Protein AF-A0A2A2JNC8-F1 (afdb_monomer_lite)

Secondary structure (DSSP, 8-state):
---TT-PEEE--TTS---TTS--S--TT-BTTB-STTEEEHHHHIIIIIHHHIIIIIISSTTHHHHHHHS-----TT-PPPEEEEEETTTEEE-TTS-EEE----EEEEEEEE---SSS--EEEEEEEEEEE-TTS-GGGBTTTB-GGGSS-EEEEEEEEEEEEEETTSPPEEEEEPPGGG-SS-SEEEEETTEEE--SS-SEEEETTEEEEE---SSS---EEEEETTTTEEEEEEEGGG--TTT-TT-----S-EEEEEEE-GGGS--TT---TTHHHHHHHHT----BBTTBS-TTSPPPPTTPPP-GGGBS-HHHHHHHHHHHBPTT-SS---------TTTTTS----TTT---TTTGGGTTSHHHHHHHS-SS---GGGGSGGGS--PPPHHHHHHHHHHHHHHHH---TT--HHHHHHHHHHHHHH--S-HHHHHHHHTT-HHHHHHHHHH--HHHHHHHHHHHHHHHHHHHHHHHTT-----TT--------SB---------TTEEEESTT----BTT-EEEEEE-TTEEEES--EEEEEEEEETTEEEEEEEEEPP-PPPEEEEHHHHHHHHHHHHHHHHHHHHHHHHHHHHHHHHHHTTT-

Organism: NCBI:txid2018661

Foldseek 3Di:
DDDPDQDWDQCPPPNFPPLLFDQPQDCQADPPGRHGSTDRPVVRCPPPVVCCCVQCPPVPVRVVVVCVVGPGPQLQQPAFFQKWKADFLQWTQFSLRDTFRAFFAWKWFAKWWDDDPQAWTKTKIWGKDFQFAPVDDPVCDPPPDDPQRRRQGFLTIFTFKMWIDIVFFWIWIWGAAFQVPPPQHGIFIATLLHTDDPPPPQWDDGGQKIWGWDDDPARWTWIWIARNRQRKIKIKTQALSDHCVVPVPDHGRHRHMMIMITGHCQQVQHNQSFLVCSVVVCVVVVHIDMDISSHLCNPDGGDHLPDADALCSYNNVVSNLSRCLQIGQPPIGLDPDPRPVPDPNNPRDDNDDSLLDHDPSSVVSCVDVSNVSSNDDSSDHRPVLSDDPNNRDRAGSVNLVVQLVLLVCCVVCVPPDDDPVVNVVSVVCNVPQFQPCSPVLCVLCPRPPQLSVSCRGNSDNSSSVSSVVVVVVVSVVSVVSCVQQDDDPDPPDPDSRRQSQFQTRDPASDDPQKAWVVSPDSPRGAQDKIFIAGHPQWHKDKDGIWHWHWDADPVHNPDIHIHIDDIGHMDIGGPVVVVVVVVVCVVVVVVVVVVVVVVVVVVVVVVVVVVD

Radius of gyration: 32.67 Å; chains: 1; bounding box: 94×90×94 Å

InterPro domains:
  IPR005533 AMOP domain [PF03782] (12-66)
  IPR005533 AMOP domain [PS50856] (1-70)
  IPR005533 AMOP domain [SM00723] (1-70)
  IPR051495 Epithelial Barrier and Cell Signaling Protein [PTHR13802] (17-552)
  IPR056075 Domain of unknown function DUF7658 [PF24678] (194-478)
  IPR057017 F54D1.6-like, C-terminal Sushi-like domain [PF24469] (501-573)

Structure (mmCIF, N/CA/C/O backbone):
data_AF-A0A2A2JNC8-F1
#
_entry.id   AF-A0A2A2JNC8-F1
#
loop_
_atom_site.group_PDB
_atom_site.id
_atom_site.type_symbol
_atom_site.label_atom_id
_atom_site.label_alt_id
_atom_site.label_comp_id
_atom_site.label_asym_id
_atom_site.label_entity_id
_atom_site.label_seq_id
_atom_site.pdbx_PDB_ins_code
_atom_site.Cartn_x
_atom_site.Cartn_y
_atom_site.Cartn_z
_atom_site.occupancy
_atom_site.B_iso_or_equiv
_atom_site.auth_seq_id
_atom_site.auth_comp_id
_atom_site.auth_asym_id
_atom_site.auth_atom_id
_atom_site.pdbx_PDB_model_num
ATOM 1 N N . MET A 1 1 ? -14.202 -29.707 19.424 1.00 24.80 1 MET A N 1
ATOM 2 C CA . MET A 1 1 ? -15.485 -30.410 19.646 1.00 24.80 1 MET A CA 1
ATOM 3 C C . MET A 1 1 ? -16.569 -29.357 19.836 1.00 24.80 1 MET A C 1
ATOM 5 O O . MET A 1 1 ? -16.575 -28.700 20.866 1.00 24.80 1 MET A O 1
ATOM 9 N N . GLN A 1 2 ? -17.394 -29.108 18.816 1.00 31.59 2 GLN A N 1
ATOM 10 C CA . GLN A 1 2 ? -18.505 -28.149 18.875 1.00 31.59 2 GLN A CA 1
ATOM 11 C C . GLN A 1 2 ? -19.780 -28.901 19.265 1.00 31.59 2 GLN A C 1
ATOM 13 O O . GLN A 1 2 ? -20.121 -29.904 18.640 1.00 31.59 2 GLN A O 1
ATOM 18 N N . THR A 1 3 ? -20.464 -28.450 20.314 1.00 31.02 3 THR A N 1
ATOM 19 C CA . THR A 1 3 ? -21.792 -28.955 20.665 1.00 31.02 3 THR A CA 1
ATOM 20 C C . THR A 1 3 ? -22.837 -28.282 19.761 1.00 31.02 3 THR A C 1
ATOM 22 O O . THR A 1 3 ? -22.814 -27.061 19.611 1.00 31.02 3 THR A O 1
ATOM 25 N N . PRO A 1 4 ? -23.778 -29.030 19.160 1.00 37.41 4 PRO A N 1
ATOM 26 C CA . PRO A 1 4 ? -24.730 -28.501 18.174 1.00 37.41 4 PRO A CA 1
ATOM 27 C C . PRO A 1 4 ? -25.870 -27.634 18.757 1.00 37.41 4 PRO A C 1
ATOM 29 O O . PRO A 1 4 ? -26.847 -27.372 18.066 1.00 37.41 4 PRO A O 1
ATOM 32 N N . TYR A 1 5 ? -25.777 -27.183 20.015 1.00 42.50 5 TYR A N 1
ATOM 33 C CA . TYR A 1 5 ? -26.914 -26.607 20.752 1.00 42.50 5 TYR A CA 1
ATOM 34 C C . TYR A 1 5 ? -26.642 -25.285 21.475 1.00 42.50 5 TYR A C 1
ATOM 36 O O . TYR A 1 5 ? -27.442 -24.891 22.323 1.00 42.50 5 TYR A O 1
ATOM 44 N N . GLN A 1 6 ? -25.557 -24.566 21.181 1.00 48.53 6 GLN A N 1
ATOM 45 C CA . GLN A 1 6 ? -25.406 -23.241 21.783 1.00 48.53 6 GLN A CA 1
ATOM 46 C C . GLN A 1 6 ? -26.270 -22.223 21.017 1.00 48.53 6 GLN A C 1
ATOM 48 O O . GLN A 1 6 ? -26.007 -21.994 19.836 1.00 48.53 6 GLN A O 1
ATOM 53 N N . PRO A 1 7 ? -27.298 -21.608 21.639 1.00 54.47 7 PRO A N 1
ATOM 54 C CA . PRO A 1 7 ? -28.116 -20.613 20.962 1.00 54.47 7 PRO A CA 1
ATOM 55 C C . PRO A 1 7 ? -27.243 -19.404 20.626 1.00 54.47 7 PRO A C 1
ATOM 57 O O . PRO A 1 7 ? -26.694 -18.736 21.509 1.00 54.47 7 PRO A O 1
ATOM 60 N N . VAL A 1 8 ? -27.089 -19.151 19.332 1.00 53.28 8 VAL A N 1
ATOM 61 C CA . VAL A 1 8 ? -26.454 -17.946 18.807 1.00 53.28 8 VAL A CA 1
ATOM 62 C C . VAL A 1 8 ? -27.516 -16.854 18.799 1.00 53.28 8 VAL A C 1
ATOM 64 O O . VAL A 1 8 ? -28.600 -17.042 18.247 1.00 53.28 8 VAL A O 1
ATOM 67 N N . ILE A 1 9 ? -27.235 -15.728 19.451 1.00 54.34 9 ILE A N 1
ATOM 68 C CA . ILE A 1 9 ? -28.135 -14.574 19.432 1.00 54.34 9 ILE A CA 1
ATOM 69 C C . ILE A 1 9 ? -27.625 -13.648 18.335 1.00 54.34 9 ILE A C 1
ATOM 71 O O . ILE A 1 9 ? -26.486 -13.191 18.401 1.00 54.34 9 ILE A O 1
ATOM 75 N N . LYS A 1 10 ? -28.467 -13.353 17.341 1.00 49.94 10 LYS A N 1
ATOM 76 C CA . LYS A 1 10 ? -28.265 -12.168 16.505 1.00 49.94 10 LYS A CA 1
ATOM 77 C C . LYS A 1 10 ? -28.652 -10.971 17.349 1.00 49.94 10 LYS A C 1
ATOM 79 O O . LYS A 1 10 ? -29.822 -10.845 17.716 1.00 49.94 10 LYS A O 1
ATOM 84 N N . THR A 1 11 ? -27.705 -10.095 17.664 1.00 50.78 11 THR A N 1
ATOM 85 C CA . THR A 1 11 ? -28.088 -8.780 18.181 1.00 50.78 11 THR A CA 1
ATOM 86 C C . THR A 1 11 ? -28.843 -8.091 17.045 1.00 50.78 11 THR A C 1
ATOM 88 O O . THR A 1 11 ? -28.247 -7.737 16.030 1.00 50.78 11 THR A O 1
ATOM 91 N N . GLN A 1 12 ? -30.176 -8.033 17.130 1.00 46.62 12 GLN A N 1
ATOM 92 C CA . GLN A 1 12 ? -30.993 -7.403 16.090 1.00 46.62 12 GLN A CA 1
ATOM 93 C C . GLN A 1 12 ? -30.499 -5.971 15.860 1.00 46.62 12 GLN A C 1
ATOM 95 O O . GLN A 1 12 ? -30.016 -5.329 16.788 1.00 46.62 12 GLN A O 1
ATOM 100 N N . LYS A 1 13 ? -30.696 -5.442 14.649 1.00 42.62 13 LYS A N 1
ATOM 101 C CA . LYS A 1 13 ? -30.378 -4.047 14.286 1.00 42.62 13 LYS A CA 1
ATOM 102 C C . LYS A 1 13 ? -31.024 -3.012 15.231 1.00 42.62 13 LYS A C 1
ATOM 104 O O . LYS A 1 13 ? -30.580 -1.874 15.307 1.00 42.62 13 LYS A O 1
ATOM 109 N N . GLU A 1 14 ? -32.076 -3.432 15.933 1.00 40.38 14 GLU A N 1
ATOM 110 C CA . GLU A 1 14 ? -32.873 -2.665 16.894 1.00 40.38 14 GLU A CA 1
ATOM 111 C C . GLU A 1 14 ? -32.398 -2.828 18.348 1.00 40.38 14 GLU A C 1
ATOM 113 O O . GLU A 1 14 ? -32.706 -1.984 19.190 1.00 40.38 14 GLU A O 1
ATOM 118 N N . TYR A 1 15 ? -31.618 -3.872 18.662 1.00 42.69 15 TYR A N 1
ATOM 119 C CA . TYR A 1 15 ? -30.962 -3.986 19.960 1.00 42.69 15 TYR A CA 1
ATOM 120 C C . TYR A 1 15 ? -29.754 -3.066 19.968 1.00 42.69 15 TYR A C 1
ATOM 122 O O . TYR A 1 15 ? -28.706 -3.377 19.413 1.00 42.69 15 TYR A O 1
ATOM 130 N N . PHE A 1 16 ? -29.974 -1.922 20.610 1.00 43.69 16 PHE A N 1
ATOM 131 C CA . PHE A 1 16 ? -29.035 -0.869 20.956 1.00 43.69 16 PHE A CA 1
ATOM 132 C C . PHE A 1 16 ? -27.583 -1.355 20.970 1.00 43.69 16 PHE A C 1
ATOM 134 O O . PHE A 1 16 ? -27.074 -1.834 21.987 1.00 43.69 16 PHE A O 1
ATOM 141 N N . TYR A 1 17 ? -26.888 -1.153 19.850 1.00 41.62 17 TYR A N 1
ATOM 142 C CA . TYR A 1 17 ? -25.496 -0.757 19.936 1.00 41.62 17 TYR A CA 1
ATOM 143 C C . TYR A 1 17 ? -25.509 0.504 20.798 1.00 41.62 17 TYR A C 1
ATOM 145 O O . TYR A 1 17 ? -25.906 1.575 20.340 1.00 41.62 17 TYR A O 1
ATOM 153 N N . ASN A 1 18 ? -25.268 0.332 22.096 1.00 47.31 18 ASN A N 1
ATOM 154 C CA . ASN A 1 18 ? -25.275 1.431 23.034 1.00 47.31 18 ASN A CA 1
ATOM 155 C C . ASN A 1 18 ? -23.884 2.072 22.932 1.00 47.31 18 ASN A C 1
ATOM 157 O O . ASN A 1 18 ? -22.906 1.424 23.308 1.00 47.31 18 ASN A O 1
ATOM 161 N N . PRO A 1 19 ? -23.754 3.298 22.405 1.00 44.75 19 PRO A N 1
ATOM 162 C CA . PRO A 1 19 ? -22.465 3.883 22.034 1.00 44.75 19 PRO A CA 1
ATOM 163 C C . PRO A 1 19 ? -21.585 4.317 23.221 1.00 44.75 19 PRO A C 1
ATOM 165 O O . PRO A 1 19 ? -20.707 5.167 23.074 1.00 44.75 19 PRO A O 1
ATOM 168 N N . GLY A 1 20 ? -21.802 3.727 24.396 1.00 52.69 20 GLY A N 1
ATOM 169 C CA . GLY A 1 20 ? -20.994 3.917 25.595 1.00 52.69 20 GLY A CA 1
ATOM 170 C C . GLY A 1 20 ? -20.070 2.746 25.938 1.00 52.69 20 GLY A C 1
ATOM 171 O O . GLY A 1 20 ? -19.201 2.922 26.781 1.00 52.69 20 GLY A O 1
ATOM 172 N N . TYR A 1 21 ? -20.222 1.556 25.340 1.00 58.28 21 TYR A N 1
ATOM 173 C CA . TYR A 1 21 ? -19.365 0.408 25.670 1.00 58.28 21 TYR A CA 1
ATOM 174 C C . TYR A 1 21 ? -19.242 -0.603 24.517 1.00 58.28 21 TYR A C 1
ATOM 176 O O . TYR A 1 21 ? -20.167 -0.743 23.717 1.00 58.28 21 TYR A O 1
ATOM 184 N N . PRO A 1 22 ? -18.116 -1.334 24.413 1.00 60.03 22 PRO A N 1
ATOM 185 C CA . PRO A 1 22 ? -17.902 -2.281 23.328 1.00 60.03 22 PRO A CA 1
ATOM 186 C C . PRO A 1 22 ? -18.722 -3.559 23.553 1.00 60.03 22 PRO A C 1
ATOM 188 O O . PRO A 1 22 ? -18.608 -4.214 24.595 1.00 60.03 22 PRO A O 1
ATOM 191 N N . LEU A 1 23 ? -19.518 -3.942 22.553 1.00 63.84 23 LEU A N 1
ATOM 192 C CA . LEU A 1 23 ? -20.141 -5.265 22.473 1.00 63.84 23 LEU A CA 1
ATOM 193 C C . LEU A 1 23 ? -19.163 -6.256 21.833 1.00 63.84 23 LEU A C 1
ATOM 195 O O . LEU A 1 23 ? -18.385 -5.897 20.956 1.00 63.84 23 LEU A O 1
ATOM 199 N N . ARG A 1 24 ? -19.223 -7.528 22.238 1.00 67.00 24 ARG A N 1
ATOM 200 C CA . ARG A 1 24 ? -18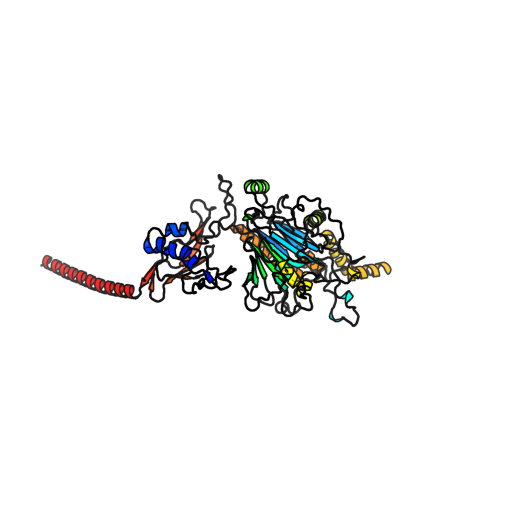.376 -8.592 21.658 1.00 67.00 24 ARG A CA 1
ATOM 201 C C . ARG A 1 24 ? -18.891 -9.146 20.329 1.00 67.00 24 ARG A C 1
ATOM 203 O O . ARG A 1 24 ? -18.263 -10.029 19.754 1.00 67.00 24 ARG A O 1
ATOM 210 N N . ALA A 1 25 ? -20.035 -8.657 19.857 1.00 64.38 25 ALA A N 1
ATOM 211 C CA . ALA A 1 25 ? -20.574 -9.005 18.553 1.00 64.38 25 ALA A CA 1
ATOM 212 C C . ALA A 1 25 ? -19.809 -8.246 17.465 1.00 64.38 25 ALA A C 1
ATOM 214 O O . ALA A 1 25 ? -19.862 -7.019 17.405 1.00 64.38 25 ALA A O 1
ATOM 215 N N . TYR A 1 26 ? -19.107 -8.979 16.604 1.00 61.72 26 TYR A N 1
ATOM 216 C CA . TYR A 1 26 ? -18.451 -8.384 15.447 1.00 61.72 26 TYR A CA 1
ATOM 217 C C . TYR A 1 26 ? -19.478 -8.076 14.360 1.00 61.72 26 TYR A C 1
ATOM 219 O O . TYR A 1 26 ? -20.298 -8.930 14.011 1.00 61.72 26 TYR A O 1
ATOM 227 N N . GLU A 1 27 ? -19.383 -6.880 13.778 1.00 59.88 27 GLU A N 1
ATOM 228 C CA . GLU A 1 27 ? -20.291 -6.418 12.724 1.00 59.88 27 GLU A CA 1
ATOM 229 C C . GLU A 1 27 ? -20.320 -7.342 11.511 1.00 59.88 27 GLU A C 1
ATOM 231 O O . GLU A 1 27 ? -21.347 -7.418 10.861 1.00 59.88 27 GLU A O 1
ATOM 236 N N . PHE A 1 28 ? -19.250 -8.085 11.230 1.00 58.62 28 PHE A N 1
ATOM 237 C CA . PHE A 1 28 ? -19.162 -8.981 10.071 1.00 58.62 28 PHE A CA 1
ATOM 238 C C . PHE A 1 28 ? -19.055 -10.463 10.452 1.00 58.62 28 PHE A C 1
ATOM 240 O O . PHE A 1 28 ? -18.751 -11.294 9.602 1.00 58.62 28 PHE A O 1
ATOM 247 N N . GLY A 1 29 ? -19.289 -10.797 11.725 1.00 62.72 29 GLY A N 1
ATOM 248 C CA . GLY A 1 29 ? -18.996 -12.126 12.261 1.00 62.72 29 GLY A CA 1
ATOM 249 C C . GLY A 1 29 ? -17.495 -12.352 12.452 1.00 62.72 29 GLY A C 1
ATOM 250 O O . GLY A 1 29 ? -16.654 -11.582 11.989 1.00 62.72 29 GLY A O 1
ATOM 251 N N . THR A 1 30 ? -17.126 -13.384 13.197 1.00 64.31 30 THR A N 1
ATOM 252 C CA . THR A 1 30 ? -15.725 -13.801 13.348 1.00 64.31 30 THR A CA 1
ATOM 253 C C . THR A 1 30 ? -15.672 -15.308 13.481 1.00 64.31 30 THR A C 1
ATOM 255 O O . THR A 1 30 ? -16.583 -15.900 14.057 1.00 64.31 30 THR A O 1
ATOM 258 N N . ALA A 1 31 ? -14.625 -15.950 12.970 1.00 61.56 31 ALA A N 1
ATOM 259 C CA . ALA A 1 31 ? -14.478 -17.390 13.134 1.00 61.56 31 ALA A CA 1
ATOM 260 C C . ALA A 1 31 ? -14.537 -17.756 14.637 1.00 61.56 31 ALA A C 1
ATOM 262 O O . ALA A 1 31 ? -13.865 -17.115 15.447 1.00 61.56 31 ALA A O 1
ATOM 263 N N . PRO A 1 32 ? -15.344 -18.754 15.052 1.00 62.78 32 PRO A N 1
ATOM 264 C CA . PRO A 1 32 ? -16.094 -19.728 14.244 1.00 62.78 32 PRO A CA 1
ATOM 265 C C . PRO A 1 32 ? -17.544 -19.329 13.884 1.00 62.78 32 PRO A C 1
ATOM 267 O O . PRO A 1 32 ? -18.218 -20.069 13.170 1.00 62.78 32 PRO A O 1
ATOM 270 N N . TYR A 1 33 ? -18.045 -18.196 14.373 1.00 66.31 33 TYR A N 1
ATOM 271 C CA . TYR A 1 33 ? -19.410 -17.704 14.164 1.00 66.31 33 TYR A CA 1
ATOM 272 C C . TYR A 1 33 ? -19.426 -16.705 12.995 1.00 66.31 33 TYR A C 1
ATOM 274 O O . TYR A 1 33 ? -19.230 -15.501 13.155 1.00 66.31 33 TYR A O 1
ATOM 282 N N . MET A 1 34 ? -19.603 -17.237 11.785 1.00 60.91 34 MET A N 1
ATOM 283 C CA . MET A 1 34 ? -19.464 -16.494 10.523 1.00 60.91 34 MET A CA 1
ATOM 284 C C . MET A 1 34 ? -20.630 -15.542 10.206 1.00 60.91 34 MET A C 1
ATOM 286 O O . MET A 1 34 ? -20.563 -14.814 9.218 1.00 60.91 34 MET A O 1
ATOM 290 N N . GLY A 1 35 ? -21.713 -15.544 10.990 1.00 62.72 35 GLY A N 1
ATOM 291 C CA . GLY A 1 35 ? -22.849 -14.668 10.734 1.00 62.72 35 GLY A CA 1
ATOM 292 C C . GLY A 1 35 ? -22.676 -13.253 11.283 1.00 62.72 35 GLY A C 1
ATOM 293 O O . GLY A 1 35 ? -21.998 -12.999 12.280 1.00 62.72 35 GLY A O 1
ATOM 294 N N . GLN A 1 36 ? -23.337 -12.308 10.617 1.00 62.69 36 GLN A N 1
ATOM 295 C CA . GLN A 1 36 ? -23.337 -10.903 11.000 1.00 62.69 36 GLN A CA 1
ATOM 296 C C . GLN A 1 36 ? -23.881 -10.724 12.425 1.00 62.69 36 GLN A C 1
ATOM 298 O O . GLN A 1 36 ? -25.015 -11.128 12.697 1.00 62.69 36 GLN A O 1
ATOM 303 N N . PHE A 1 37 ? -23.095 -10.108 13.316 1.00 63.81 37 PHE A N 1
ATOM 304 C CA . PHE A 1 37 ? -23.446 -9.913 14.726 1.00 63.81 37 PHE A CA 1
ATOM 305 C C . PHE A 1 37 ? -23.812 -11.203 15.484 1.00 63.81 37 PHE A C 1
ATOM 307 O O . PHE A 1 37 ? -24.577 -11.176 16.453 1.00 63.81 37 PHE A O 1
ATOM 314 N N . GLU A 1 38 ? -23.284 -12.345 15.044 1.00 69.06 38 GLU A N 1
ATOM 315 C CA . GLU A 1 38 ? -23.532 -13.630 15.685 1.00 69.06 38 GLU A CA 1
ATOM 316 C C . GLU A 1 38 ? -22.494 -13.917 16.765 1.00 69.06 38 GLU A C 1
ATOM 318 O O . GLU A 1 38 ? -21.290 -13.975 16.520 1.00 69.06 38 GLU A O 1
ATOM 323 N N . VAL A 1 39 ? -22.985 -14.120 17.985 1.00 69.19 39 VAL A N 1
ATOM 324 C CA . VAL A 1 39 ? -22.171 -14.454 19.153 1.00 69.19 39 VAL A CA 1
ATOM 325 C C . VAL A 1 39 ? -22.920 -15.424 20.070 1.00 69.19 39 VAL A C 1
ATOM 327 O O . VAL A 1 39 ? -24.157 -15.407 20.120 1.00 69.19 39 VAL A O 1
ATOM 330 N N . PRO A 1 40 ? -22.207 -16.279 20.828 1.00 78.12 40 PRO A N 1
ATOM 331 C CA . PRO A 1 40 ? -22.848 -17.224 21.738 1.00 78.12 40 PRO A CA 1
ATOM 332 C C . PRO A 1 40 ? -23.688 -16.515 22.805 1.00 78.12 40 PRO A C 1
ATOM 334 O O . PRO A 1 40 ? -23.155 -15.741 23.603 1.00 78.12 40 PRO A O 1
ATOM 337 N N . GLY A 1 41 ? -24.985 -16.825 22.880 1.00 74.94 41 GLY A N 1
ATOM 338 C CA . GLY A 1 41 ? -25.933 -16.077 23.710 1.00 74.94 41 GLY A CA 1
ATOM 339 C C . GLY A 1 41 ? -25.586 -16.047 25.199 1.00 74.94 41 GLY A C 1
ATOM 340 O O . GLY A 1 41 ? -25.625 -14.989 25.823 1.00 74.94 41 GLY A O 1
ATOM 341 N N . LEU A 1 42 ? -25.163 -17.185 25.764 1.00 79.62 42 LEU A N 1
ATOM 342 C CA . LEU A 1 42 ? -24.747 -17.269 27.171 1.00 79.62 42 LEU A CA 1
ATOM 343 C C . LEU A 1 42 ? -23.513 -16.407 27.458 1.00 79.62 42 LEU A C 1
ATOM 345 O O . LEU A 1 42 ? -23.437 -15.759 28.500 1.00 79.62 42 LEU A O 1
ATOM 349 N N . SER A 1 43 ? -22.562 -16.384 26.520 1.00 79.12 43 SER A N 1
ATOM 350 C CA . SER A 1 43 ? -21.374 -15.549 26.646 1.00 79.12 43 SER A CA 1
ATOM 351 C C . SER A 1 43 ? -21.803 -14.091 26.709 1.00 79.12 43 SER A C 1
ATOM 353 O O . SER A 1 43 ? -21.477 -13.413 27.683 1.00 79.12 43 SER A O 1
ATOM 355 N N . VAL A 1 44 ? -22.577 -13.623 25.722 1.00 76.69 44 VAL A N 1
ATOM 356 C CA . VAL A 1 44 ? -23.075 -12.236 25.624 1.00 76.69 44 VAL A CA 1
ATOM 357 C C . VAL A 1 44 ? -23.833 -11.827 26.880 1.00 76.69 44 VAL A C 1
ATOM 359 O O . VAL A 1 44 ? -23.546 -10.783 27.463 1.00 76.69 44 VAL A O 1
ATOM 362 N N . PHE A 1 45 ? -24.734 -12.683 27.358 1.00 78.06 45 PHE A N 1
ATOM 363 C CA . PHE A 1 45 ? -25.453 -12.452 28.604 1.00 78.06 45 PHE A CA 1
ATOM 364 C C . PHE A 1 45 ? -24.512 -12.259 29.795 1.00 78.06 45 PHE A C 1
ATOM 366 O O . PHE A 1 45 ? -24.642 -11.271 30.512 1.00 78.06 45 PHE A O 1
ATOM 373 N N . HIS A 1 46 ? -23.542 -13.156 29.976 1.00 82.50 46 HIS A N 1
ATOM 374 C CA . HIS A 1 46 ? -22.661 -13.146 31.139 1.00 82.50 46 HIS A CA 1
ATOM 375 C C . HIS A 1 46 ? -21.722 -11.933 31.184 1.00 82.50 46 HIS A C 1
ATOM 377 O O . HIS A 1 46 ? -21.576 -11.327 32.243 1.00 82.50 46 HIS A O 1
ATOM 383 N N . HIS A 1 47 ? -21.083 -11.557 30.069 1.00 78.44 47 HIS A N 1
ATOM 384 C CA . HIS A 1 47 ? -20.131 -10.440 30.118 1.00 78.44 47 HIS A CA 1
ATOM 385 C C . HIS A 1 47 ? -20.729 -9.096 29.702 1.00 78.44 47 HIS A C 1
ATOM 387 O O . HIS A 1 47 ? -20.277 -8.084 30.231 1.00 78.44 47 HIS A O 1
ATOM 393 N N . ASP A 1 48 ? -21.681 -9.032 28.767 1.00 74.75 48 ASP A N 1
ATOM 394 C CA . ASP A 1 48 ? -22.179 -7.753 28.236 1.00 74.75 48 ASP A CA 1
ATOM 395 C C . ASP A 1 48 ? -23.454 -7.309 28.968 1.00 74.75 48 ASP A C 1
ATOM 397 O O . ASP A 1 48 ? -23.452 -6.275 29.635 1.00 74.75 48 ASP A O 1
ATOM 401 N N . TYR A 1 49 ? -24.520 -8.115 28.921 1.00 76.94 49 TYR A N 1
ATOM 402 C CA . TYR A 1 49 ? -25.813 -7.712 29.485 1.00 76.94 49 TYR A CA 1
ATOM 403 C C . TYR A 1 49 ? -25.818 -7.698 31.014 1.00 76.94 49 TYR A C 1
ATOM 405 O O . TYR A 1 49 ? -26.195 -6.694 31.616 1.00 76.94 49 TYR A O 1
ATOM 413 N N . MET A 1 50 ? -25.398 -8.788 31.659 1.00 82.06 50 MET A N 1
ATOM 414 C CA . MET A 1 50 ? -25.473 -8.936 33.112 1.00 82.06 50 MET A CA 1
ATOM 415 C C . MET A 1 50 ? -24.765 -7.779 33.846 1.00 82.06 50 MET A C 1
ATOM 417 O O . MET A 1 50 ? -25.416 -7.143 34.679 1.00 82.06 50 MET A O 1
ATOM 421 N N . PRO A 1 51 ? -23.506 -7.407 33.534 1.00 81.94 51 PRO A N 1
ATOM 422 C CA . PRO A 1 51 ? -22.838 -6.319 34.245 1.00 81.94 51 PRO A CA 1
ATOM 423 C C . PRO A 1 51 ? -23.465 -4.950 33.971 1.00 81.94 51 PRO A C 1
ATOM 425 O O . PRO A 1 51 ? -23.502 -4.125 34.880 1.00 81.94 51 PRO A O 1
ATOM 428 N N . TYR A 1 52 ? -24.008 -4.711 32.772 1.00 77.31 52 TYR A N 1
ATOM 429 C CA . TYR A 1 52 ? -24.748 -3.482 32.479 1.00 77.31 52 TYR A CA 1
ATOM 430 C C . TYR A 1 52 ? -26.016 -3.382 33.339 1.00 77.31 52 TYR A C 1
ATOM 432 O O . TYR A 1 52 ? -26.242 -2.367 33.996 1.00 77.31 52 TYR A O 1
ATOM 440 N N . PHE A 1 53 ? -26.814 -4.451 33.421 1.00 78.00 53 PHE A N 1
ATOM 441 C CA . PHE A 1 53 ? -28.021 -4.462 34.251 1.00 78.00 53 PHE A CA 1
ATOM 442 C C . PHE A 1 53 ? -27.701 -4.283 35.740 1.00 78.00 53 PHE A C 1
ATOM 444 O O . PHE A 1 53 ? -28.316 -3.447 36.397 1.00 78.00 53 PHE A O 1
ATOM 451 N N . TYR A 1 54 ? -26.705 -4.996 36.272 1.00 82.00 54 TYR A N 1
ATOM 452 C CA . TYR A 1 54 ? -26.329 -4.868 37.683 1.00 82.00 54 TYR A CA 1
ATOM 453 C C . TYR A 1 54 ? -25.723 -3.502 38.029 1.00 82.00 54 TYR A C 1
ATOM 455 O O . TYR A 1 54 ? -26.080 -2.931 39.058 1.00 82.00 54 TYR A O 1
ATOM 463 N N . CYS A 1 55 ? -24.823 -2.966 37.198 1.00 79.06 55 CYS A N 1
ATOM 464 C CA . CYS A 1 55 ? -24.093 -1.736 37.517 1.00 79.06 55 CYS A CA 1
ATOM 465 C C . CYS A 1 55 ? -24.820 -0.455 37.092 1.00 79.06 55 CYS A C 1
ATOM 467 O O . CYS A 1 55 ? -24.711 0.544 37.800 1.00 79.06 55 CYS A O 1
ATOM 469 N N . CYS A 1 56 ? -25.527 -0.466 35.958 1.00 74.31 56 CYS A N 1
ATOM 470 C CA . CYS A 1 56 ? -26.183 0.721 35.402 1.00 74.31 56 CYS A CA 1
ATOM 471 C C . CYS A 1 56 ? -27.700 0.741 35.614 1.00 74.31 56 CYS A C 1
ATOM 473 O O . CYS A 1 56 ? -28.232 1.828 35.769 1.00 74.31 56 CYS A O 1
ATOM 475 N N . LYS A 1 57 ? -28.399 -0.410 35.624 1.00 73.69 57 LYS A N 1
ATOM 476 C CA . LYS A 1 57 ? -29.876 -0.432 35.728 1.00 73.69 57 LYS A CA 1
ATOM 477 C C . LYS A 1 57 ? -30.412 -0.654 37.142 1.00 73.69 57 LYS A C 1
ATOM 479 O O . LYS A 1 57 ? -31.439 -0.099 37.498 1.00 73.69 57 LYS A O 1
ATOM 484 N N . PHE A 1 58 ? -29.786 -1.533 37.923 1.00 80.50 58 PHE A N 1
ATOM 485 C CA . PHE A 1 58 ? -30.278 -1.869 39.265 1.00 80.50 58 PHE A CA 1
ATOM 486 C C . PHE A 1 58 ? -29.635 -1.031 40.364 1.00 80.50 58 PHE A C 1
ATOM 488 O O . PHE A 1 58 ? -30.248 -0.820 41.406 1.00 80.50 58 PHE A O 1
ATOM 495 N N . ALA A 1 59 ? -28.396 -0.586 40.153 1.00 78.25 59 ALA A N 1
ATOM 496 C CA . ALA A 1 59 ? -27.665 0.201 41.133 1.00 78.25 59 ALA A CA 1
ATOM 497 C C . ALA A 1 59 ? -27.718 1.714 40.873 1.00 78.25 59 ALA A C 1
ATOM 499 O O . ALA A 1 59 ? -27.406 2.433 41.806 1.00 78.25 59 ALA A O 1
ATOM 500 N N . ASP A 1 60 ? -28.079 2.188 39.670 1.00 65.38 60 ASP A N 1
ATOM 501 C CA . ASP A 1 60 ? -28.103 3.588 39.175 1.00 65.38 60 ASP A CA 1
ATOM 502 C C . ASP A 1 60 ? -26.799 4.411 39.352 1.00 65.38 60 ASP A C 1
ATOM 504 O O . ASP A 1 60 ? -26.272 4.959 38.391 1.00 65.38 60 ASP A O 1
ATOM 508 N N . PHE A 1 61 ? -26.181 4.445 40.535 1.00 69.25 61 PHE A N 1
ATOM 509 C CA . PHE A 1 61 ? -24.993 5.249 40.858 1.00 69.25 61 PHE A CA 1
ATOM 510 C C . PHE A 1 61 ? -23.642 4.593 40.506 1.00 69.25 61 PHE A C 1
ATOM 512 O O . PHE A 1 61 ? -22.589 5.187 40.737 1.00 69.25 61 PHE A O 1
ATOM 519 N N . ARG A 1 62 ? -23.622 3.357 39.982 1.00 74.31 62 ARG A N 1
ATOM 520 C CA . ARG A 1 62 ? -22.375 2.624 39.653 1.00 74.31 62 ARG A CA 1
ATOM 521 C C . ARG A 1 62 ? -22.086 2.525 38.159 1.00 74.31 62 ARG A C 1
ATOM 523 O O . ARG A 1 62 ? -21.140 1.834 37.775 1.00 74.31 62 ARG A O 1
ATOM 530 N N . CYS A 1 63 ? -22.840 3.223 37.314 1.00 72.56 63 CYS A N 1
ATOM 531 C CA . CYS A 1 63 ? -22.667 3.103 35.869 1.00 72.56 63 CYS A CA 1
ATOM 532 C C . CYS A 1 63 ? -21.280 3.581 35.395 1.00 72.56 63 CYS A C 1
ATOM 534 O O . CYS A 1 63 ? -20.679 2.979 34.507 1.00 72.56 63 CYS A O 1
ATOM 536 N N . GLN A 1 64 ? -20.686 4.560 36.084 1.00 73.31 64 GLN A N 1
ATOM 537 C CA . GLN A 1 64 ? -19.303 4.989 35.841 1.00 73.31 64 GLN A CA 1
ATOM 538 C C . GLN A 1 64 ? -18.281 3.854 36.030 1.00 73.31 64 GLN A C 1
ATOM 540 O O . GLN A 1 64 ? -17.329 3.751 35.263 1.00 73.31 64 GLN A O 1
ATOM 545 N N . LEU A 1 65 ? -18.490 2.955 37.000 1.00 76.19 65 LEU A N 1
ATOM 546 C CA . LEU A 1 65 ? -17.608 1.803 37.220 1.00 76.19 65 LEU A CA 1
ATOM 547 C C . LEU A 1 65 ? -17.703 0.793 36.069 1.00 76.19 65 LEU A C 1
ATOM 549 O O . LEU A 1 65 ? -16.704 0.165 35.716 1.00 76.19 65 LEU A O 1
ATOM 553 N N . PHE A 1 66 ? -18.897 0.633 35.492 1.00 77.44 66 PHE A N 1
ATOM 554 C CA . PHE A 1 66 ? -19.097 -0.200 34.311 1.00 77.44 66 PHE A CA 1
ATOM 555 C C . PHE A 1 66 ? -18.329 0.371 33.117 1.00 77.44 66 PHE A C 1
ATOM 557 O O . PHE A 1 66 ? -17.516 -0.351 32.546 1.00 77.44 66 PHE A O 1
ATOM 564 N N . TYR A 1 67 ? -18.490 1.662 32.812 1.00 72.69 67 TYR A N 1
ATOM 565 C CA . TYR A 1 67 ? -17.752 2.316 31.725 1.00 72.69 67 TYR A CA 1
ATOM 566 C C . TYR A 1 67 ? -16.240 2.342 31.957 1.00 72.69 67 TYR A C 1
ATOM 568 O O . TYR A 1 67 ? -15.478 2.157 31.017 1.00 72.69 67 TYR A O 1
ATOM 576 N N . TRP A 1 68 ? -15.784 2.467 33.204 1.00 73.38 68 TRP A N 1
ATOM 577 C CA . TRP A 1 68 ? -14.358 2.391 33.524 1.00 73.38 68 TRP A CA 1
ATOM 578 C C . TRP A 1 68 ? -13.765 0.993 33.290 1.00 73.38 68 TRP A C 1
ATOM 580 O O . TRP A 1 68 ? -12.649 0.868 32.795 1.00 73.38 68 TRP A O 1
ATOM 590 N N . ARG A 1 69 ? -14.507 -0.080 33.606 1.00 78.62 69 ARG A N 1
ATOM 591 C CA . ARG A 1 69 ? -14.070 -1.464 33.331 1.00 78.62 69 ARG A CA 1
ATOM 592 C C . ARG A 1 69 ? -14.321 -1.916 31.890 1.00 78.62 69 ARG A C 1
ATOM 594 O O . ARG A 1 69 ? -13.763 -2.927 31.468 1.00 78.62 69 ARG A O 1
ATOM 601 N N . ARG A 1 70 ? -15.190 -1.219 31.161 1.00 73.06 70 ARG A N 1
ATOM 602 C CA . ARG A 1 70 ? -15.584 -1.496 29.774 1.00 73.06 70 ARG A CA 1
ATOM 603 C C . ARG A 1 70 ? -15.515 -0.204 28.953 1.00 73.06 70 ARG A C 1
ATOM 605 O O . ARG A 1 70 ? -16.550 0.234 28.447 1.00 73.06 70 ARG A O 1
ATOM 612 N N . PRO A 1 71 ? -14.327 0.413 28.834 1.00 67.81 71 PRO A N 1
ATOM 613 C CA . PRO A 1 71 ? -14.195 1.653 28.087 1.00 67.81 71 PRO A CA 1
ATOM 614 C C . PRO A 1 71 ? -14.596 1.413 26.631 1.00 67.81 71 PRO A C 1
ATOM 616 O O . PRO A 1 71 ? -14.208 0.407 26.028 1.00 67.81 71 PRO A O 1
ATOM 619 N N . SER A 1 72 ? -15.393 2.318 26.062 1.00 66.31 72 SER A N 1
ATOM 620 C CA . SER A 1 72 ? -15.599 2.360 24.613 1.00 66.31 72 SER A CA 1
ATOM 621 C C . SER A 1 72 ? -14.274 2.644 23.909 1.00 66.31 72 SER A C 1
ATOM 623 O O . SER A 1 72 ? -13.350 3.196 24.507 1.00 66.31 72 SER A O 1
ATOM 625 N N . SER A 1 73 ? -14.182 2.302 22.625 1.00 65.25 73 SER A N 1
ATOM 626 C CA . SER A 1 73 ? -13.045 2.637 21.764 1.00 65.25 73 SER A CA 1
ATOM 627 C C . SER A 1 73 ? -12.976 4.153 21.546 1.00 65.25 73 SER A C 1
ATOM 629 O O . SER A 1 73 ? -13.399 4.663 20.518 1.00 65.25 73 SER A O 1
ATOM 631 N N . ALA A 1 74 ? -12.509 4.871 22.564 1.00 64.44 74 ALA A N 1
ATOM 632 C CA . ALA A 1 74 ? -12.522 6.321 22.666 1.00 64.44 74 ALA A CA 1
ATOM 633 C C . ALA A 1 74 ? -11.392 6.988 21.874 1.00 64.44 74 ALA A C 1
ATOM 635 O O . ALA A 1 74 ? -11.344 8.206 21.836 1.00 64.44 74 ALA A O 1
ATOM 636 N N . CYS A 1 75 ? -10.450 6.231 21.305 1.00 67.06 75 CYS A N 1
ATOM 637 C CA . CYS A 1 75 ? -9.285 6.739 20.566 1.00 67.06 75 CYS A CA 1
ATOM 638 C C . CYS A 1 75 ? -8.452 7.815 21.308 1.00 67.06 75 CYS A C 1
ATOM 640 O O . CYS A 1 75 ? -7.707 8.538 20.663 1.00 67.06 75 CYS A O 1
ATOM 642 N N . GLN A 1 76 ? -8.559 7.924 22.642 1.00 62.78 76 GLN A N 1
ATOM 643 C CA . GLN A 1 76 ? -7.873 8.934 23.476 1.00 62.78 76 GLN A CA 1
ATOM 644 C C . GLN A 1 76 ? -6.368 8.687 23.658 1.00 62.78 76 GLN A C 1
ATOM 646 O O . GLN A 1 76 ? -5.738 9.437 24.382 1.00 62.78 76 GLN A O 1
ATOM 651 N N . GLU A 1 77 ? -5.831 7.628 23.053 1.00 65.56 77 GLU A N 1
ATOM 652 C CA . GLU A 1 77 ? -4.395 7.307 22.974 1.00 65.56 77 GLU A CA 1
ATOM 653 C C . GLU A 1 77 ? -4.078 6.696 21.591 1.00 65.56 77 GLU A C 1
ATOM 655 O O . GLU A 1 77 ? -3.180 5.862 21.436 1.00 65.56 77 GLU A O 1
ATOM 660 N N . TYR A 1 78 ? -4.907 7.006 20.586 1.00 71.06 78 TYR A N 1
ATOM 661 C CA . TYR A 1 78 ? -4.733 6.447 19.256 1.00 71.06 78 TYR A CA 1
ATOM 662 C C . TYR A 1 78 ? -3.494 7.053 18.606 1.00 71.06 78 TYR A C 1
ATOM 664 O O . TYR A 1 78 ? -3.485 8.192 18.143 1.00 71.06 78 TYR A O 1
ATOM 672 N N . GLN A 1 79 ? -2.453 6.236 18.509 1.00 72.50 79 GLN A N 1
ATOM 673 C CA . GLN A 1 79 ? -1.300 6.551 17.689 1.00 72.50 79 GLN A CA 1
ATOM 674 C C . GLN A 1 79 ? -1.538 6.011 16.275 1.00 72.50 79 GLN A C 1
ATOM 676 O O . GLN A 1 79 ? -1.757 4.803 16.121 1.00 72.50 79 GLN A O 1
ATOM 681 N N . PRO A 1 80 ? -1.493 6.866 15.237 1.00 77.94 80 PRO A N 1
ATOM 682 C CA . PRO A 1 80 ? -1.641 6.407 13.868 1.00 77.94 80 PRO A CA 1
ATOM 683 C C . PRO A 1 80 ? -0.505 5.441 13.510 1.00 77.94 80 PRO A C 1
ATOM 685 O O . PRO A 1 80 ? 0.601 5.569 14.033 1.00 77.94 80 PRO A O 1
ATOM 688 N N . PRO A 1 81 ? -0.741 4.464 12.627 1.00 86.62 81 PRO A N 1
ATOM 689 C CA . PRO A 1 81 ? 0.317 3.587 12.151 1.00 86.62 81 PRO A CA 1
ATOM 690 C C . PRO A 1 81 ? 1.324 4.354 11.287 1.00 86.62 81 PRO A C 1
ATOM 692 O O . PRO A 1 81 ? 0.977 5.315 10.599 1.00 86.62 81 PRO A O 1
ATOM 695 N N . ALA A 1 82 ? 2.570 3.887 11.272 1.00 89.62 82 ALA A N 1
ATOM 696 C CA . ALA A 1 82 ? 3.552 4.319 10.290 1.00 89.62 82 ALA A CA 1
ATOM 697 C C . ALA A 1 82 ? 3.187 3.715 8.930 1.00 89.62 82 ALA A C 1
ATOM 699 O O . ALA A 1 82 ? 3.049 2.497 8.802 1.00 89.62 82 ALA A O 1
ATOM 700 N N . THR A 1 83 ? 3.005 4.555 7.917 1.00 92.31 83 THR A N 1
ATOM 701 C CA . THR A 1 83 ? 2.645 4.108 6.568 1.00 92.31 83 THR A CA 1
ATOM 702 C C . THR A 1 83 ? 3.866 4.066 5.658 1.00 92.31 83 THR A C 1
ATOM 704 O O . THR A 1 83 ? 4.888 4.656 5.971 1.00 92.31 83 THR A O 1
ATOM 707 N N . GLY A 1 84 ? 3.808 3.355 4.543 1.00 93.38 84 GLY A N 1
ATOM 708 C CA . GLY A 1 84 ? 4.835 3.335 3.498 1.00 93.38 84 GLY A CA 1
ATOM 709 C C . GLY A 1 84 ? 4.185 2.956 2.174 1.00 93.38 84 GLY A C 1
ATOM 710 O O . GLY A 1 84 ? 3.123 2.335 2.188 1.00 93.38 84 GLY A O 1
ATOM 711 N N . GLN A 1 85 ? 4.776 3.342 1.049 1.00 94.00 85 GLN A N 1
ATOM 712 C CA . GLN A 1 85 ? 4.219 3.104 -0.283 1.00 94.00 85 GLN A CA 1
ATOM 713 C C . GLN A 1 85 ? 5.298 2.629 -1.252 1.00 94.00 85 GLN A C 1
ATOM 715 O O . GLN A 1 85 ? 6.430 3.101 -1.213 1.00 94.00 85 GLN A O 1
ATOM 720 N N . ALA A 1 86 ? 4.937 1.680 -2.107 1.00 94.81 86 ALA A N 1
ATOM 721 C CA . ALA A 1 86 ? 5.683 1.305 -3.294 1.00 94.81 86 ALA A CA 1
ATOM 722 C C . ALA A 1 86 ? 4.772 1.446 -4.517 1.00 94.81 86 ALA A C 1
ATOM 724 O O . ALA A 1 86 ? 3.639 0.957 -4.481 1.00 94.81 86 ALA A O 1
ATOM 725 N N . SER A 1 87 ? 5.258 2.101 -5.564 1.00 91.88 87 SER A N 1
ATOM 726 C CA . SER A 1 87 ? 4.509 2.396 -6.791 1.00 91.88 87 SER A CA 1
ATOM 727 C C . SER A 1 87 ? 5.425 2.413 -8.016 1.00 91.88 87 SER A C 1
ATOM 729 O O . SER A 1 87 ? 6.655 2.362 -7.891 1.00 91.88 87 SER A O 1
ATOM 731 N N . GLY A 1 88 ? 4.818 2.427 -9.203 1.00 88.88 88 GLY A N 1
ATOM 732 C CA . GLY A 1 88 ? 5.534 2.631 -10.464 1.00 88.88 88 GLY A CA 1
ATOM 733 C C . GLY A 1 88 ? 6.610 1.589 -10.766 1.00 88.88 88 GLY A C 1
ATOM 734 O O . GLY A 1 88 ? 6.514 0.416 -10.378 1.00 88.88 88 GLY A O 1
ATOM 735 N N . ALA A 1 89 ? 7.678 2.014 -11.446 1.00 90.25 89 ALA A N 1
ATOM 736 C CA . ALA A 1 89 ? 8.837 1.170 -11.744 1.00 90.25 89 ALA A CA 1
ATOM 737 C C . ALA A 1 89 ? 9.750 0.937 -10.524 1.00 90.25 89 ALA A C 1
ATOM 739 O O . ALA A 1 89 ? 10.969 1.012 -10.650 1.00 90.25 89 ALA A O 1
ATOM 740 N N . GLY A 1 90 ? 9.190 0.639 -9.348 1.00 90.12 90 GLY A N 1
ATOM 741 C CA . GLY A 1 90 ? 9.969 0.351 -8.141 1.00 90.12 90 GLY A CA 1
ATOM 742 C C . GLY A 1 90 ? 10.366 1.598 -7.352 1.00 90.12 90 GLY A C 1
ATOM 743 O O . GLY A 1 90 ? 11.439 1.625 -6.746 1.00 90.12 90 GLY A O 1
ATOM 744 N N . THR A 1 91 ? 9.512 2.621 -7.341 1.00 93.75 91 THR A N 1
ATOM 745 C CA . THR A 1 91 ? 9.632 3.773 -6.444 1.00 93.75 91 THR A CA 1
ATOM 746 C C . THR A 1 91 ? 9.194 3.361 -5.040 1.00 93.75 91 THR A C 1
ATOM 748 O O . THR A 1 91 ? 8.085 2.863 -4.853 1.00 93.75 91 THR A O 1
ATOM 751 N N . PHE A 1 92 ? 10.050 3.563 -4.036 1.00 94.38 92 PHE A N 1
ATOM 752 C CA . PHE A 1 92 ? 9.760 3.231 -2.641 1.00 94.38 92 PHE A CA 1
ATOM 753 C C . PHE A 1 92 ? 9.801 4.465 -1.743 1.00 94.38 92 PHE A C 1
ATOM 755 O O . PHE A 1 92 ? 10.783 5.210 -1.698 1.00 94.38 92 PHE A O 1
ATOM 762 N N . TYR A 1 93 ? 8.752 4.599 -0.940 1.00 93.75 93 TYR A N 1
ATOM 763 C CA . TYR A 1 93 ? 8.677 5.454 0.230 1.00 93.75 93 TYR A CA 1
ATOM 764 C C . TYR A 1 93 ? 8.503 4.576 1.469 1.00 93.75 93 TYR A C 1
ATOM 766 O O . TYR A 1 93 ? 7.421 4.066 1.762 1.00 93.75 93 TYR A O 1
ATOM 774 N N . THR A 1 94 ? 9.578 4.403 2.226 1.00 93.19 94 THR A N 1
ATOM 775 C CA . THR A 1 94 ? 9.601 3.505 3.389 1.00 93.19 94 THR A CA 1
ATOM 776 C C . THR A 1 94 ? 8.857 4.061 4.603 1.00 93.19 94 THR A C 1
ATOM 778 O O . THR A 1 94 ? 8.561 5.255 4.704 1.00 93.19 94 THR A O 1
ATOM 781 N N . ILE A 1 95 ? 8.608 3.201 5.593 1.00 91.88 95 ILE A N 1
ATOM 782 C CA . ILE A 1 95 ? 7.958 3.618 6.843 1.00 91.88 95 ILE A CA 1
ATOM 783 C C . ILE A 1 95 ? 8.827 4.569 7.683 1.00 91.88 95 ILE A C 1
ATOM 785 O O . ILE A 1 95 ? 8.283 5.352 8.457 1.00 91.88 95 ILE A O 1
ATOM 789 N N . ASP A 1 96 ? 10.142 4.587 7.448 1.00 88.12 96 ASP A N 1
ATOM 790 C CA . ASP A 1 96 ? 11.124 5.436 8.135 1.00 88.12 96 ASP A CA 1
ATOM 791 C C . ASP A 1 96 ? 11.555 6.683 7.335 1.00 88.12 96 ASP A C 1
ATOM 793 O O . ASP A 1 96 ? 12.592 7.277 7.620 1.00 88.12 96 ASP A O 1
ATOM 797 N N . ASN A 1 97 ? 10.785 7.089 6.323 1.00 89.00 97 ASN A N 1
ATOM 798 C CA . ASN A 1 97 ? 11.071 8.235 5.443 1.00 89.00 97 ASN A CA 1
ATOM 799 C C . ASN A 1 97 ? 12.292 8.101 4.514 1.00 89.00 97 ASN A C 1
ATOM 801 O O . ASN A 1 97 ? 12.638 9.079 3.850 1.00 89.00 97 ASN A O 1
ATOM 805 N N . ASP A 1 98 ? 12.926 6.933 4.425 1.00 90.25 98 ASP A N 1
ATOM 806 C CA . ASP A 1 98 ? 13.916 6.659 3.381 1.00 90.25 98 ASP A CA 1
ATOM 807 C C . ASP A 1 98 ? 13.188 6.525 2.031 1.00 90.25 98 ASP A C 1
ATOM 809 O O . ASP A 1 98 ? 12.142 5.866 1.949 1.00 90.25 98 ASP A O 1
ATOM 813 N N . LYS A 1 99 ? 13.727 7.166 0.988 1.00 91.75 99 LYS A N 1
ATOM 814 C CA . LYS A 1 99 ? 13.130 7.264 -0.353 1.00 91.75 99 LYS A CA 1
ATOM 815 C C . LYS A 1 99 ? 14.164 6.814 -1.371 1.00 91.75 99 LYS A C 1
ATOM 817 O O . LYS A 1 99 ? 15.285 7.314 -1.347 1.00 91.75 99 LYS A O 1
ATOM 822 N N . PHE A 1 100 ? 13.815 5.871 -2.233 1.00 93.50 100 PHE A N 1
ATOM 823 C CA . PHE A 1 100 ? 14.729 5.362 -3.255 1.00 93.50 100 PHE A CA 1
ATOM 824 C C . PHE A 1 100 ? 13.956 4.698 -4.390 1.00 93.50 100 PHE A C 1
ATOM 826 O O . PHE A 1 100 ? 12.813 4.281 -4.212 1.00 93.50 100 PHE A O 1
ATOM 833 N N . ILE A 1 101 ? 14.603 4.574 -5.547 1.00 94.50 101 ILE A N 1
ATOM 834 C CA . ILE A 1 101 ? 14.103 3.750 -6.651 1.00 94.50 101 ILE A CA 1
ATOM 835 C C . ILE A 1 101 ? 14.970 2.497 -6.728 1.00 94.50 101 ILE A C 1
ATOM 837 O O . ILE A 1 101 ? 16.202 2.588 -6.775 1.00 94.50 101 ILE A O 1
ATOM 841 N N . PHE A 1 102 ? 14.334 1.329 -6.711 1.00 93.75 102 PHE A N 1
ATOM 842 C CA . PHE A 1 102 ? 15.005 0.034 -6.719 1.00 93.75 102 PHE A CA 1
ATOM 843 C C . PHE A 1 102 ? 14.428 -0.879 -7.798 1.00 93.75 102 PHE A C 1
ATOM 845 O O . PHE A 1 102 ? 13.277 -1.306 -7.715 1.00 93.75 102 PHE A O 1
ATOM 852 N N . ASN A 1 103 ? 15.285 -1.250 -8.752 1.00 89.44 103 ASN A N 1
ATOM 853 C CA . ASN A 1 103 ? 14.946 -2.158 -9.833 1.00 89.44 103 ASN A CA 1
ATOM 854 C C . ASN A 1 103 ? 15.810 -3.409 -9.765 1.00 89.44 103 ASN A C 1
ATOM 856 O O . ASN A 1 103 ? 16.985 -3.394 -10.143 1.00 89.44 103 ASN A O 1
ATOM 860 N N . GLU A 1 104 ? 15.220 -4.511 -9.328 1.00 91.00 104 GLU A N 1
ATOM 861 C CA . GLU A 1 104 ? 15.815 -5.834 -9.455 1.00 91.00 104 GLU A CA 1
ATOM 862 C C . GLU A 1 104 ? 14.699 -6.866 -9.632 1.00 91.00 104 GLU A C 1
ATOM 864 O O . GLU A 1 104 ? 13.732 -6.855 -8.866 1.00 91.00 104 GLU A O 1
ATOM 869 N N . PRO A 1 105 ? 14.781 -7.755 -10.635 1.00 91.19 105 PRO A N 1
ATOM 870 C CA . PRO A 1 105 ? 13.807 -8.821 -10.778 1.00 91.19 105 PRO A CA 1
ATOM 871 C C . PRO A 1 105 ? 14.062 -9.886 -9.712 1.00 91.19 105 PRO A C 1
ATOM 873 O O . PRO A 1 105 ? 15.192 -10.340 -9.529 1.00 91.19 105 PRO A O 1
ATOM 876 N N . GLY A 1 106 ? 13.012 -10.325 -9.027 1.00 91.06 106 GLY A N 1
ATOM 877 C CA . GLY A 1 106 ? 13.127 -11.306 -7.953 1.00 91.06 106 GLY A CA 1
ATOM 878 C C . GLY A 1 106 ? 11.971 -11.250 -6.965 1.00 91.06 106 GLY A C 1
ATOM 879 O O . GLY A 1 106 ? 11.015 -10.490 -7.124 1.00 91.06 106 GLY A O 1
ATOM 880 N N . VAL A 1 107 ? 12.059 -12.084 -5.933 1.00 92.75 107 VAL A N 1
ATOM 881 C CA . VAL A 1 107 ? 11.157 -12.036 -4.784 1.00 92.75 107 VAL A CA 1
ATOM 882 C C . VAL A 1 107 ? 11.924 -11.428 -3.623 1.00 92.75 107 VAL A C 1
ATOM 884 O O . VAL A 1 107 ? 13.019 -11.876 -3.288 1.00 92.75 107 VAL A O 1
ATOM 887 N N . PHE A 1 108 ? 11.343 -10.408 -3.008 1.00 92.69 108 PHE A N 1
ATOM 888 C CA . PHE A 1 108 ? 11.968 -9.670 -1.922 1.00 92.69 108 PHE A CA 1
ATOM 889 C C . PHE A 1 108 ? 11.084 -9.685 -0.685 1.00 92.69 108 PHE A C 1
ATOM 891 O O . PHE A 1 108 ? 9.859 -9.563 -0.769 1.00 92.69 108 PHE A O 1
ATOM 898 N N . ASN A 1 109 ? 11.721 -9.786 0.477 1.00 93.19 109 ASN A N 1
ATOM 899 C CA . ASN A 1 109 ? 11.073 -9.592 1.762 1.00 93.19 109 ASN A CA 1
ATOM 900 C C . ASN A 1 109 ? 10.726 -8.106 1.920 1.00 93.19 109 ASN A C 1
ATOM 902 O O . ASN A 1 109 ? 11.585 -7.241 2.102 1.00 93.19 109 ASN A O 1
ATOM 906 N N . PHE A 1 110 ? 9.438 -7.806 1.809 1.00 94.81 110 PHE A N 1
ATOM 907 C CA . PHE A 1 110 ? 8.897 -6.456 1.859 1.00 94.81 110 PHE A CA 1
ATOM 908 C C . PHE A 1 110 ? 8.843 -5.927 3.290 1.00 94.81 110 PHE A C 1
ATOM 910 O O . PHE A 1 110 ? 9.281 -4.810 3.564 1.00 94.81 110 PHE A O 1
ATOM 917 N N . LEU A 1 111 ? 8.356 -6.770 4.201 1.00 94.44 111 LEU A N 1
ATOM 918 C CA . LEU A 1 111 ? 8.345 -6.542 5.638 1.00 94.44 111 LEU A CA 1
ATOM 919 C C . LEU A 1 111 ? 8.475 -7.890 6.348 1.00 94.44 111 LEU A C 1
ATOM 921 O O . LEU A 1 111 ? 7.731 -8.828 6.061 1.00 94.44 111 LEU A O 1
ATOM 925 N N . TYR A 1 112 ? 9.391 -7.958 7.300 1.00 93.81 112 TYR A N 1
ATOM 926 C CA . TYR A 1 112 ? 9.574 -9.076 8.202 1.00 93.81 112 TYR A CA 1
ATOM 927 C C . TYR A 1 112 ? 9.639 -8.579 9.645 1.00 93.81 112 TYR A C 1
ATOM 929 O O . TYR A 1 112 ? 10.363 -7.625 9.962 1.00 93.81 112 TYR A O 1
ATOM 937 N N . ILE A 1 113 ? 8.870 -9.235 10.510 1.00 92.81 113 ILE A N 1
ATOM 938 C CA . ILE A 1 113 ? 8.837 -8.988 11.948 1.00 92.81 113 ILE A CA 1
ATOM 939 C C . ILE A 1 113 ? 8.904 -10.347 12.653 1.00 92.81 113 ILE A C 1
ATOM 941 O O . ILE A 1 113 ? 8.009 -11.166 12.438 1.00 92.81 113 ILE A O 1
ATOM 945 N N . PRO A 1 114 ? 9.919 -10.600 13.497 1.00 91.19 114 PRO A N 1
ATOM 946 C CA . PRO A 1 114 ? 10.034 -11.858 14.221 1.00 91.19 114 PRO A CA 1
ATOM 947 C C . PRO A 1 114 ? 8.969 -11.976 15.318 1.00 91.19 114 PRO A C 1
ATOM 949 O O . PRO A 1 114 ? 8.511 -10.976 15.885 1.00 91.19 114 PRO A O 1
ATOM 952 N N . GLN A 1 115 ? 8.613 -13.216 15.656 1.00 89.81 115 GLN A N 1
ATOM 953 C CA . GLN A 1 115 ? 7.693 -13.499 16.753 1.00 89.81 115 GLN A CA 1
ATOM 954 C C . GLN A 1 115 ? 8.285 -13.064 18.099 1.00 89.81 115 GLN A C 1
ATOM 956 O O . GLN A 1 115 ? 9.444 -13.336 18.410 1.00 89.81 115 GLN A O 1
ATOM 961 N N . THR A 1 116 ? 7.463 -12.447 18.945 1.00 87.25 116 THR A N 1
ATOM 962 C CA . THR A 1 116 ? 7.794 -12.198 20.353 1.00 87.25 116 THR A CA 1
ATOM 963 C C . THR A 1 116 ? 6.704 -12.767 21.256 1.00 87.25 116 THR A C 1
ATOM 965 O O . THR A 1 116 ? 5.701 -13.303 20.795 1.00 87.25 116 THR A O 1
ATOM 968 N N . ILE A 1 117 ? 6.863 -12.620 22.573 1.00 85.25 117 ILE A N 1
ATOM 969 C CA . ILE A 1 117 ? 5.835 -13.021 23.548 1.00 85.25 117 ILE A CA 1
ATOM 970 C C . ILE A 1 117 ? 4.526 -12.234 23.341 1.00 85.25 117 ILE A C 1
ATOM 972 O O . ILE A 1 117 ? 3.456 -12.722 23.692 1.00 85.25 117 ILE A O 1
ATOM 976 N N . ARG A 1 118 ? 4.605 -11.003 22.814 1.00 84.38 118 ARG A N 1
ATOM 977 C CA . ARG A 1 118 ? 3.457 -10.088 22.683 1.00 84.38 118 ARG A CA 1
ATOM 978 C C . ARG A 1 118 ? 3.006 -9.859 21.246 1.00 84.38 118 ARG A C 1
ATOM 980 O O . ARG A 1 118 ? 1.906 -9.358 21.055 1.00 84.38 118 ARG A O 1
ATOM 987 N N . THR A 1 119 ? 3.849 -10.163 20.264 1.00 88.81 119 THR A N 1
ATOM 988 C CA . THR A 1 119 ? 3.584 -9.866 18.855 1.00 88.81 119 THR A CA 1
ATOM 989 C C . THR A 1 119 ? 3.755 -11.113 17.993 1.00 88.81 119 THR A C 1
ATOM 991 O O . THR A 1 119 ? 4.738 -11.837 18.183 1.00 88.81 119 THR A O 1
ATOM 994 N N . PRO A 1 120 ? 2.858 -11.353 17.022 1.00 92.44 120 PRO A N 1
ATOM 995 C CA . PRO A 1 120 ? 3.009 -12.459 16.084 1.00 92.44 120 PRO A CA 1
ATOM 996 C C . PRO A 1 120 ? 4.186 -12.218 15.130 1.00 92.44 120 PRO A C 1
ATOM 998 O O . PRO A 1 120 ? 4.616 -11.077 14.931 1.00 92.44 120 PRO A O 1
ATOM 1001 N N . GLU A 1 121 ? 4.683 -13.297 14.526 1.00 92.88 121 GLU A N 1
ATOM 1002 C CA . GLU A 1 121 ? 5.559 -13.220 13.357 1.00 92.88 121 GLU A CA 1
ATOM 1003 C C . GLU A 1 121 ? 4.767 -12.669 12.173 1.00 92.88 121 GLU A C 1
ATOM 1005 O O . GLU A 1 121 ? 3.605 -13.039 11.984 1.00 92.88 121 GLU A O 1
ATOM 1010 N N . VAL A 1 122 ? 5.389 -11.811 11.369 1.00 94.62 122 VAL A N 1
ATOM 1011 C CA . VAL A 1 122 ? 4.785 -11.248 10.159 1.00 94.62 122 VAL A CA 1
ATOM 1012 C C . VAL A 1 122 ? 5.768 -11.379 9.010 1.00 94.62 122 VAL A C 1
ATOM 1014 O O . VAL A 1 122 ? 6.911 -10.933 9.102 1.00 94.62 122 VAL A O 1
ATOM 1017 N N . ARG A 1 123 ? 5.299 -11.972 7.914 1.00 93.94 123 ARG A N 1
ATOM 1018 C CA . ARG A 1 123 ? 6.051 -12.220 6.688 1.00 93.94 123 ARG A CA 1
ATOM 1019 C C . ARG A 1 123 ? 5.278 -11.646 5.510 1.00 93.94 123 ARG A C 1
ATOM 1021 O O . ARG A 1 123 ? 4.180 -12.096 5.188 1.00 93.94 123 ARG A O 1
ATOM 1028 N N . ILE A 1 124 ? 5.862 -10.648 4.860 1.00 95.88 124 ILE A N 1
ATOM 1029 C CA . ILE A 1 124 ? 5.313 -10.049 3.647 1.00 95.88 124 ILE A CA 1
ATOM 1030 C C . ILE A 1 124 ? 6.390 -10.082 2.572 1.00 95.88 124 ILE A C 1
ATOM 1032 O O . ILE A 1 124 ? 7.483 -9.550 2.766 1.00 95.88 124 ILE A O 1
ATOM 1036 N N . GLN A 1 125 ? 6.074 -10.689 1.433 1.00 95.31 125 GLN A N 1
ATOM 1037 C CA . GLN A 1 125 ? 6.960 -10.779 0.276 1.00 95.31 125 GLN A CA 1
ATOM 1038 C C . GLN A 1 125 ? 6.312 -10.134 -0.940 1.00 95.31 125 GLN A C 1
ATOM 1040 O O . GLN A 1 125 ? 5.115 -10.298 -1.172 1.00 95.31 125 GLN A O 1
ATOM 1045 N N . ILE A 1 126 ? 7.112 -9.436 -1.739 1.00 95.62 126 ILE A N 1
ATOM 1046 C CA . ILE A 1 126 ? 6.692 -8.916 -3.039 1.00 95.62 126 ILE A CA 1
ATOM 1047 C C . ILE A 1 126 ? 7.483 -9.585 -4.151 1.00 95.62 126 ILE A C 1
ATOM 1049 O O . ILE A 1 126 ? 8.651 -9.938 -3.982 1.00 95.62 126 ILE A O 1
ATOM 1053 N N . ARG A 1 127 ? 6.838 -9.751 -5.301 1.00 94.00 127 ARG A N 1
ATOM 1054 C CA . ARG A 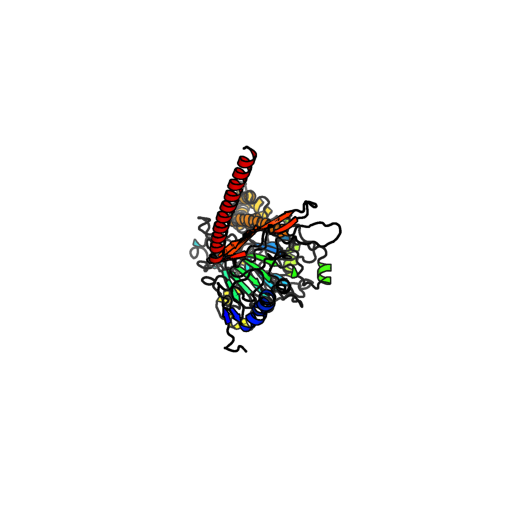1 127 ? 7.464 -10.233 -6.525 1.00 94.00 127 ARG A CA 1
ATOM 1055 C C . ARG A 1 127 ? 7.613 -9.076 -7.500 1.00 94.00 127 ARG A C 1
ATOM 1057 O O . ARG A 1 127 ? 6.616 -8.481 -7.910 1.00 94.00 127 ARG A O 1
ATOM 1064 N N . MET A 1 128 ? 8.855 -8.795 -7.870 1.00 93.44 128 MET A N 1
ATOM 1065 C CA . MET A 1 128 ? 9.223 -7.795 -8.863 1.00 93.44 128 MET A CA 1
ATOM 1066 C C . MET A 1 128 ? 9.639 -8.502 -10.152 1.00 93.44 128 MET A C 1
ATOM 1068 O O . MET A 1 128 ? 10.467 -9.414 -10.134 1.00 93.44 128 MET A O 1
ATOM 1072 N N . GLU A 1 129 ? 9.051 -8.102 -11.275 1.00 91.56 129 GLU A N 1
ATOM 1073 C CA . GLU A 1 129 ? 9.326 -8.683 -12.593 1.00 91.56 129 GLU A CA 1
ATOM 1074 C C . GLU A 1 129 ? 9.657 -7.591 -13.600 1.00 91.56 129 GLU A C 1
ATOM 1076 O O . GLU A 1 129 ? 9.241 -6.444 -13.441 1.00 91.56 129 GLU A O 1
ATOM 1081 N N . ARG A 1 130 ? 10.395 -7.950 -14.652 1.00 90.81 130 ARG A N 1
ATOM 1082 C CA . ARG A 1 130 ? 10.749 -7.017 -15.724 1.00 90.81 130 ARG A CA 1
ATOM 1083 C C . ARG A 1 130 ? 9.496 -6.617 -16.485 1.00 90.81 130 ARG A C 1
ATOM 1085 O O . ARG A 1 130 ? 8.755 -7.476 -16.965 1.00 90.81 130 ARG A O 1
ATOM 1092 N N . TYR A 1 131 ? 9.272 -5.316 -16.602 1.00 90.38 131 TYR A N 1
ATOM 1093 C CA . TYR A 1 131 ? 8.121 -4.804 -17.324 1.00 90.38 131 TYR A CA 1
ATOM 1094 C C . TYR A 1 131 ? 8.323 -5.012 -18.832 1.00 90.38 131 TYR A C 1
ATOM 1096 O O . TYR A 1 131 ? 9.413 -4.737 -19.342 1.00 90.38 131 TYR A O 1
ATOM 1104 N N . PRO A 1 132 ? 7.327 -5.516 -19.576 1.00 88.06 132 PRO A N 1
ATOM 1105 C CA . PRO A 1 132 ? 7.459 -5.675 -21.016 1.00 88.06 132 PRO A CA 1
ATOM 1106 C C . PRO A 1 132 ? 7.485 -4.317 -21.724 1.00 88.06 132 PRO A C 1
ATOM 1108 O O . PRO A 1 132 ? 6.798 -3.371 -21.340 1.00 88.06 132 PRO A O 1
ATOM 1111 N N . ASN A 1 133 ? 8.254 -4.235 -22.803 1.00 85.50 133 ASN A N 1
ATOM 1112 C CA . ASN A 1 133 ? 8.310 -3.089 -23.688 1.00 85.50 133 ASN A CA 1
ATOM 1113 C C . ASN A 1 133 ? 6.973 -2.956 -24.421 1.00 85.50 133 ASN A C 1
ATOM 1115 O O . ASN A 1 133 ? 6.655 -3.732 -25.323 1.00 85.50 133 ASN A O 1
ATOM 1119 N N . ARG A 1 134 ? 6.195 -1.944 -24.038 1.00 79.56 134 ARG A N 1
ATOM 1120 C CA . ARG A 1 134 ? 4.864 -1.690 -24.597 1.00 79.56 134 ARG A CA 1
ATOM 1121 C C . ARG A 1 134 ? 4.890 -0.996 -25.965 1.00 79.56 134 ARG A C 1
ATOM 1123 O O . ARG A 1 134 ? 3.827 -0.814 -26.544 1.00 79.56 134 ARG A O 1
ATOM 1130 N N . LYS A 1 135 ? 6.067 -0.670 -26.519 1.00 78.81 135 LYS A N 1
ATOM 1131 C CA . LYS A 1 135 ? 6.199 -0.198 -27.913 1.00 78.81 135 LYS A CA 1
ATOM 1132 C C . LYS A 1 135 ? 5.926 -1.295 -28.947 1.00 78.81 135 LYS A C 1
ATOM 1134 O O . LYS A 1 135 ? 5.717 -0.994 -30.119 1.00 78.81 135 LYS A O 1
ATOM 1139 N N . VAL A 1 136 ? 5.987 -2.566 -28.545 1.00 77.38 136 VAL A N 1
ATOM 1140 C CA . VAL A 1 136 ? 5.781 -3.696 -29.456 1.00 77.38 136 VAL A CA 1
ATOM 1141 C C . VAL A 1 136 ? 4.302 -3.783 -29.840 1.00 77.38 136 VAL A C 1
ATOM 1143 O O . VAL A 1 136 ? 3.439 -3.981 -28.988 1.00 77.38 136 VAL A O 1
ATOM 1146 N N . ASP A 1 137 ? 4.013 -3.656 -31.136 1.00 70.94 137 ASP A N 1
ATOM 1147 C CA . ASP A 1 137 ? 2.651 -3.741 -31.667 1.00 70.94 137 ASP A CA 1
ATOM 1148 C C . ASP A 1 137 ? 2.164 -5.201 -31.746 1.00 70.94 137 ASP A C 1
ATOM 1150 O O . ASP A 1 137 ? 2.603 -5.992 -32.588 1.00 70.94 137 ASP A O 1
ATOM 1154 N N . PHE A 1 138 ? 1.204 -5.549 -30.883 1.00 69.62 138 PHE A N 1
ATOM 1155 C CA . PHE A 1 138 ? 0.547 -6.860 -30.862 1.00 69.62 138 PHE A CA 1
ATOM 1156 C C . PHE A 1 138 ? -0.293 -7.142 -32.122 1.00 69.62 138 PHE A C 1
ATOM 1158 O O . PHE A 1 138 ? -0.569 -8.306 -32.418 1.00 69.62 138 PHE A O 1
ATOM 1165 N N . GLY A 1 139 ? -0.682 -6.119 -32.891 1.00 69.44 139 GLY A N 1
ATOM 1166 C CA . GLY A 1 139 ? -1.476 -6.251 -34.117 1.00 69.44 139 GLY A CA 1
ATOM 1167 C C . GLY A 1 139 ? -0.746 -6.945 -35.273 1.00 69.44 139 GLY A C 1
ATOM 1168 O O . GLY A 1 139 ? -1.384 -7.421 -36.213 1.00 69.44 139 GLY A O 1
ATOM 1169 N N . LEU A 1 140 ? 0.585 -7.058 -35.198 1.00 69.38 140 LEU A N 1
ATOM 1170 C CA . LEU A 1 140 ? 1.429 -7.721 -36.202 1.00 69.38 140 LEU A CA 1
ATOM 1171 C C . LEU A 1 140 ? 1.708 -9.206 -35.894 1.00 69.38 140 LEU A C 1
ATOM 1173 O O . LEU A 1 140 ? 2.455 -9.867 -36.634 1.00 69.38 140 LEU A O 1
ATOM 1177 N N . LEU A 1 141 ? 1.104 -9.740 -34.826 1.00 68.62 141 LEU A N 1
ATOM 1178 C CA . LEU A 1 141 ? 1.247 -11.129 -34.399 1.00 68.62 141 LEU A CA 1
ATOM 1179 C C . LEU A 1 141 ? 0.895 -12.111 -35.526 1.00 68.62 141 LEU A C 1
ATOM 1181 O O . LEU A 1 141 ? -0.172 -12.045 -36.132 1.00 68.62 141 LEU A O 1
ATOM 1185 N N . GLY A 1 142 ? 1.807 -13.048 -35.804 1.00 63.00 142 GLY A N 1
ATOM 1186 C CA . GLY A 1 142 ? 1.592 -14.130 -36.769 1.00 63.00 142 GLY A CA 1
ATOM 1187 C C . GLY A 1 142 ? 1.789 -13.738 -38.236 1.00 63.00 142 GLY A C 1
ATOM 1188 O O . GLY A 1 142 ? 1.788 -14.620 -39.092 1.00 63.00 142 GLY A O 1
ATOM 1189 N N . ARG A 1 143 ? 2.009 -12.448 -38.537 1.00 68.88 143 ARG A N 1
ATOM 1190 C CA . ARG A 1 143 ? 2.347 -11.977 -39.891 1.00 68.88 143 ARG A CA 1
ATOM 1191 C C . ARG A 1 143 ? 3.842 -11.705 -40.061 1.00 68.88 143 ARG A C 1
ATOM 1193 O O . ARG A 1 143 ? 4.417 -12.144 -41.052 1.00 68.88 143 ARG A O 1
ATOM 1200 N N . TYR A 1 144 ? 4.454 -11.007 -39.101 1.00 73.50 144 TYR A N 1
ATOM 1201 C CA . TYR A 1 144 ? 5.877 -10.630 -39.147 1.00 73.50 144 TYR A CA 1
ATOM 1202 C C . TYR A 1 144 ? 6.618 -10.776 -37.807 1.00 73.50 144 TYR A C 1
ATOM 1204 O O . TYR A 1 144 ? 7.837 -10.643 -37.791 1.00 73.50 144 TYR A O 1
ATOM 1212 N N . ILE A 1 145 ? 5.913 -11.064 -36.703 1.00 74.75 145 ILE A N 1
ATOM 1213 C CA . ILE A 1 145 ? 6.504 -11.199 -35.362 1.00 74.75 145 ILE A CA 1
ATOM 1214 C C . ILE A 1 145 ? 6.152 -12.580 -34.779 1.00 74.75 145 ILE A C 1
ATOM 1216 O O . ILE A 1 145 ? 4.963 -12.932 -34.740 1.00 74.75 145 ILE A O 1
ATOM 1220 N N . PRO A 1 146 ? 7.145 -13.383 -34.345 1.00 79.62 146 PRO A N 1
ATOM 1221 C CA . PRO A 1 146 ? 6.899 -14.643 -33.653 1.00 79.62 146 PRO A CA 1
ATOM 1222 C C . PRO A 1 146 ? 6.420 -14.401 -32.214 1.00 79.62 146 PRO A C 1
ATOM 1224 O O . PRO A 1 146 ? 6.731 -13.390 -31.592 1.00 79.62 146 PRO A O 1
ATOM 1227 N N . GLN A 1 147 ? 5.705 -15.374 -31.641 1.00 78.25 147 GLN A N 1
ATOM 1228 C CA . GLN A 1 147 ? 5.183 -15.295 -30.267 1.00 78.25 147 GLN A CA 1
ATOM 1229 C C . GLN A 1 147 ? 6.276 -15.016 -29.214 1.00 78.25 147 GLN A C 1
ATOM 1231 O O . GLN A 1 147 ? 5.985 -14.408 -28.186 1.00 78.25 147 GLN A O 1
ATOM 1236 N N . SER A 1 148 ? 7.518 -15.455 -29.458 1.00 79.75 148 SER A N 1
ATOM 1237 C CA . SER A 1 148 ? 8.668 -15.226 -28.572 1.00 79.75 148 SER A CA 1
ATOM 1238 C C . SER A 1 148 ? 9.015 -13.751 -28.396 1.00 79.75 148 SER A C 1
ATOM 1240 O O . SER A 1 148 ? 9.508 -13.378 -27.336 1.00 79.75 148 SER A O 1
ATOM 1242 N N . ASP A 1 149 ? 8.724 -12.928 -29.403 1.00 80.75 149 ASP A N 1
ATOM 1243 C CA . ASP A 1 149 ? 9.198 -11.546 -29.500 1.00 80.75 149 ASP A CA 1
ATOM 1244 C C . ASP A 1 149 ? 8.109 -10.543 -29.094 1.00 80.75 149 ASP A C 1
ATOM 1246 O O . ASP A 1 149 ? 8.308 -9.333 -29.190 1.00 80.75 149 ASP A O 1
ATOM 1250 N N . LEU A 1 150 ? 6.953 -11.037 -28.634 1.00 77.56 150 LEU A N 1
ATOM 1251 C CA . LEU A 1 150 ? 5.866 -10.208 -28.112 1.00 77.56 150 LEU A CA 1
ATOM 1252 C C . LEU A 1 150 ? 6.169 -9.653 -26.718 1.00 77.56 150 LEU A C 1
ATOM 1254 O O . LEU A 1 150 ? 5.771 -8.540 -26.396 1.00 77.56 150 LEU A O 1
ATOM 1258 N N . VAL A 1 151 ? 6.844 -10.440 -25.876 1.00 81.38 151 VAL A N 1
ATOM 1259 C CA . VAL A 1 151 ? 7.171 -10.066 -24.493 1.00 81.38 151 VAL A CA 1
ATOM 1260 C C . VAL A 1 151 ? 8.661 -9.755 -24.426 1.00 81.38 151 VAL A C 1
ATOM 1262 O O . VAL A 1 151 ? 9.463 -10.558 -23.952 1.00 81.38 151 VAL A O 1
ATOM 1265 N N . GLN A 1 152 ? 9.033 -8.590 -24.956 1.00 84.94 152 GLN A N 1
ATOM 1266 C CA . GLN A 1 152 ? 10.401 -8.080 -24.864 1.00 84.94 152 GLN A CA 1
ATOM 1267 C C . GLN A 1 152 ? 10.554 -7.354 -23.530 1.00 84.94 152 GLN A C 1
ATOM 1269 O O . GLN A 1 152 ? 9.801 -6.416 -23.289 1.00 84.94 152 GLN A O 1
ATOM 1274 N N . PRO A 1 153 ? 11.469 -7.747 -22.641 1.00 87.19 153 PRO A N 1
ATOM 1275 C CA . PRO A 1 153 ? 11.602 -7.086 -21.352 1.00 87.19 153 PRO A CA 1
ATOM 1276 C C . PRO A 1 153 ? 12.351 -5.754 -21.457 1.00 87.19 153 PRO A C 1
ATOM 1278 O O . PRO A 1 153 ? 13.287 -5.615 -22.244 1.00 87.19 153 PRO A O 1
ATOM 1281 N N . THR A 1 154 ? 11.996 -4.797 -20.604 1.00 88.00 154 THR A N 1
ATOM 1282 C CA . THR A 1 154 ? 12.774 -3.570 -20.390 1.00 88.00 154 THR A CA 1
ATOM 1283 C C . THR A 1 154 ? 13.770 -3.733 -19.231 1.00 88.00 154 THR A C 1
ATOM 1285 O O . THR A 1 154 ? 13.890 -4.799 -18.610 1.00 88.00 154 THR A O 1
ATOM 1288 N N . ASN A 1 155 ? 14.507 -2.653 -18.950 1.00 88.19 155 ASN A N 1
ATOM 1289 C CA . ASN A 1 155 ? 15.364 -2.497 -17.770 1.00 88.19 155 ASN A CA 1
ATOM 1290 C C . ASN A 1 155 ? 14.621 -1.872 -16.567 1.00 88.19 155 ASN A C 1
ATOM 1292 O O . ASN A 1 155 ? 15.249 -1.449 -15.594 1.00 88.19 155 ASN A O 1
ATOM 1296 N N . ALA A 1 156 ? 13.286 -1.837 -16.609 1.00 90.31 156 ALA A N 1
ATOM 1297 C CA . ALA A 1 156 ? 12.437 -1.506 -15.470 1.00 90.31 156 ALA A CA 1
ATOM 1298 C C . ALA A 1 156 ? 11.812 -2.763 -14.867 1.00 90.31 156 ALA A C 1
ATOM 1300 O O . ALA A 1 156 ? 11.477 -3.711 -15.580 1.00 90.31 156 ALA A O 1
ATOM 1301 N N . THR A 1 157 ? 11.622 -2.751 -13.550 1.00 92.38 157 THR A N 1
ATOM 1302 C CA . THR A 1 157 ? 10.894 -3.805 -12.842 1.00 92.38 157 THR A CA 1
ATOM 1303 C C . THR A 1 157 ? 9.698 -3.228 -12.125 1.00 92.38 157 THR A C 1
ATOM 1305 O O . THR A 1 157 ? 9.787 -2.150 -11.550 1.00 92.38 157 THR A O 1
ATOM 1308 N N . VAL A 1 158 ? 8.607 -3.980 -12.118 1.00 93.19 158 VAL A N 1
ATOM 1309 C CA . VAL A 1 158 ? 7.348 -3.587 -11.494 1.00 93.19 158 VAL A CA 1
ATOM 1310 C C . VAL A 1 158 ? 6.886 -4.659 -10.525 1.00 93.19 158 VAL A C 1
ATOM 1312 O O . VAL A 1 158 ? 7.230 -5.838 -10.671 1.00 93.19 158 VAL A O 1
ATOM 1315 N N . ILE A 1 159 ? 6.086 -4.267 -9.539 1.00 94.75 159 ILE A N 1
ATOM 1316 C CA . ILE A 1 159 ? 5.505 -5.220 -8.601 1.00 94.75 159 ILE A CA 1
ATOM 1317 C C . ILE A 1 159 ? 4.327 -5.920 -9.275 1.00 94.75 159 ILE A C 1
ATOM 1319 O O . ILE A 1 159 ? 3.359 -5.286 -9.689 1.00 94.75 159 ILE A O 1
ATOM 1323 N N . THR A 1 160 ? 4.400 -7.245 -9.375 1.00 93.31 160 THR A N 1
ATOM 1324 C CA . THR A 1 160 ? 3.357 -8.062 -10.015 1.00 93.31 160 THR A CA 1
ATOM 1325 C C . THR A 1 160 ? 2.541 -8.866 -9.018 1.00 93.31 160 THR A C 1
ATOM 1327 O O . THR A 1 160 ? 1.462 -9.349 -9.366 1.00 93.31 160 THR A O 1
ATOM 1330 N N . GLY A 1 161 ? 3.024 -9.027 -7.786 1.00 94.38 161 GLY A N 1
ATOM 1331 C CA . GLY A 1 161 ? 2.298 -9.736 -6.746 1.00 94.38 161 GLY A CA 1
ATOM 1332 C C . GLY A 1 161 ? 2.867 -9.526 -5.351 1.00 94.38 161 GLY A C 1
ATOM 1333 O O . GLY A 1 161 ? 4.036 -9.183 -5.179 1.00 94.38 161 GLY A O 1
ATOM 1334 N N . ILE A 1 162 ? 2.023 -9.779 -4.358 1.00 96.12 162 ILE A N 1
ATOM 1335 C CA . ILE A 1 162 ? 2.335 -9.724 -2.931 1.00 96.12 162 ILE A CA 1
ATOM 1336 C C . ILE A 1 162 ? 1.802 -10.981 -2.236 1.00 96.12 162 ILE A C 1
ATOM 1338 O O . ILE A 1 162 ? 0.714 -11.468 -2.551 1.00 96.12 162 ILE A O 1
ATOM 1342 N N . ALA A 1 163 ? 2.583 -11.512 -1.301 1.00 95.25 163 ALA A N 1
ATOM 1343 C CA . ALA A 1 163 ? 2.228 -12.618 -0.425 1.00 95.25 163 ALA A CA 1
ATOM 1344 C C . ALA A 1 163 ? 2.314 -12.162 1.036 1.00 95.25 163 ALA A C 1
ATOM 1346 O O . ALA A 1 163 ? 3.300 -11.538 1.426 1.00 95.25 163 ALA A O 1
ATOM 1347 N N . LEU A 1 164 ? 1.287 -12.464 1.829 1.00 95.38 164 LEU A N 1
ATOM 1348 C CA . LEU A 1 164 ? 1.144 -12.028 3.219 1.00 95.38 164 LEU A CA 1
ATOM 1349 C C . LEU A 1 164 ? 0.846 -13.232 4.108 1.00 95.38 164 LEU A C 1
ATOM 1351 O O . LEU A 1 164 ? -0.011 -14.051 3.775 1.00 95.38 164 LEU A O 1
ATOM 1355 N N . GLU A 1 165 ? 1.532 -13.320 5.241 1.00 93.69 165 GLU A N 1
ATOM 1356 C CA . GLU A 1 165 ? 1.319 -14.344 6.260 1.00 93.69 165 GLU A CA 1
ATOM 1357 C C . GLU A 1 165 ? 1.747 -13.807 7.629 1.00 93.69 165 GLU A C 1
ATOM 1359 O O . GLU A 1 165 ? 2.742 -13.094 7.758 1.00 93.69 165 GLU A O 1
ATOM 1364 N N . ALA A 1 166 ? 0.999 -14.164 8.663 1.00 93.56 166 ALA A N 1
ATOM 1365 C CA . ALA A 1 166 ? 1.375 -13.991 10.059 1.00 93.56 166 ALA A CA 1
ATOM 1366 C C . ALA A 1 166 ? 1.105 -15.268 10.863 1.00 93.56 166 ALA A C 1
ATOM 1368 O O . ALA A 1 166 ? 0.388 -16.167 10.407 1.00 93.56 166 ALA A O 1
ATOM 1369 N N . THR A 1 167 ? 1.660 -15.351 12.074 1.00 92.12 167 THR A N 1
ATOM 1370 C CA . THR A 1 167 ? 1.440 -16.496 12.970 1.00 92.12 167 THR A CA 1
ATOM 1371 C C . THR A 1 167 ? -0.055 -16.788 13.132 1.00 92.12 167 THR A C 1
ATOM 1373 O O . THR A 1 167 ? -0.821 -15.928 13.547 1.00 92.12 167 THR A O 1
ATOM 1376 N N . GLY A 1 168 ? -0.478 -18.014 12.807 1.00 88.19 168 GLY A N 1
ATOM 1377 C CA . GLY A 1 168 ? -1.864 -18.461 12.990 1.00 88.19 168 GLY A CA 1
ATOM 1378 C C . GLY A 1 168 ? -2.873 -17.962 11.947 1.00 88.19 168 GLY A C 1
ATOM 1379 O O . GLY A 1 168 ? -4.065 -18.239 12.110 1.00 88.19 168 GLY A O 1
ATOM 1380 N N . THR A 1 169 ? -2.414 -17.275 10.897 1.00 92.06 169 THR A N 1
ATOM 1381 C CA . THR A 1 169 ? -3.254 -16.727 9.819 1.00 92.06 169 THR A CA 1
ATOM 1382 C C . THR A 1 169 ? -3.184 -17.554 8.533 1.00 92.06 169 THR A C 1
ATOM 1384 O O . THR A 1 169 ? -2.194 -18.246 8.299 1.00 92.06 169 THR A O 1
ATOM 1387 N N . ASP A 1 170 ? -4.214 -17.464 7.688 1.00 91.69 170 ASP A N 1
ATOM 1388 C CA . ASP A 1 170 ? -4.167 -18.031 6.334 1.00 91.69 170 ASP A CA 1
ATOM 1389 C C . ASP A 1 170 ? -3.264 -17.181 5.426 1.00 91.69 170 ASP A C 1
ATOM 1391 O O . ASP A 1 170 ? -3.347 -15.949 5.419 1.00 91.69 170 ASP A O 1
ATOM 1395 N N . ARG A 1 171 ? -2.436 -17.830 4.599 1.00 93.00 171 ARG A N 1
ATOM 1396 C CA . ARG A 1 171 ? -1.593 -17.124 3.627 1.00 93.00 171 ARG A CA 1
ATOM 1397 C C . ARG A 1 171 ? -2.449 -16.508 2.522 1.00 93.00 171 ARG A C 1
ATOM 1399 O O . ARG A 1 171 ? -3.256 -17.195 1.886 1.00 93.00 171 ARG A O 1
ATOM 1406 N N . VAL A 1 172 ? -2.224 -15.224 2.253 1.00 95.00 172 VAL A N 1
ATOM 1407 C CA . VAL A 1 172 ? -2.902 -14.472 1.191 1.00 95.00 172 VAL A CA 1
ATOM 1408 C C . VAL A 1 172 ? -1.926 -14.145 0.077 1.00 95.00 172 VAL A C 1
ATOM 1410 O O . VAL A 1 172 ? -0.839 -13.629 0.327 1.00 95.00 172 VAL A O 1
ATOM 1413 N N . HIS A 1 173 ? -2.342 -14.376 -1.161 1.00 94.94 173 HIS A N 1
ATOM 1414 C CA . HIS A 1 173 ? -1.651 -13.921 -2.358 1.00 94.94 173 HIS A CA 1
ATOM 1415 C C . HIS A 1 173 ? -2.547 -12.970 -3.133 1.00 94.94 173 HIS A C 1
ATOM 1417 O O . HIS A 1 173 ? -3.696 -13.296 -3.423 1.00 94.94 173 HIS A O 1
ATOM 1423 N N . VAL A 1 174 ? -2.002 -11.826 -3.524 1.00 94.38 174 VAL A N 1
ATOM 1424 C CA . VAL A 1 174 ? -2.642 -10.935 -4.489 1.00 94.38 174 VAL A CA 1
ATOM 1425 C C . VAL A 1 174 ? -1.684 -10.767 -5.652 1.00 94.38 174 VAL A C 1
ATOM 1427 O O . VAL A 1 174 ? -0.566 -10.291 -5.474 1.00 94.38 174 VAL A O 1
ATOM 1430 N N . VAL A 1 175 ? -2.097 -11.216 -6.833 1.00 92.75 175 VAL A N 1
ATOM 1431 C CA . VAL A 1 175 ? -1.247 -11.275 -8.027 1.00 92.75 175 VAL A CA 1
ATOM 1432 C C . VAL A 1 175 ? -1.960 -10.605 -9.195 1.00 92.75 175 VAL A C 1
ATOM 1434 O O . VAL A 1 175 ? -3.166 -10.754 -9.365 1.00 92.75 175 VAL A O 1
ATOM 1437 N N . THR A 1 176 ? -1.226 -9.865 -10.016 1.00 89.94 176 THR A N 1
ATOM 1438 C CA . THR A 1 176 ? -1.741 -9.304 -11.272 1.00 89.94 176 THR A CA 1
ATOM 1439 C C . THR A 1 176 ? -2.067 -10.407 -12.262 1.00 89.94 176 THR A C 1
ATOM 1441 O O . THR A 1 176 ? -1.348 -11.399 -12.407 1.00 89.94 176 THR A O 1
ATOM 1444 N N . ARG A 1 177 ? -3.171 -10.241 -12.985 1.00 86.69 177 ARG A N 1
ATOM 1445 C CA . ARG A 1 177 ? -3.482 -11.144 -14.085 1.00 86.69 177 ARG A CA 1
ATOM 1446 C C . ARG A 1 177 ? -2.609 -10.838 -15.289 1.00 86.69 177 ARG A C 1
ATOM 1448 O O . ARG A 1 177 ? -2.277 -9.695 -15.570 1.00 86.69 177 ARG A O 1
ATOM 1455 N N . LYS A 1 178 ? -2.314 -11.889 -16.049 1.00 84.25 178 LYS A N 1
ATOM 1456 C CA . LYS A 1 178 ? -1.647 -11.798 -17.353 1.00 84.25 178 LYS A CA 1
ATOM 1457 C C . LYS A 1 178 ? -2.512 -11.030 -18.347 1.00 84.25 178 LYS A C 1
ATOM 1459 O O . LYS A 1 178 ? -3.733 -11.171 -18.314 1.00 84.25 178 LYS A O 1
ATOM 1464 N N . ASP A 1 179 ? -1.878 -10.314 -19.271 1.00 75.44 179 ASP A N 1
ATOM 1465 C CA . ASP A 1 179 ? -2.522 -9.379 -20.207 1.00 75.44 179 ASP A CA 1
ATOM 1466 C C . ASP A 1 179 ? -3.777 -9.928 -20.910 1.00 75.44 179 ASP A C 1
ATOM 1468 O O . ASP A 1 179 ? -4.789 -9.240 -21.002 1.00 75.44 179 ASP A O 1
ATOM 1472 N N . THR A 1 180 ? -3.785 -11.202 -21.309 1.00 72.75 180 THR A N 1
ATOM 1473 C CA . THR A 1 180 ? -4.913 -11.814 -22.035 1.00 72.75 180 THR A CA 1
ATOM 1474 C C . THR A 1 180 ? -6.097 -12.257 -21.160 1.00 72.75 180 THR A C 1
ATOM 1476 O O . THR A 1 180 ? -7.130 -12.650 -21.698 1.00 72.75 180 THR A O 1
ATOM 1479 N N . ARG A 1 181 ? -6.003 -12.203 -19.819 1.00 74.69 181 ARG A N 1
ATOM 1480 C CA . ARG A 1 181 ? -7.047 -12.682 -18.875 1.00 74.69 181 ARG A CA 1
ATOM 1481 C C . ARG A 1 181 ? -7.679 -11.557 -18.034 1.00 74.69 181 ARG A C 1
ATOM 1483 O O . ARG A 1 181 ? -8.233 -11.813 -16.961 1.00 74.69 181 ARG A O 1
ATOM 1490 N N . ARG A 1 182 ? -7.606 -10.309 -18.503 1.00 77.38 182 ARG A N 1
ATOM 1491 C CA . ARG A 1 182 ? -7.910 -9.110 -17.691 1.00 77.38 182 ARG A CA 1
ATOM 1492 C C . ARG A 1 182 ? -9.278 -8.474 -17.919 1.00 77.38 182 ARG A C 1
ATOM 1494 O O . ARG A 1 182 ? -9.638 -7.567 -17.187 1.00 77.38 182 ARG A O 1
ATOM 1501 N N . PHE A 1 183 ? -10.082 -9.020 -18.831 1.00 70.56 183 PHE A N 1
ATOM 1502 C CA . PHE A 1 183 ? -11.382 -8.459 -19.231 1.00 70.56 183 PHE A CA 1
ATOM 1503 C C . PHE A 1 183 ? -12.374 -8.195 -18.079 1.00 70.56 183 PHE A C 1
ATOM 1505 O O . PHE A 1 183 ? -13.184 -7.282 -18.173 1.00 70.56 183 PHE A O 1
ATOM 1512 N N . ARG A 1 184 ? -12.349 -8.998 -17.002 1.00 77.00 184 ARG A N 1
ATOM 1513 C CA . ARG A 1 184 ? -13.292 -8.859 -15.870 1.00 77.00 184 ARG A CA 1
ATOM 1514 C C . ARG A 1 184 ? -12.636 -8.526 -14.533 1.00 77.00 184 ARG A C 1
ATOM 1516 O O . ARG A 1 184 ? -13.200 -7.770 -13.754 1.00 77.00 184 ARG A O 1
ATOM 1523 N N . TYR A 1 185 ? -11.484 -9.125 -14.247 1.00 81.31 185 TYR A N 1
ATOM 1524 C CA . TYR A 1 185 ? -10.741 -8.888 -13.012 1.00 81.31 185 TYR A CA 1
ATOM 1525 C C . TYR A 1 185 ? -9.300 -8.569 -13.373 1.00 81.31 185 TYR A C 1
ATOM 1527 O O . TYR A 1 185 ? -8.737 -9.199 -14.270 1.00 81.31 185 TYR A O 1
ATOM 1535 N N . ARG A 1 186 ? -8.711 -7.615 -12.658 1.00 81.94 186 ARG A N 1
ATOM 1536 C CA . ARG A 1 186 ? -7.329 -7.171 -12.867 1.00 81.94 186 ARG A CA 1
ATOM 1537 C C . ARG A 1 186 ? -6.329 -7.980 -12.051 1.00 81.94 186 ARG A C 1
ATOM 1539 O O . ARG A 1 186 ? -5.228 -8.264 -12.514 1.00 81.94 186 ARG A O 1
ATOM 1546 N N . THR A 1 187 ? -6.758 -8.421 -10.877 1.00 87.62 187 THR A N 1
ATOM 1547 C CA . THR A 1 187 ? -5.958 -9.162 -9.906 1.00 87.62 187 THR A CA 1
ATOM 1548 C C . THR A 1 187 ? -6.648 -10.466 -9.513 1.00 87.62 187 THR A C 1
ATOM 1550 O O . THR A 1 187 ? -7.874 -10.593 -9.564 1.00 87.62 187 THR A O 1
ATOM 1553 N N . ASP A 1 188 ? -5.840 -11.454 -9.146 1.00 89.50 188 ASP A N 1
ATOM 1554 C CA . ASP A 1 188 ? -6.256 -12.703 -8.524 1.00 89.50 188 ASP A CA 1
ATOM 1555 C C . ASP A 1 188 ? -5.944 -12.650 -7.029 1.00 89.50 188 ASP A C 1
ATOM 1557 O O . ASP A 1 188 ? -4.812 -12.369 -6.636 1.00 89.50 188 ASP A O 1
ATOM 1561 N N . ILE A 1 189 ? -6.958 -12.925 -6.205 1.00 92.62 189 ILE A N 1
ATOM 1562 C CA . ILE A 1 189 ? -6.851 -12.988 -4.744 1.00 92.62 189 ILE A CA 1
ATOM 1563 C C . ILE A 1 189 ? -6.956 -14.455 -4.336 1.00 92.62 189 ILE A C 1
ATOM 1565 O O . ILE A 1 189 ? -8.023 -15.058 -4.464 1.00 92.62 189 ILE A O 1
ATOM 1569 N N . LEU A 1 190 ? -5.863 -15.036 -3.852 1.00 92.62 190 LEU A N 1
ATOM 1570 C CA . LEU A 1 190 ? -5.830 -16.405 -3.349 1.00 92.62 190 LEU A CA 1
ATOM 1571 C C . LEU A 1 190 ? -5.672 -16.397 -1.830 1.00 92.62 190 LEU A C 1
ATOM 1573 O O . LEU A 1 190 ? -4.828 -15.680 -1.302 1.00 92.62 190 LEU A O 1
ATOM 1577 N N . VAL A 1 191 ? -6.460 -17.215 -1.134 1.00 91.94 191 VAL A N 1
ATOM 1578 C CA . VAL A 1 191 ? -6.362 -17.416 0.319 1.00 91.94 191 VAL A CA 1
ATOM 1579 C C . VAL A 1 191 ? -6.291 -18.911 0.589 1.00 91.94 191 VAL A C 1
ATOM 1581 O O . VAL A 1 191 ? -7.195 -19.637 0.165 1.00 91.94 191 VAL A O 1
ATOM 1584 N N . GLY A 1 192 ? -5.212 -19.367 1.232 1.00 88.38 192 GLY A N 1
ATOM 1585 C CA . GLY A 1 192 ? -4.943 -20.799 1.426 1.00 88.38 192 GLY A CA 1
ATOM 1586 C C . GLY A 1 192 ? -4.894 -21.562 0.097 1.00 88.38 192 GLY A C 1
ATOM 1587 O O . GLY A 1 192 ? -5.557 -22.579 -0.074 1.00 88.38 192 GLY A O 1
ATOM 1588 N N . ASN A 1 193 ? -4.216 -20.995 -0.909 1.00 88.12 193 ASN A N 1
ATOM 1589 C CA . ASN A 1 193 ? -4.131 -21.505 -2.289 1.00 88.12 193 ASN A CA 1
ATOM 1590 C C . ASN A 1 193 ? -5.452 -21.624 -3.073 1.00 88.12 193 ASN A C 1
ATOM 1592 O O . ASN A 1 193 ? -5.461 -22.151 -4.184 1.00 88.12 193 ASN A O 1
ATOM 1596 N N . ILE A 1 194 ? -6.558 -21.084 -2.558 1.00 88.50 194 ILE A N 1
ATOM 1597 C CA . ILE A 1 194 ? -7.856 -21.091 -3.241 1.00 88.50 194 ILE A CA 1
ATOM 1598 C C . ILE A 1 194 ? -8.185 -19.684 -3.732 1.00 88.50 194 ILE A C 1
ATOM 1600 O O . ILE A 1 194 ? -8.157 -18.726 -2.959 1.00 88.50 194 ILE A O 1
ATOM 1604 N N . LEU A 1 195 ? -8.551 -19.557 -5.008 1.00 89.06 195 LEU A N 1
ATOM 1605 C CA . LEU A 1 195 ? -8.993 -18.294 -5.599 1.00 89.06 195 LEU A CA 1
ATOM 1606 C C . LEU A 1 195 ? -10.338 -17.841 -5.000 1.00 89.06 195 LEU A C 1
ATOM 1608 O O . LEU A 1 195 ? -11.296 -18.616 -4.928 1.00 89.06 195 LEU A O 1
ATOM 1612 N N . ARG A 1 196 ? -10.418 -16.576 -4.576 1.00 88.94 196 ARG A N 1
ATOM 1613 C CA . ARG A 1 196 ? -11.600 -15.961 -3.954 1.00 88.94 196 ARG A CA 1
ATOM 1614 C C . ARG A 1 196 ? -12.130 -14.808 -4.802 1.00 88.94 196 ARG A C 1
ATOM 1616 O O . ARG A 1 196 ? -11.365 -14.033 -5.369 1.00 88.94 196 ARG A O 1
ATOM 1623 N N . TYR A 1 197 ? -13.455 -14.681 -4.849 1.00 87.38 197 TYR A N 1
ATOM 1624 C CA . TYR A 1 197 ? -14.160 -13.627 -5.582 1.00 87.38 197 TYR A CA 1
ATOM 1625 C C . TYR A 1 197 ? -14.990 -12.772 -4.622 1.00 87.38 197 TYR A C 1
ATOM 1627 O O . TYR A 1 197 ? -15.589 -13.299 -3.686 1.00 87.38 197 TYR A O 1
ATOM 1635 N N . PHE A 1 198 ? -15.053 -11.465 -4.884 1.00 87.06 198 PHE A N 1
ATOM 1636 C CA . PHE A 1 198 ? -15.660 -10.462 -3.996 1.00 87.06 198 PHE A CA 1
ATOM 1637 C C . PHE A 1 198 ? -16.865 -9.732 -4.626 1.00 87.06 198 PHE A C 1
ATOM 1639 O O . PHE A 1 198 ? -17.264 -8.670 -4.157 1.00 87.06 198 PHE A O 1
ATOM 1646 N N . ASP A 1 199 ? -17.473 -10.307 -5.673 1.00 79.62 199 ASP A N 1
ATOM 1647 C CA . ASP A 1 199 ? -18.584 -9.688 -6.420 1.00 79.62 199 ASP A CA 1
ATOM 1648 C C . ASP A 1 199 ? -19.830 -9.426 -5.555 1.00 79.62 199 ASP A C 1
ATOM 1650 O O . ASP A 1 199 ? -20.478 -8.389 -5.682 1.00 79.62 199 ASP A O 1
ATOM 1654 N N . THR A 1 200 ? -20.193 -10.384 -4.696 1.00 76.44 200 THR A N 1
ATOM 1655 C CA . THR A 1 200 ? -21.407 -10.327 -3.863 1.00 76.44 200 THR A CA 1
ATOM 1656 C C . THR A 1 200 ? -21.111 -9.831 -2.453 1.00 76.44 200 THR A C 1
ATOM 1658 O O . THR A 1 200 ? -21.830 -8.984 -1.924 1.00 76.44 200 THR A O 1
ATOM 1661 N N . ILE A 1 201 ? -20.043 -10.353 -1.847 1.00 78.00 201 ILE A N 1
ATOM 1662 C CA . ILE A 1 201 ? -19.587 -10.017 -0.501 1.00 78.00 201 ILE A CA 1
ATOM 1663 C C . ILE A 1 201 ? -18.207 -9.373 -0.619 1.00 78.00 201 ILE A C 1
ATOM 1665 O O . ILE A 1 201 ? -17.213 -10.045 -0.899 1.00 78.00 201 ILE A O 1
ATOM 1669 N N . ARG A 1 202 ? -18.171 -8.060 -0.383 1.00 81.94 202 ARG A N 1
ATOM 1670 C CA . ARG A 1 202 ? -16.973 -7.218 -0.514 1.00 81.94 202 ARG A CA 1
ATOM 1671 C C . ARG A 1 202 ? -15.985 -7.366 0.629 1.00 81.94 202 ARG A C 1
ATOM 1673 O O . ARG A 1 202 ? -14.796 -7.167 0.434 1.00 81.94 202 ARG A O 1
ATOM 1680 N N . LEU A 1 203 ? -16.482 -7.688 1.816 1.00 84.94 203 LEU A N 1
ATOM 1681 C CA . LEU A 1 203 ? -15.682 -7.897 3.012 1.00 84.94 203 LEU A CA 1
ATOM 1682 C C . LEU A 1 203 ? -15.816 -9.358 3.421 1.00 84.94 203 LEU A C 1
ATOM 1684 O O . LEU A 1 203 ? -16.904 -9.795 3.789 1.00 84.94 203 LEU A O 1
ATOM 1688 N N . GLN A 1 204 ? -14.724 -10.108 3.341 1.00 84.25 204 GLN A N 1
ATOM 1689 C CA . GLN A 1 204 ? -14.674 -11.516 3.729 1.00 84.25 204 GLN A CA 1
ATOM 1690 C C . GLN A 1 204 ? -13.617 -11.698 4.816 1.00 84.25 204 GLN A C 1
ATOM 1692 O O . GLN A 1 204 ? -12.520 -11.142 4.737 1.00 84.25 204 GLN A O 1
ATOM 1697 N N . ARG A 1 205 ? -13.966 -12.466 5.850 1.00 84.81 205 ARG A N 1
ATOM 1698 C CA . ARG A 1 205 ? -13.068 -12.832 6.948 1.00 84.81 205 ARG A CA 1
ATOM 1699 C C . ARG A 1 205 ? -12.613 -14.272 6.771 1.00 84.81 205 ARG A C 1
ATOM 1701 O O . ARG A 1 205 ? -13.439 -15.167 6.604 1.00 84.81 205 ARG A O 1
ATOM 1708 N N . PHE A 1 206 ? -11.307 -14.464 6.829 1.00 88.94 206 PHE A N 1
ATOM 1709 C CA . PHE A 1 206 ? -10.620 -15.750 6.829 1.00 88.94 206 PHE A CA 1
ATOM 1710 C C . PHE A 1 206 ? -9.936 -15.945 8.185 1.00 88.94 206 PHE A C 1
ATOM 1712 O O . PHE A 1 206 ? -10.118 -15.137 9.102 1.00 88.94 206 PHE A O 1
ATOM 1719 N N . ARG A 1 207 ? -9.170 -17.022 8.364 1.00 88.25 207 ARG A N 1
ATOM 1720 C CA . ARG A 1 207 ? -8.499 -17.273 9.641 1.00 88.25 207 ARG A CA 1
ATOM 1721 C C . ARG A 1 207 ? -7.435 -16.197 9.890 1.00 88.25 207 ARG A C 1
ATOM 1723 O O . ARG A 1 207 ? -6.407 -16.174 9.222 1.00 88.25 207 ARG A O 1
ATOM 1730 N N . GLY A 1 208 ? -7.701 -15.293 10.834 1.00 88.19 208 GLY A N 1
ATOM 1731 C CA . GLY A 1 208 ? -6.785 -14.217 11.235 1.00 88.19 208 GLY A CA 1
ATOM 1732 C C . GLY A 1 208 ? -6.503 -13.157 10.159 1.00 88.19 208 GLY A C 1
ATOM 1733 O O . GLY A 1 208 ? -5.605 -12.333 10.336 1.00 88.19 208 GLY A O 1
ATOM 1734 N N . VAL A 1 209 ? -7.267 -13.159 9.061 1.00 92.38 209 VAL A N 1
ATOM 1735 C CA . VAL A 1 209 ? -7.139 -12.208 7.951 1.00 92.38 209 VAL A CA 1
ATOM 1736 C C . VAL A 1 209 ? -8.510 -11.662 7.578 1.00 92.38 209 VAL A C 1
ATOM 1738 O O . VAL A 1 209 ? -9.454 -12.410 7.320 1.00 92.38 209 VAL A O 1
ATOM 1741 N N . LEU A 1 210 ? -8.595 -10.345 7.459 1.00 90.69 210 LEU A N 1
ATOM 1742 C CA . LEU A 1 210 ? -9.723 -9.637 6.879 1.00 90.69 210 LEU A CA 1
ATOM 1743 C C . LEU A 1 210 ? -9.345 -9.133 5.484 1.00 90.69 210 LEU A C 1
ATOM 1745 O O . LEU A 1 210 ? -8.353 -8.424 5.335 1.00 90.69 210 LEU A O 1
ATOM 1749 N N . ILE A 1 211 ? -10.155 -9.453 4.474 1.00 92.75 211 ILE A N 1
ATOM 1750 C CA . ILE A 1 211 ? -9.993 -8.909 3.123 1.00 92.75 211 ILE A CA 1
ATOM 1751 C C . ILE A 1 211 ? -11.225 -8.087 2.770 1.00 92.75 211 ILE A C 1
ATOM 1753 O O . ILE A 1 211 ? -12.352 -8.585 2.809 1.00 92.75 211 ILE A O 1
ATOM 1757 N N . TYR A 1 212 ? -11.003 -6.830 2.407 1.00 90.69 212 TYR A N 1
ATOM 1758 C CA . TYR A 1 212 ? -12.024 -5.931 1.897 1.00 90.69 212 TYR A CA 1
ATOM 1759 C C . TYR A 1 212 ? -11.659 -5.476 0.489 1.00 90.69 212 TYR A C 1
ATOM 1761 O O . TYR A 1 212 ? -10.560 -4.986 0.254 1.00 90.69 212 TYR A O 1
ATOM 1769 N N . VAL A 1 213 ? -12.593 -5.619 -0.443 1.00 88.94 213 VAL A N 1
ATOM 1770 C CA . VAL A 1 213 ? -12.463 -5.108 -1.804 1.00 88.94 213 VAL A CA 1
ATOM 1771 C C . VAL A 1 213 ? -13.471 -3.986 -1.990 1.00 88.94 213 VAL A C 1
ATOM 1773 O O . VAL A 1 213 ? -14.681 -4.192 -1.856 1.00 88.94 213 VAL A O 1
ATOM 1776 N N . ASN A 1 214 ? -12.971 -2.785 -2.270 1.00 83.06 214 ASN A N 1
ATOM 1777 C CA . ASN A 1 214 ? -13.820 -1.621 -2.469 1.00 83.06 214 ASN A CA 1
ATOM 1778 C C . ASN A 1 214 ? -14.692 -1.782 -3.723 1.00 83.06 214 ASN A C 1
ATOM 1780 O O . ASN A 1 214 ? -14.412 -2.557 -4.639 1.00 83.06 214 ASN A O 1
A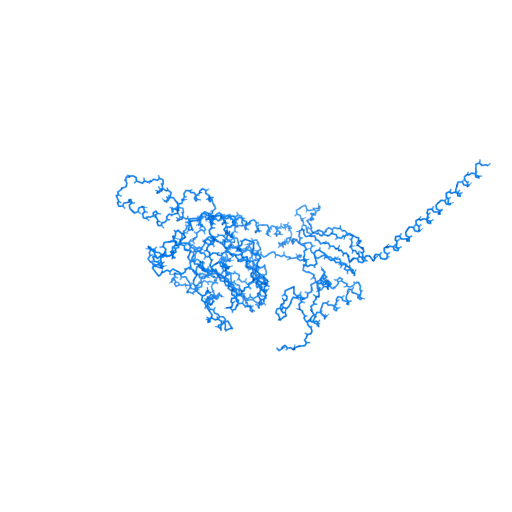TOM 1784 N N . ASN A 1 215 ? -15.779 -1.021 -3.749 1.00 67.81 215 ASN A N 1
ATOM 1785 C CA . ASN A 1 215 ? -16.639 -0.911 -4.901 1.00 67.81 215 ASN A CA 1
ATOM 1786 C C . ASN A 1 215 ? -15.871 -0.308 -6.075 1.00 67.81 215 ASN A C 1
ATOM 1788 O O . ASN A 1 215 ? -15.252 0.745 -5.943 1.00 67.81 215 ASN A O 1
ATOM 1792 N N . VAL A 1 216 ? -15.971 -0.964 -7.224 1.00 60.81 216 VAL A N 1
ATOM 1793 C CA . VAL A 1 216 ? -15.373 -0.514 -8.476 1.00 60.81 216 VAL A CA 1
ATOM 1794 C C . VAL A 1 216 ? -15.977 0.840 -8.864 1.00 60.81 216 VAL A C 1
ATOM 1796 O O . VAL A 1 216 ? -17.075 0.907 -9.415 1.00 60.81 216 VAL A O 1
ATOM 1799 N N . ILE A 1 217 ? -15.279 1.935 -8.571 1.00 50.44 217 ILE A N 1
ATOM 1800 C CA . ILE A 1 217 ? -15.558 3.236 -9.178 1.00 50.44 217 ILE A CA 1
ATOM 1801 C C . ILE A 1 217 ? -14.656 3.303 -10.407 1.00 50.44 217 ILE A C 1
ATOM 1803 O O . ILE A 1 217 ? -13.474 3.602 -10.274 1.00 50.44 217 ILE A O 1
ATOM 1807 N N . ARG A 1 218 ? -15.220 3.037 -11.595 1.00 52.69 218 ARG A N 1
ATOM 1808 C CA . ARG A 1 218 ? -14.506 3.121 -12.890 1.00 52.69 218 ARG A CA 1
ATOM 1809 C C . ARG A 1 218 ? -13.415 2.045 -13.043 1.00 52.69 218 ARG A C 1
ATOM 1811 O O . ARG A 1 218 ? -12.223 2.323 -12.997 1.00 52.69 218 ARG A O 1
ATOM 1818 N N . GLY A 1 219 ? -13.851 0.787 -13.102 1.00 52.34 219 GLY A N 1
ATOM 1819 C CA . GLY A 1 219 ? -13.031 -0.348 -13.547 1.00 52.34 219 GLY A CA 1
ATOM 1820 C C . GLY A 1 219 ? -12.037 -0.965 -12.551 1.00 52.34 219 GLY A C 1
ATOM 1821 O O . GLY A 1 219 ? -11.537 -2.054 -12.833 1.00 52.34 219 GLY A O 1
ATOM 1822 N N . GLN A 1 220 ? -11.760 -0.340 -11.397 1.00 65.19 220 GLN A N 1
ATOM 1823 C CA . GLN A 1 220 ? -10.635 -0.740 -10.542 1.00 65.19 220 GLN A CA 1
ATOM 1824 C C . GLN A 1 220 ? -10.994 -1.102 -9.089 1.00 65.19 220 GLN A C 1
ATOM 1826 O O . GLN A 1 220 ? -11.590 -0.285 -8.383 1.00 65.19 220 GLN A O 1
ATOM 1831 N N . PRO A 1 221 ? -10.632 -2.312 -8.617 1.00 74.88 221 PRO A N 1
ATOM 1832 C CA . PRO A 1 221 ? -10.790 -2.702 -7.222 1.00 74.88 221 PRO A CA 1
ATOM 1833 C C . PRO A 1 221 ? -9.564 -2.316 -6.380 1.00 74.88 221 PRO A C 1
ATOM 1835 O O . PRO A 1 221 ? -8.449 -2.762 -6.645 1.00 74.88 221 PRO A O 1
ATOM 1838 N N . GLU A 1 222 ? -9.781 -1.552 -5.310 1.00 86.69 222 GLU A N 1
ATOM 1839 C CA . GLU A 1 222 ? -8.809 -1.429 -4.218 1.00 86.69 222 GLU A CA 1
ATOM 1840 C C . GLU A 1 222 ? -8.996 -2.598 -3.251 1.00 86.69 222 GLU A C 1
ATOM 1842 O O . GLU A 1 222 ? -10.109 -2.854 -2.779 1.00 86.69 222 GLU A O 1
ATOM 1847 N N . ILE A 1 223 ? -7.910 -3.307 -2.961 1.00 92.19 223 ILE A N 1
ATOM 1848 C CA . ILE A 1 223 ? -7.899 -4.482 -2.096 1.00 92.19 223 ILE A CA 1
ATOM 1849 C C . ILE A 1 223 ? -7.193 -4.108 -0.800 1.00 92.19 223 ILE A C 1
ATOM 1851 O O . ILE A 1 223 ? -6.030 -3.721 -0.797 1.00 92.19 223 ILE A O 1
ATOM 1855 N N . TYR A 1 224 ? -7.889 -4.268 0.311 1.00 94.25 224 TYR A N 1
ATOM 1856 C CA . TYR A 1 224 ? -7.372 -4.058 1.651 1.00 94.25 224 TYR A CA 1
ATOM 1857 C C . TYR A 1 224 ? -7.250 -5.412 2.331 1.00 94.25 224 TYR A C 1
ATOM 1859 O O . TYR A 1 224 ? -8.250 -6.105 2.521 1.00 94.25 224 TYR A O 1
ATOM 1867 N N . VAL A 1 225 ? -6.031 -5.789 2.698 1.00 96.06 225 VAL A N 1
ATOM 1868 C CA . VAL A 1 225 ? -5.748 -7.000 3.469 1.00 96.06 225 VAL A CA 1
ATOM 1869 C C . VAL A 1 225 ? -5.267 -6.577 4.847 1.00 96.06 225 VAL A C 1
ATOM 1871 O O . VAL A 1 225 ? -4.290 -5.843 4.964 1.00 96.06 225 VAL A O 1
ATOM 1874 N N . VAL A 1 226 ? -5.954 -7.025 5.893 1.00 94.50 226 VAL A N 1
ATOM 1875 C CA . VAL A 1 226 ? -5.613 -6.719 7.283 1.00 94.50 226 VAL A CA 1
ATOM 1876 C C . VAL A 1 226 ? -5.334 -8.017 8.025 1.00 94.50 226 VAL A C 1
ATOM 1878 O O . VAL A 1 226 ? -6.193 -8.894 8.108 1.00 94.50 226 VAL A O 1
ATOM 1881 N N . LEU A 1 227 ? -4.129 -8.121 8.576 1.00 94.69 227 LEU A N 1
ATOM 1882 C CA . LEU A 1 227 ? -3.727 -9.188 9.486 1.00 94.69 227 LEU A CA 1
ATOM 1883 C C . LEU A 1 227 ? -4.257 -8.834 10.878 1.00 94.69 227 LEU A C 1
ATOM 1885 O O . LEU A 1 227 ? -3.805 -7.859 11.474 1.00 94.69 227 LEU A O 1
ATOM 1889 N N . GLU A 1 228 ? -5.239 -9.581 11.384 1.00 89.00 228 GLU A N 1
ATOM 1890 C CA . GLU A 1 228 ? -6.034 -9.151 12.545 1.00 89.00 228 GLU A CA 1
ATOM 1891 C C . GLU A 1 228 ? -5.216 -9.112 13.844 1.00 89.00 228 GLU A C 1
ATOM 1893 O O . GLU A 1 228 ? -5.261 -8.119 14.571 1.00 89.00 228 GLU A O 1
ATOM 1898 N N . GLU A 1 229 ? -4.438 -10.162 14.125 1.00 88.69 229 GLU A N 1
ATOM 1899 C CA . GLU A 1 229 ? -3.610 -10.240 15.339 1.00 88.69 229 GLU A CA 1
ATOM 1900 C C . GLU A 1 229 ? -2.398 -9.302 15.266 1.00 88.69 229 GLU A C 1
ATOM 1902 O O . GLU A 1 229 ? -2.041 -8.657 16.250 1.00 88.69 229 GLU A O 1
ATOM 1907 N N . ALA A 1 230 ? -1.797 -9.175 14.080 1.00 91.44 230 ALA A N 1
ATOM 1908 C CA . ALA A 1 230 ? -0.677 -8.268 13.855 1.00 91.44 230 ALA A CA 1
ATOM 1909 C C . ALA A 1 230 ? -1.106 -6.791 13.773 1.00 91.44 230 ALA A C 1
ATOM 1911 O O . ALA A 1 230 ? -0.284 -5.896 13.949 1.00 91.44 230 ALA A O 1
ATOM 1912 N N . GLN A 1 231 ? -2.384 -6.520 13.494 1.00 90.81 231 GLN A N 1
ATOM 1913 C CA . GLN A 1 231 ? -2.923 -5.182 13.221 1.00 90.81 231 GLN A CA 1
ATOM 1914 C C . GLN A 1 231 ? -2.186 -4.450 12.083 1.00 90.81 231 GLN A C 1
ATOM 1916 O O . GLN A 1 231 ? -2.116 -3.221 12.056 1.00 90.81 231 GLN A O 1
ATOM 192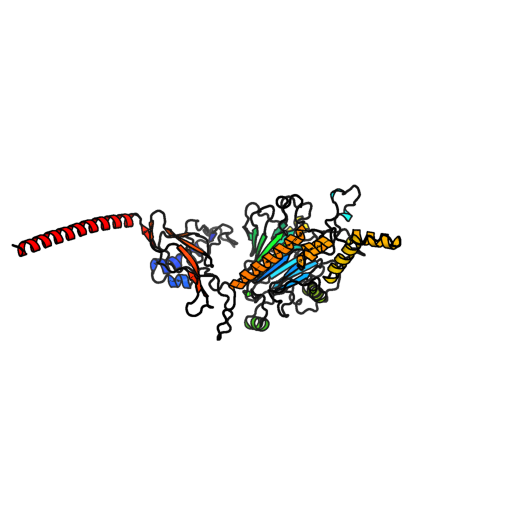1 N N . ILE A 1 232 ? -1.622 -5.206 11.137 1.00 94.94 232 ILE A N 1
ATOM 1922 C CA . ILE A 1 232 ? -0.949 -4.673 9.949 1.00 94.94 232 ILE A CA 1
ATOM 1923 C C . ILE A 1 232 ? -1.922 -4.707 8.781 1.00 94.94 232 ILE A C 1
ATOM 1925 O O . ILE A 1 232 ? -2.514 -5.742 8.474 1.00 94.94 232 ILE A O 1
ATOM 1929 N N . GLY A 1 233 ? -2.069 -3.555 8.137 1.00 94.81 233 GLY A N 1
ATOM 1930 C CA . GLY A 1 233 ? -2.883 -3.366 6.945 1.00 94.81 233 GLY A CA 1
ATOM 1931 C C . GLY A 1 233 ? -2.017 -3.178 5.708 1.00 94.81 233 GLY A C 1
ATOM 1932 O O . GLY A 1 233 ? -0.984 -2.508 5.756 1.00 94.81 233 GLY A O 1
ATOM 1933 N N . VAL A 1 234 ? -2.457 -3.753 4.593 1.00 96.75 234 VAL A N 1
ATOM 1934 C CA . VAL A 1 234 ? -1.879 -3.528 3.272 1.00 96.75 234 VAL A CA 1
ATOM 1935 C C . VAL A 1 234 ? -2.989 -3.177 2.296 1.00 96.75 234 VAL A C 1
ATOM 1937 O O . VAL A 1 234 ? -3.940 -3.938 2.121 1.00 96.75 234 VAL A O 1
ATOM 1940 N N . LYS A 1 235 ? -2.863 -2.015 1.660 1.00 94.06 235 LYS A N 1
ATOM 1941 C CA . LYS A 1 235 ? -3.692 -1.589 0.537 1.00 94.06 235 LYS A CA 1
ATOM 1942 C C . LYS A 1 235 ? -2.951 -1.928 -0.750 1.00 94.06 235 LYS A C 1
ATOM 1944 O O . LYS A 1 235 ? -1.791 -1.567 -0.920 1.00 94.06 235 LYS A O 1
ATOM 1949 N N . ILE A 1 236 ? -3.631 -2.630 -1.641 1.00 93.44 236 ILE A N 1
ATOM 1950 C CA . ILE A 1 236 ? -3.116 -3.091 -2.924 1.00 93.44 236 ILE A CA 1
ATOM 1951 C C . ILE A 1 236 ? -4.078 -2.590 -3.984 1.00 93.44 236 ILE A C 1
ATOM 1953 O O . ILE A 1 236 ? -5.291 -2.795 -3.888 1.00 93.44 236 ILE A O 1
ATOM 1957 N N . ARG A 1 237 ? -3.542 -1.951 -5.009 1.00 87.69 237 ARG A N 1
ATOM 1958 C CA . ARG A 1 237 ? -4.315 -1.526 -6.171 1.00 87.69 237 ARG A CA 1
ATOM 1959 C C . ARG A 1 237 ? -3.493 -1.743 -7.427 1.00 87.69 237 ARG A C 1
ATOM 1961 O O . ARG A 1 237 ? -2.271 -1.833 -7.364 1.00 87.69 237 ARG A O 1
ATOM 1968 N N . GLU A 1 238 ? -4.168 -1.817 -8.558 1.00 84.06 238 GLU A N 1
ATOM 1969 C CA . GLU A 1 238 ? -3.487 -1.689 -9.839 1.00 84.06 238 GLU A CA 1
ATOM 1970 C C . GLU A 1 238 ? -3.094 -0.222 -10.048 1.00 84.06 238 GLU A C 1
ATOM 1972 O O . GLU A 1 238 ? -3.873 0.682 -9.734 1.00 84.06 238 GLU A O 1
ATOM 1977 N N . SER A 1 239 ? -1.868 0.019 -10.504 1.00 77.44 239 SER A N 1
ATOM 1978 C CA . SER A 1 239 ? -1.307 1.372 -10.533 1.00 77.44 239 SER A CA 1
ATOM 1979 C C . SER A 1 239 ? -2.090 2.322 -11.442 1.00 77.44 239 SER A C 1
ATOM 1981 O O . SER A 1 239 ? -2.578 1.924 -12.505 1.00 77.44 239 SER A O 1
ATOM 1983 N N . TYR A 1 240 ? -2.188 3.584 -11.006 1.00 67.44 240 TYR A N 1
ATOM 1984 C CA . TYR A 1 240 ? -2.712 4.774 -11.720 1.00 67.44 240 TYR A CA 1
ATOM 1985 C C . TYR A 1 240 ? -4.164 4.774 -12.155 1.00 67.44 240 TYR A C 1
ATOM 1987 O O . TYR A 1 240 ? -4.631 5.674 -12.841 1.00 67.44 240 TYR A O 1
ATOM 1995 N N . ALA A 1 241 ? -4.897 3.747 -11.774 1.00 59.56 241 ALA A N 1
ATOM 1996 C CA . ALA A 1 241 ? -6.299 3.608 -12.069 1.00 59.56 241 ALA A CA 1
ATOM 1997 C C . ALA A 1 241 ? -6.799 4.026 -13.467 1.00 59.56 241 ALA A C 1
ATOM 1999 O O . ALA A 1 241 ? -7.902 4.567 -13.611 1.00 59.56 241 ALA A O 1
ATOM 2000 N N . LEU A 1 242 ? -5.972 3.778 -14.490 1.00 63.47 242 LEU A N 1
ATOM 2001 C CA . LEU A 1 242 ? -6.208 4.247 -15.848 1.00 63.47 242 LEU A CA 1
ATOM 2002 C C . LEU A 1 242 ? -7.306 3.406 -16.493 1.00 63.47 242 LEU A C 1
ATOM 2004 O O . LEU A 1 242 ? -7.094 2.240 -16.824 1.00 63.47 242 LEU A O 1
ATOM 2008 N N . ASP A 1 243 ? -8.481 4.012 -16.641 1.00 58.88 243 ASP A N 1
ATOM 2009 C CA . ASP A 1 243 ? -9.649 3.423 -17.294 1.00 58.88 243 ASP A CA 1
ATOM 2010 C C . ASP A 1 243 ? -9.893 4.101 -18.648 1.00 58.88 243 ASP A C 1
ATOM 2012 O O . ASP A 1 243 ? -9.625 5.299 -18.817 1.00 58.88 243 ASP A O 1
ATOM 2016 N N . ILE A 1 244 ? -10.454 3.348 -19.592 1.00 53.22 244 ILE A N 1
ATOM 2017 C CA . ILE A 1 244 ? -10.714 3.795 -20.968 1.00 53.22 244 ILE A CA 1
ATOM 2018 C C . ILE A 1 244 ? -11.682 4.993 -21.000 1.00 53.22 244 ILE A C 1
ATOM 2020 O O . ILE A 1 244 ? -11.599 5.856 -21.873 1.00 53.22 244 ILE A O 1
ATOM 2024 N N . ASP A 1 245 ? -12.552 5.090 -19.988 1.00 51.34 245 ASP A N 1
ATOM 2025 C CA . ASP A 1 245 ? -13.507 6.187 -19.803 1.00 51.34 245 ASP A CA 1
ATOM 2026 C C . ASP A 1 245 ? -12.832 7.503 -19.382 1.00 51.34 245 ASP A C 1
ATOM 2028 O O . ASP A 1 245 ? -13.369 8.584 -19.634 1.00 51.34 245 ASP A O 1
ATOM 2032 N N . ARG A 1 246 ? -11.666 7.440 -18.720 1.00 58.69 246 ARG A N 1
ATOM 2033 C CA . ARG A 1 246 ? -10.907 8.634 -18.306 1.00 58.69 246 ARG A CA 1
ATOM 2034 C C . ARG A 1 246 ? -10.002 9.130 -19.426 1.00 58.69 246 ARG A C 1
ATOM 2036 O O . ARG A 1 246 ? -9.837 10.336 -19.586 1.00 58.69 246 ARG A O 1
ATOM 2043 N N . LEU A 1 247 ? -9.441 8.205 -20.204 1.00 62.78 247 LEU A N 1
ATOM 2044 C CA . LEU A 1 247 ? -8.507 8.497 -21.282 1.00 62.78 247 LEU A CA 1
ATOM 2045 C C . LEU A 1 247 ? -8.910 7.717 -22.533 1.00 62.78 247 LEU A C 1
ATOM 2047 O O . LEU A 1 247 ? -8.518 6.571 -22.721 1.00 62.78 247 LEU A O 1
ATOM 2051 N N . SER A 1 248 ? -9.637 8.385 -23.433 1.00 53.56 248 SER A N 1
ATOM 2052 C CA . SER A 1 248 ? -10.159 7.803 -24.687 1.00 53.56 248 SER A CA 1
ATOM 2053 C C . SER A 1 248 ? -9.110 7.156 -25.611 1.00 53.56 248 SER A C 1
ATOM 2055 O O . SER A 1 248 ? -9.473 6.415 -26.522 1.00 53.56 248 SER A O 1
ATOM 2057 N N . MET A 1 249 ? -7.820 7.420 -25.377 1.00 58.69 249 MET A N 1
ATOM 2058 C CA . MET A 1 249 ? -6.687 6.907 -26.153 1.00 58.69 249 MET A CA 1
ATOM 2059 C C . MET A 1 249 ? -5.795 5.934 -25.365 1.00 58.69 249 MET A C 1
ATOM 2061 O O . MET A 1 249 ? -4.762 5.515 -25.883 1.00 58.69 249 MET A O 1
ATOM 2065 N N . TYR A 1 250 ? -6.154 5.581 -24.126 1.00 60.34 250 TYR A N 1
ATOM 2066 C CA . TYR A 1 250 ? -5.347 4.705 -23.280 1.00 60.34 250 TYR A CA 1
ATOM 2067 C C . TYR A 1 250 ? -6.122 3.452 -22.891 1.00 60.34 250 TYR A C 1
ATOM 2069 O O . TYR A 1 250 ? -7.208 3.526 -22.327 1.00 60.34 250 TYR A O 1
ATOM 2077 N N . GLN A 1 251 ? -5.556 2.291 -23.219 1.00 53.88 251 GLN A N 1
ATOM 2078 C CA . GLN A 1 251 ? -6.281 1.027 -23.133 1.00 53.88 251 GLN A CA 1
ATOM 2079 C C . GLN A 1 251 ? -6.287 0.376 -21.750 1.00 53.88 251 GLN A C 1
ATOM 2081 O O . GLN A 1 251 ? -7.073 -0.546 -21.633 1.00 53.88 251 GLN A O 1
ATOM 2086 N N . GLU A 1 252 ? -5.458 0.810 -20.775 1.00 61.44 252 GLU A N 1
ATOM 2087 C CA . GLU A 1 252 ? -5.465 0.497 -19.314 1.00 61.44 252 GLU A CA 1
ATOM 2088 C C . GLU A 1 252 ? -4.030 0.429 -18.743 1.00 61.44 252 GLU A C 1
ATOM 2090 O O . GLU A 1 252 ? -3.070 0.196 -19.482 1.00 61.44 252 GLU A O 1
ATOM 2095 N N . SER A 1 253 ? -3.853 0.575 -17.420 1.00 58.75 253 SER A N 1
ATOM 2096 C CA . SER A 1 253 ? -2.562 0.307 -16.762 1.00 58.75 253 SER A CA 1
ATOM 2097 C C . SER A 1 253 ? -2.252 -1.190 -16.809 1.00 58.75 253 SER A C 1
ATOM 2099 O O . SER A 1 253 ? -3.023 -2.013 -16.321 1.00 58.75 253 SER A O 1
ATOM 2101 N N . MET A 1 254 ? -1.162 -1.600 -17.471 1.00 72.88 254 MET A N 1
ATOM 2102 C CA . MET A 1 254 ? -0.992 -3.003 -17.857 1.00 72.88 254 MET A CA 1
ATOM 2103 C C . MET A 1 254 ? -0.185 -3.873 -16.871 1.00 72.88 254 MET A C 1
ATOM 2105 O O . MET A 1 254 ? 0.942 -4.263 -17.176 1.00 72.88 254 MET A O 1
ATOM 2109 N N . GLY A 1 255 ? -0.794 -4.265 -15.744 1.00 78.06 255 GLY A N 1
ATOM 2110 C CA . GLY A 1 255 ? -0.302 -5.378 -14.917 1.00 78.06 255 GLY A CA 1
ATOM 2111 C C . GLY A 1 255 ? 0.795 -4.985 -13.927 1.00 78.06 255 GLY A C 1
ATOM 2112 O O . GLY A 1 255 ? 1.794 -5.688 -13.796 1.00 78.06 255 GLY A O 1
ATOM 2113 N N . MET A 1 256 ? 0.594 -3.865 -13.236 1.00 87.62 256 MET A N 1
ATOM 2114 C CA . MET A 1 256 ? 1.476 -3.337 -12.195 1.00 87.62 256 MET A CA 1
ATOM 2115 C C . MET A 1 256 ? 0.672 -3.043 -10.929 1.00 87.62 256 MET A C 1
ATOM 2117 O O . MET A 1 256 ? -0.479 -2.614 -11.024 1.00 87.62 256 MET A O 1
ATOM 2121 N N . LEU A 1 257 ? 1.257 -3.298 -9.760 1.00 91.50 257 LEU A N 1
ATOM 2122 C CA . LEU A 1 257 ? 0.628 -3.041 -8.467 1.00 91.50 257 LEU A CA 1
ATOM 2123 C C . LEU A 1 257 ? 1.318 -1.913 -7.719 1.00 91.50 257 LEU A C 1
ATOM 2125 O O . LEU A 1 257 ? 2.536 -1.944 -7.547 1.00 91.50 257 LEU A O 1
ATOM 2129 N N . ASP A 1 258 ? 0.502 -1.038 -7.142 1.00 92.00 258 ASP A N 1
ATOM 2130 C CA . ASP A 1 258 ? 0.926 -0.176 -6.048 1.00 92.00 258 ASP A CA 1
ATOM 2131 C C . ASP A 1 258 ? 0.543 -0.826 -4.723 1.00 92.00 258 ASP A C 1
ATOM 2133 O O . ASP A 1 258 ? -0.561 -1.365 -4.553 1.00 92.00 258 ASP A O 1
ATOM 2137 N N . ILE A 1 259 ? 1.456 -0.746 -3.763 1.00 94.94 259 ILE A N 1
ATOM 2138 C CA . ILE A 1 259 ? 1.296 -1.330 -2.438 1.00 94.94 259 ILE A CA 1
ATOM 2139 C C . ILE A 1 259 ? 1.545 -0.250 -1.401 1.00 94.94 259 ILE A C 1
ATOM 2141 O O . ILE A 1 259 ? 2.627 0.322 -1.332 1.00 94.94 259 ILE A O 1
ATOM 2145 N N . GLN A 1 260 ? 0.568 -0.035 -0.531 1.00 94.81 260 GLN A N 1
ATOM 2146 C CA . GLN A 1 260 ? 0.708 0.808 0.644 1.00 94.81 260 GLN A CA 1
ATOM 2147 C C . GLN A 1 260 ? 0.597 -0.062 1.897 1.00 94.81 260 GLN A C 1
ATOM 2149 O O . GLN A 1 260 ? -0.359 -0.814 2.072 1.00 94.81 260 GLN A O 1
ATOM 2154 N N . LEU A 1 261 ? 1.596 0.027 2.765 1.00 95.38 261 LEU A N 1
ATOM 2155 C CA . LEU A 1 261 ? 1.714 -0.729 4.007 1.00 95.38 261 LEU A CA 1
ATOM 2156 C C . LEU A 1 261 ? 1.457 0.193 5.194 1.00 95.38 261 LEU A C 1
ATOM 2158 O O . LEU A 1 261 ? 1.924 1.327 5.200 1.00 95.38 261 LEU A O 1
ATOM 2162 N N . SER A 1 262 ? 0.788 -0.308 6.228 1.00 93.94 262 SER A N 1
ATOM 2163 C CA . SER A 1 262 ? 0.656 0.371 7.517 1.00 93.94 262 SER A CA 1
ATOM 2164 C C . SER A 1 262 ? 1.131 -0.535 8.652 1.00 93.94 262 SER A C 1
ATOM 2166 O O . SER A 1 262 ? 0.582 -1.624 8.841 1.00 93.94 262 SER A O 1
ATOM 2168 N N . VAL A 1 263 ? 2.116 -0.074 9.423 1.00 93.44 263 VAL A N 1
ATOM 2169 C CA . VAL A 1 263 ? 2.680 -0.780 10.578 1.00 93.44 263 VAL A CA 1
ATOM 2170 C C . VAL A 1 263 ? 2.305 -0.039 11.863 1.00 93.44 263 VAL A C 1
ATOM 2172 O O . VAL A 1 263 ? 2.620 1.145 11.998 1.00 93.44 263 VAL A O 1
ATOM 2175 N N . PRO A 1 264 ? 1.638 -0.696 12.825 1.00 89.88 264 PRO A N 1
ATOM 2176 C CA . PRO A 1 264 ? 1.225 -0.040 14.055 1.00 89.88 264 PRO A CA 1
ATOM 2177 C C . PRO A 1 264 ? 2.417 0.237 14.994 1.00 89.88 264 PRO A C 1
ATOM 2179 O O . PRO A 1 264 ? 3.395 -0.522 15.000 1.00 89.88 264 PRO A O 1
ATOM 2182 N N . PRO A 1 265 ? 2.331 1.263 15.863 1.00 84.62 265 PRO A N 1
ATOM 2183 C CA . PRO A 1 265 ? 3.446 1.670 16.728 1.00 84.62 265 PRO A CA 1
ATOM 2184 C C . PRO A 1 265 ? 3.871 0.635 17.776 1.00 84.62 265 PRO A C 1
ATOM 2186 O O . PRO A 1 265 ? 4.975 0.713 18.313 1.00 84.62 265 PRO A O 1
ATOM 2189 N N . GLN A 1 266 ? 3.041 -0.382 18.037 1.00 85.19 266 GLN A N 1
ATOM 2190 C CA . GLN A 1 266 ? 3.360 -1.496 18.941 1.00 85.19 266 GLN A CA 1
ATOM 2191 C C . GLN A 1 266 ? 4.616 -2.287 18.537 1.00 85.19 266 GLN A C 1
ATOM 2193 O O . GLN A 1 266 ? 5.219 -2.950 19.377 1.00 85.19 266 GLN A O 1
ATOM 2198 N N . TYR A 1 267 ? 5.036 -2.194 17.272 1.00 88.56 267 TYR A N 1
ATOM 2199 C CA . TYR A 1 267 ? 6.271 -2.799 16.770 1.00 88.56 267 TYR A CA 1
ATOM 2200 C C . TYR A 1 267 ? 7.512 -1.910 16.948 1.00 88.56 267 TYR A C 1
ATOM 2202 O O . TYR A 1 267 ? 8.591 -2.257 16.477 1.00 88.56 267 TYR A O 1
ATOM 2210 N N . GLY A 1 268 ? 7.379 -0.757 17.611 1.00 84.06 268 GLY A N 1
ATOM 2211 C CA . GLY A 1 268 ? 8.473 0.192 17.828 1.00 84.06 268 GLY A CA 1
ATOM 2212 C C . GLY A 1 268 ? 8.744 1.141 16.662 1.00 84.06 268 GLY A C 1
ATOM 2213 O O . GLY A 1 268 ? 9.662 1.953 16.756 1.00 84.06 268 GLY A O 1
ATOM 2214 N N . VAL A 1 269 ? 7.948 1.075 15.591 1.00 86.69 269 VAL A N 1
ATOM 2215 C CA . VAL A 1 269 ? 8.031 2.004 14.458 1.00 86.69 269 VAL A CA 1
ATOM 2216 C C . VAL A 1 269 ? 7.224 3.253 14.787 1.00 86.69 269 VAL A C 1
ATOM 2218 O O . VAL A 1 269 ? 6.033 3.170 15.084 1.00 86.69 269 VAL A O 1
ATOM 2221 N N . ARG A 1 270 ? 7.864 4.423 14.747 1.00 83.19 270 ARG A N 1
ATOM 2222 C CA . ARG A 1 270 ? 7.166 5.685 15.003 1.00 83.19 270 ARG A CA 1
ATOM 2223 C C . ARG A 1 270 ? 6.444 6.181 13.745 1.00 83.19 270 ARG A C 1
ATOM 2225 O O . ARG A 1 270 ? 6.978 6.009 12.651 1.00 83.19 270 ARG A O 1
ATOM 2232 N N . PRO A 1 271 ? 5.291 6.862 13.873 1.00 81.50 271 PRO A N 1
ATOM 2233 C CA . PRO A 1 271 ? 4.532 7.343 12.713 1.00 81.50 271 PRO A CA 1
ATOM 2234 C C . PRO A 1 271 ? 5.294 8.388 11.891 1.00 81.50 271 PRO A C 1
ATOM 2236 O O . PRO A 1 271 ? 5.126 8.488 10.681 1.00 81.50 271 PRO A O 1
ATOM 2239 N N . ASP A 1 272 ? 6.163 9.155 12.551 1.00 77.44 272 ASP A N 1
ATOM 2240 C CA . ASP A 1 272 ? 7.020 10.154 11.923 1.00 77.44 272 ASP A CA 1
ATOM 2241 C C . ASP A 1 272 ? 8.301 9.572 11.312 1.00 77.44 272 ASP A C 1
ATOM 2243 O O . ASP A 1 272 ? 9.089 10.331 10.754 1.00 77.44 272 ASP A O 1
ATOM 2247 N N . GLY A 1 273 ? 8.519 8.255 11.406 1.00 78.19 273 GLY A N 1
ATOM 2248 C CA . GLY A 1 273 ? 9.697 7.561 10.883 1.00 78.19 273 GLY A CA 1
ATOM 2249 C C . GLY A 1 273 ? 11.001 7.855 11.631 1.00 78.19 273 GLY A C 1
ATOM 2250 O O . GLY A 1 273 ? 12.066 7.450 11.177 1.00 78.19 273 GLY A O 1
ATOM 2251 N N . ASP A 1 274 ? 10.946 8.563 12.764 1.00 80.94 274 ASP A N 1
ATOM 2252 C CA . ASP A 1 274 ? 12.130 8.950 13.529 1.00 80.94 274 ASP A CA 1
ATOM 2253 C C . ASP A 1 274 ? 12.703 7.771 14.335 1.00 80.94 274 ASP A C 1
ATOM 2255 O O . ASP A 1 274 ? 12.048 7.216 15.222 1.00 80.94 274 ASP A O 1
ATOM 2259 N N . LYS A 1 275 ? 13.975 7.447 14.081 1.00 80.94 275 LYS A N 1
ATOM 2260 C CA . LYS A 1 275 ? 14.722 6.361 14.742 1.00 80.94 275 LYS A CA 1
ATOM 2261 C C . LYS A 1 275 ? 15.495 6.800 15.995 1.00 80.94 275 LYS A C 1
ATOM 2263 O O . LYS A 1 275 ? 16.247 6.013 16.580 1.00 80.94 275 LYS A O 1
ATOM 2268 N N . THR A 1 276 ? 15.364 8.051 16.449 1.00 79.56 276 THR A N 1
ATOM 2269 C CA . THR A 1 276 ? 16.120 8.545 17.613 1.00 79.56 276 THR A CA 1
ATOM 2270 C C . THR A 1 276 ? 15.877 7.699 18.871 1.00 79.56 276 THR A C 1
ATOM 2272 O O . THR A 1 276 ? 14.751 7.535 19.356 1.00 79.56 276 THR A O 1
ATOM 2275 N N . ARG A 1 277 ? 16.976 7.184 19.442 1.00 76.06 277 ARG A N 1
ATOM 2276 C CA . ARG A 1 277 ? 17.001 6.318 20.639 1.00 76.06 277 ARG A CA 1
ATOM 2277 C C . ARG A 1 277 ? 16.237 4.995 20.488 1.00 76.06 277 ARG A C 1
ATOM 2279 O O . ARG A 1 277 ? 15.988 4.333 21.493 1.00 76.06 277 ARG A O 1
ATOM 2286 N N . GLU A 1 278 ? 15.898 4.573 19.271 1.00 79.31 278 GLU A N 1
ATOM 2287 C CA . GLU A 1 278 ? 15.124 3.349 19.039 1.00 79.31 278 GLU A CA 1
ATOM 2288 C C . GLU A 1 278 ? 15.801 2.108 19.634 1.00 79.31 278 GLU A C 1
ATOM 2290 O O . GLU A 1 278 ? 15.143 1.321 20.307 1.00 79.31 278 GLU A O 1
ATOM 2295 N N . GLN A 1 279 ? 17.123 1.969 19.486 1.00 79.81 279 GLN A N 1
ATOM 2296 C CA . GLN A 1 279 ? 17.876 0.860 20.086 1.00 79.81 279 GLN A CA 1
ATOM 2297 C C . GLN A 1 279 ? 17.681 0.772 21.611 1.00 79.81 279 GLN A C 1
ATOM 2299 O O . GLN A 1 279 ? 17.506 -0.318 22.150 1.00 79.81 279 GLN A O 1
ATOM 2304 N N . GLN A 1 280 ? 17.648 1.914 22.311 1.00 81.19 280 GLN A N 1
ATOM 2305 C CA . GLN A 1 280 ? 17.404 1.949 23.758 1.00 81.19 280 GLN A CA 1
ATOM 2306 C C . GLN A 1 280 ? 15.971 1.515 24.089 1.00 81.19 280 GLN A C 1
ATOM 2308 O O . GLN A 1 280 ? 15.765 0.731 25.013 1.00 81.19 280 GLN A O 1
ATOM 2313 N N . TYR A 1 281 ? 14.984 1.992 23.324 1.00 81.19 281 TYR A N 1
ATOM 2314 C CA . TYR A 1 281 ? 13.579 1.627 23.511 1.00 81.19 281 TYR A CA 1
ATOM 2315 C C . TYR A 1 281 ? 13.308 0.153 23.209 1.00 81.19 281 TYR A C 1
ATOM 2317 O O . TYR A 1 281 ? 12.582 -0.496 23.960 1.00 81.19 281 TYR A O 1
ATOM 2325 N N . ARG A 1 282 ? 13.931 -0.397 22.163 1.00 83.25 282 ARG A N 1
ATOM 2326 C CA . ARG A 1 282 ? 13.841 -1.818 21.818 1.00 83.25 282 ARG A CA 1
ATOM 2327 C C . ARG A 1 282 ? 14.355 -2.703 22.947 1.00 83.25 282 ARG A C 1
ATOM 2329 O O . ARG A 1 282 ? 13.679 -3.663 23.297 1.00 83.25 282 ARG A O 1
ATOM 2336 N N . LEU A 1 283 ? 15.490 -2.349 23.553 1.00 83.75 283 LEU A N 1
ATOM 2337 C CA . LEU A 1 283 ? 16.043 -3.076 24.701 1.00 83.75 283 LEU A CA 1
ATOM 2338 C C . LEU A 1 283 ? 15.167 -2.943 25.954 1.00 83.75 283 LEU A C 1
ATOM 2340 O O . LEU A 1 283 ? 14.979 -3.920 26.672 1.00 83.75 283 LEU A O 1
ATOM 2344 N N . LEU A 1 284 ? 14.612 -1.755 26.211 1.00 85.31 284 LEU A N 1
ATOM 2345 C CA . LEU A 1 284 ? 13.790 -1.497 27.396 1.00 85.31 284 LEU A CA 1
ATOM 2346 C C . LEU A 1 284 ? 12.428 -2.205 27.341 1.00 85.31 284 LEU A C 1
ATOM 2348 O O . LEU A 1 284 ? 11.960 -2.724 28.352 1.00 85.31 284 LEU A O 1
ATOM 2352 N N . TYR A 1 285 ? 11.791 -2.209 26.168 1.00 82.75 285 TYR A N 1
ATOM 2353 C CA . TYR A 1 285 ? 10.431 -2.721 25.972 1.00 82.75 285 TYR A CA 1
ATOM 2354 C C . TYR A 1 285 ? 10.375 -4.078 25.261 1.00 82.75 285 TYR A C 1
ATOM 2356 O O . TYR A 1 285 ? 9.281 -4.583 25.014 1.00 82.75 285 TYR A O 1
ATOM 2364 N N . ASN A 1 286 ? 11.531 -4.682 24.966 1.00 84.50 286 ASN A N 1
ATOM 2365 C CA . ASN A 1 286 ? 11.660 -5.947 24.241 1.00 84.50 286 ASN A CA 1
ATOM 2366 C C . ASN A 1 286 ? 10.873 -5.954 22.914 1.00 84.50 286 ASN A C 1
ATOM 2368 O O . ASN A 1 286 ? 10.103 -6.873 22.632 1.00 84.50 286 ASN A O 1
ATOM 2372 N N . LEU A 1 287 ? 11.019 -4.877 22.135 1.00 86.44 287 LEU A N 1
ATOM 2373 C CA . LEU A 1 287 ? 10.312 -4.699 20.862 1.00 86.44 287 LEU A CA 1
ATOM 2374 C C . LEU A 1 287 ? 11.010 -5.487 19.740 1.00 86.44 287 LEU A C 1
ATOM 2376 O O . LEU A 1 287 ? 12.249 -5.499 19.689 1.00 86.44 287 LEU A O 1
ATOM 2380 N N . PRO A 1 288 ? 10.246 -6.107 18.819 1.00 88.94 288 PRO A N 1
ATOM 2381 C CA . PRO A 1 288 ? 10.819 -6.860 17.711 1.00 88.94 288 PRO A CA 1
ATOM 2382 C C . PRO A 1 288 ? 11.604 -5.960 16.759 1.00 88.94 288 PRO A C 1
ATOM 2384 O O . PRO A 1 288 ? 11.384 -4.751 16.660 1.00 88.94 288 PRO A O 1
ATOM 2387 N N . ARG A 1 289 ? 12.528 -6.565 16.014 1.00 87.44 289 ARG A N 1
ATOM 2388 C CA . ARG A 1 289 ? 13.250 -5.873 14.948 1.00 87.44 289 ARG A CA 1
ATOM 2389 C C . ARG A 1 289 ? 12.436 -5.921 13.659 1.00 87.44 289 ARG A C 1
ATOM 2391 O O . ARG A 1 289 ? 12.343 -6.967 13.032 1.00 87.44 289 ARG A O 1
ATOM 2398 N N . VAL A 1 290 ? 11.886 -4.785 13.249 1.00 90.75 290 VAL A N 1
ATOM 2399 C CA . VAL A 1 290 ? 11.218 -4.650 11.946 1.00 90.75 290 VAL A CA 1
ATOM 2400 C C . VAL A 1 290 ? 12.272 -4.443 10.853 1.00 90.75 290 VAL A C 1
ATOM 2402 O O . VAL A 1 290 ? 13.171 -3.618 11.021 1.00 90.75 290 VAL A O 1
ATOM 2405 N N . SER A 1 291 ? 12.185 -5.183 9.749 1.00 91.38 291 SER A N 1
ATOM 2406 C CA . SER A 1 291 ? 13.115 -5.073 8.611 1.00 91.38 291 SER A CA 1
ATOM 2407 C C . SER A 1 291 ? 12.444 -5.471 7.291 1.00 91.38 291 SER A C 1
ATOM 2409 O O . SER A 1 291 ? 11.377 -6.072 7.312 1.00 91.38 291 SER A O 1
ATOM 2411 N N . GLY A 1 292 ? 13.032 -5.121 6.147 1.00 91.25 292 GLY A N 1
ATOM 2412 C CA . GLY A 1 292 ? 12.517 -5.451 4.809 1.00 91.25 292 GLY A CA 1
ATOM 2413 C C . GLY A 1 292 ? 12.702 -4.291 3.833 1.00 91.25 292 GLY A C 1
ATOM 2414 O O . GLY A 1 292 ? 13.267 -3.265 4.201 1.00 91.25 292 GLY A O 1
ATOM 2415 N N . LEU A 1 293 ? 12.184 -4.394 2.608 1.00 92.44 293 LEU A N 1
ATOM 2416 C CA . LEU A 1 293 ? 12.209 -3.274 1.650 1.00 92.44 293 LEU A CA 1
ATOM 2417 C C . LEU A 1 293 ? 11.524 -2.007 2.173 1.00 92.44 293 LEU A C 1
ATOM 2419 O O . LEU A 1 293 ? 11.966 -0.905 1.870 1.00 92.44 293 LEU A O 1
ATOM 2423 N N . MET A 1 294 ? 10.482 -2.154 2.993 1.00 93.88 294 MET A N 1
ATOM 2424 C CA . MET A 1 294 ? 9.793 -1.028 3.629 1.00 93.88 294 MET A CA 1
ATOM 2425 C C . MET A 1 294 ? 10.546 -0.439 4.825 1.00 93.88 294 MET A C 1
ATOM 2427 O O . MET A 1 294 ? 10.104 0.567 5.374 1.00 93.88 294 MET A O 1
ATOM 2431 N N . ARG A 1 295 ? 11.663 -1.054 5.232 1.00 91.44 295 ARG A N 1
ATOM 2432 C CA . ARG A 1 295 ? 12.557 -0.634 6.321 1.00 91.44 295 ARG A CA 1
ATOM 2433 C C . ARG A 1 295 ? 13.973 -1.201 6.085 1.00 91.44 295 ARG A C 1
ATOM 2435 O O . ARG A 1 295 ? 14.403 -2.107 6.807 1.00 91.44 295 ARG A O 1
ATOM 2442 N N . PRO A 1 296 ? 14.697 -0.729 5.053 1.00 89.31 296 PRO A N 1
ATOM 2443 C CA . PRO A 1 296 ? 15.911 -1.397 4.586 1.00 89.31 296 PRO A CA 1
ATOM 2444 C C . PRO A 1 296 ? 17.117 -1.156 5.499 1.00 89.31 296 PRO A C 1
ATOM 2446 O O . PRO A 1 296 ? 17.980 -2.025 5.630 1.00 89.31 296 PRO A O 1
ATOM 2449 N N . PHE A 1 297 ? 17.160 -0.003 6.175 1.00 87.88 297 PHE A N 1
ATOM 2450 C CA . PHE A 1 297 ? 18.276 0.409 7.028 1.00 87.88 297 PHE A CA 1
ATOM 2451 C C . PHE A 1 297 ? 17.816 0.679 8.470 1.00 87.88 297 PHE A C 1
ATOM 2453 O O . PHE A 1 297 ? 17.807 1.829 8.917 1.00 87.88 297 PHE A O 1
ATOM 2460 N N . PRO A 1 298 ? 17.424 -0.351 9.242 1.00 81.69 298 PRO A N 1
ATOM 2461 C CA . PRO A 1 298 ? 16.867 -0.153 10.583 1.00 81.69 298 PRO A CA 1
ATOM 2462 C C . PRO A 1 298 ? 17.878 0.413 11.596 1.00 81.69 298 PRO A C 1
ATOM 2464 O O . PRO A 1 298 ? 17.472 0.991 12.594 1.00 81.69 298 PRO A O 1
ATOM 2467 N N . GLU A 1 299 ? 19.187 0.267 11.352 1.00 79.81 299 GLU A N 1
ATOM 2468 C CA . GLU A 1 299 ? 20.248 0.771 12.246 1.00 79.81 299 GLU A CA 1
ATOM 2469 C C . GLU A 1 299 ? 20.836 2.124 11.805 1.00 79.81 299 GLU A C 1
ATOM 2471 O O . GLU A 1 299 ? 21.659 2.697 12.518 1.00 79.81 299 GLU A O 1
ATOM 2476 N N . GLN A 1 300 ? 20.463 2.624 10.623 1.00 83.25 300 GLN A N 1
ATOM 2477 C CA . GLN A 1 300 ? 20.910 3.931 10.133 1.00 83.25 300 GLN A CA 1
ATOM 2478 C C . GLN A 1 300 ? 19.915 5.015 10.548 1.00 83.25 300 GLN A C 1
ATOM 2480 O O . GLN A 1 300 ? 18.762 4.729 10.866 1.00 83.25 300 GLN A O 1
ATOM 2485 N N . THR A 1 301 ? 20.351 6.273 10.543 1.00 80.81 301 THR A N 1
ATOM 2486 C CA . THR A 1 301 ? 19.448 7.410 10.753 1.00 80.81 301 THR A CA 1
ATOM 2487 C C . THR A 1 301 ? 18.419 7.478 9.631 1.00 80.81 301 THR A C 1
ATOM 2489 O O . THR A 1 301 ? 18.776 7.317 8.469 1.00 80.81 301 THR A O 1
ATOM 2492 N N . SER A 1 302 ? 17.163 7.739 9.983 1.00 79.94 302 SER A N 1
ATOM 2493 C CA . SER A 1 302 ? 16.060 7.925 9.038 1.00 79.94 302 SER A CA 1
ATOM 2494 C C . SER A 1 302 ? 16.268 9.142 8.138 1.00 79.94 302 SER A C 1
ATOM 2496 O O . SER A 1 302 ? 16.767 10.176 8.598 1.00 79.94 302 SER A O 1
ATOM 2498 N N . GLY A 1 303 ? 15.812 9.047 6.889 1.00 76.69 303 GLY A N 1
ATOM 2499 C CA . GLY A 1 303 ? 15.664 10.184 5.987 1.00 76.69 303 GLY A CA 1
ATOM 2500 C C . GLY A 1 303 ? 14.773 11.293 6.563 1.00 76.69 303 GLY A C 1
ATOM 2501 O O . GLY A 1 303 ? 13.960 11.085 7.469 1.00 76.69 303 GLY A O 1
ATOM 2502 N N . ALA A 1 304 ? 14.924 12.514 6.043 1.00 79.00 304 ALA A N 1
ATOM 2503 C CA . ALA A 1 304 ? 14.056 13.617 6.443 1.00 79.00 304 ALA A CA 1
ATOM 2504 C C . ALA A 1 304 ? 12.721 13.548 5.692 1.00 79.00 304 ALA A C 1
ATOM 2506 O O . ALA A 1 304 ? 12.693 13.410 4.470 1.00 79.00 304 ALA A O 1
ATOM 2507 N N . LEU A 1 305 ? 11.615 13.755 6.413 1.00 76.62 305 LEU A N 1
ATOM 2508 C CA . LEU A 1 305 ? 10.261 13.733 5.848 1.00 76.62 305 LEU A CA 1
ATOM 2509 C C . LEU A 1 305 ? 10.106 14.677 4.636 1.00 76.62 305 LEU A C 1
ATOM 2511 O O . LEU A 1 305 ? 9.529 14.293 3.621 1.00 76.62 305 LEU A O 1
ATOM 2515 N N . ASN A 1 306 ? 10.687 15.881 4.719 1.00 76.00 306 ASN A N 1
ATOM 2516 C CA . ASN A 1 306 ? 10.515 16.956 3.732 1.00 76.00 306 ASN A CA 1
ATOM 2517 C C . ASN A 1 306 ? 11.497 16.908 2.546 1.00 76.00 306 ASN A C 1
ATOM 2519 O O . ASN A 1 306 ? 11.388 17.744 1.653 1.00 76.00 306 ASN A O 1
ATOM 2523 N N . LEU A 1 307 ? 12.481 16.002 2.538 1.00 82.19 307 LEU A N 1
ATOM 2524 C CA . LEU A 1 307 ? 13.440 15.906 1.430 1.00 82.19 307 LEU A CA 1
ATOM 2525 C C . LEU A 1 307 ? 12.856 15.045 0.310 1.00 82.19 307 LEU A C 1
ATOM 2527 O O . LEU A 1 307 ? 12.377 13.946 0.573 1.00 82.19 307 LEU A O 1
ATOM 2531 N N . GLY A 1 308 ? 12.865 15.542 -0.926 1.00 83.06 308 GLY A N 1
ATOM 2532 C CA . GLY A 1 308 ? 12.464 14.767 -2.104 1.00 83.06 308 GLY A CA 1
ATOM 2533 C C . GLY A 1 308 ? 13.474 13.673 -2.463 1.00 83.06 308 GLY A C 1
ATOM 2534 O O . GLY A 1 308 ? 14.565 13.613 -1.899 1.00 83.06 308 GLY A O 1
ATOM 2535 N N . LEU A 1 309 ? 13.094 12.816 -3.410 1.00 89.50 309 LEU A N 1
ATOM 2536 C CA . LEU A 1 309 ? 13.981 11.808 -3.989 1.00 89.50 309 LEU A CA 1
ATOM 2537 C C . LEU A 1 309 ? 14.964 12.489 -4.952 1.00 89.50 309 LEU A C 1
ATOM 2539 O O . LEU A 1 309 ? 14.565 13.369 -5.712 1.00 89.50 309 LEU A O 1
ATOM 2543 N N . THR A 1 310 ? 16.239 12.104 -4.922 1.00 91.25 310 THR A N 1
ATOM 2544 C CA . THR A 1 310 ? 17.274 12.664 -5.803 1.00 91.25 310 THR A CA 1
ATOM 2545 C C . THR A 1 310 ? 17.761 11.635 -6.822 1.00 91.25 310 THR A C 1
ATOM 2547 O O . THR A 1 310 ? 17.588 10.431 -6.650 1.00 91.25 310 THR A O 1
ATOM 2550 N N . LEU A 1 311 ? 18.442 12.087 -7.879 1.00 89.88 311 LEU A N 1
ATOM 2551 C CA . LEU A 1 311 ? 19.043 11.198 -8.888 1.00 89.88 311 LEU A CA 1
ATOM 2552 C C . LEU A 1 311 ? 20.037 10.179 -8.307 1.00 89.88 311 LEU A C 1
ATOM 2554 O O . LEU A 1 311 ? 20.205 9.102 -8.875 1.00 89.88 311 LEU A O 1
ATOM 2558 N N . ASN A 1 312 ? 20.681 10.495 -7.180 1.00 91.88 312 ASN A N 1
ATOM 2559 C CA . ASN A 1 312 ? 21.611 9.578 -6.517 1.00 91.88 312 ASN A CA 1
ATOM 2560 C C . ASN A 1 312 ? 20.894 8.421 -5.807 1.00 91.88 312 ASN A C 1
ATOM 2562 O O . ASN A 1 312 ? 21.517 7.393 -5.549 1.00 91.88 312 ASN A O 1
ATOM 2566 N N . ASP A 1 313 ? 19.600 8.575 -5.519 1.00 91.69 313 ASP A N 1
ATOM 2567 C CA . ASP A 1 313 ? 18.772 7.565 -4.854 1.00 91.69 313 ASP A CA 1
ATOM 2568 C C . ASP A 1 313 ? 18.181 6.554 -5.853 1.00 91.69 313 ASP A C 1
ATOM 2570 O O . ASP A 1 313 ? 17.563 5.562 -5.457 1.00 91.69 313 ASP A O 1
ATOM 2574 N N . VAL A 1 314 ? 18.392 6.773 -7.157 1.00 92.94 314 VAL A N 1
ATOM 2575 C CA . VAL A 1 314 ? 17.937 5.889 -8.234 1.00 92.94 314 VAL A CA 1
ATOM 2576 C C . VAL A 1 314 ? 18.945 4.773 -8.461 1.00 92.94 314 VAL A C 1
ATOM 2578 O O . VAL A 1 314 ? 20.033 5.004 -8.995 1.00 92.94 314 VAL A O 1
ATOM 2581 N N . ASN A 1 315 ? 18.572 3.549 -8.079 1.00 91.44 315 ASN A N 1
ATOM 2582 C CA . ASN A 1 315 ? 19.397 2.346 -8.211 1.00 91.44 315 ASN A CA 1
ATOM 2583 C C . ASN A 1 315 ? 20.824 2.525 -7.671 1.00 91.44 315 ASN A C 1
ATOM 2585 O O . ASN A 1 315 ? 21.790 2.017 -8.248 1.00 91.44 315 ASN A O 1
ATOM 2589 N N . SER A 1 316 ? 20.965 3.243 -6.552 1.00 90.38 316 SER A N 1
ATOM 2590 C CA . SER A 1 316 ? 22.273 3.510 -5.958 1.00 90.38 316 SER A CA 1
ATOM 2591 C C . SER A 1 316 ? 22.995 2.192 -5.651 1.00 90.38 316 SER A C 1
ATOM 2593 O O . SER A 1 316 ? 22.425 1.266 -5.067 1.00 90.38 316 SER A O 1
ATOM 2595 N N . ALA A 1 317 ? 24.258 2.068 -6.069 1.00 86.50 317 ALA A N 1
ATOM 2596 C CA . ALA A 1 317 ? 24.979 0.796 -5.976 1.00 86.50 317 ALA A CA 1
ATOM 2597 C C . ALA A 1 317 ? 25.104 0.298 -4.524 1.00 86.50 317 ALA A C 1
ATOM 2599 O O . ALA A 1 317 ? 25.021 -0.905 -4.271 1.00 86.50 317 ALA A O 1
ATOM 2600 N N . SER A 1 318 ? 25.257 1.221 -3.571 1.00 83.94 318 SER A N 1
ATOM 2601 C CA . SER A 1 318 ? 25.339 0.923 -2.141 1.00 83.94 318 SER A CA 1
ATOM 2602 C C . SER A 1 318 ? 24.013 0.404 -1.580 1.00 83.94 318 SER A C 1
ATOM 2604 O O . SER A 1 318 ? 24.007 -0.655 -0.951 1.00 83.94 318 SER A O 1
ATOM 2606 N N . TYR A 1 319 ? 22.894 1.099 -1.817 1.00 85.31 319 TYR A N 1
ATOM 2607 C CA . TYR A 1 319 ? 21.584 0.672 -1.314 1.00 85.31 319 TYR A CA 1
ATOM 2608 C C . TYR A 1 319 ? 21.127 -0.610 -1.991 1.00 85.31 319 TYR A C 1
ATOM 2610 O O . TYR A 1 319 ? 20.722 -1.553 -1.315 1.00 85.31 319 TYR A O 1
ATOM 2618 N N . ARG A 1 320 ? 21.289 -0.691 -3.312 1.00 88.25 320 ARG A N 1
ATOM 2619 C CA . ARG A 1 320 ? 20.936 -1.861 -4.114 1.00 88.25 320 ARG A CA 1
ATOM 2620 C C . ARG A 1 320 ? 21.638 -3.125 -3.622 1.00 88.25 320 ARG A C 1
ATOM 2622 O O . ARG A 1 320 ? 20.969 -4.122 -3.375 1.00 88.25 320 ARG A O 1
ATOM 2629 N N . GLN A 1 321 ? 22.964 -3.105 -3.454 1.00 87.31 321 GLN A N 1
ATOM 2630 C CA . GLN A 1 321 ? 23.699 -4.292 -2.998 1.00 87.31 321 GLN A CA 1
ATOM 2631 C C . GLN A 1 321 ? 23.301 -4.707 -1.579 1.00 87.31 321 GLN A C 1
ATOM 2633 O O . GLN A 1 321 ? 23.180 -5.898 -1.304 1.00 87.31 321 GLN A O 1
ATOM 2638 N N . GLN A 1 322 ? 23.072 -3.746 -0.680 1.00 86.62 322 GLN A N 1
ATOM 2639 C CA . GLN A 1 322 ? 22.613 -4.047 0.678 1.00 86.62 322 GLN A CA 1
ATOM 2640 C C . GLN A 1 322 ? 21.212 -4.665 0.677 1.00 86.62 322 GLN A C 1
ATOM 2642 O O . GLN A 1 322 ? 20.989 -5.647 1.379 1.00 86.62 322 GLN A O 1
ATOM 2647 N N . ILE A 1 323 ? 20.294 -4.135 -0.133 1.00 89.00 323 ILE A N 1
ATOM 2648 C CA . ILE A 1 323 ? 18.931 -4.654 -0.271 1.00 89.00 323 ILE A CA 1
ATOM 2649 C C . ILE A 1 323 ? 18.934 -6.072 -0.846 1.00 89.00 323 ILE A C 1
ATOM 2651 O O . ILE A 1 323 ? 18.312 -6.959 -0.267 1.00 89.00 323 ILE A O 1
ATOM 2655 N N . ILE A 1 324 ? 19.662 -6.299 -1.943 1.00 87.75 324 ILE A N 1
ATOM 2656 C CA . ILE A 1 324 ? 19.791 -7.623 -2.569 1.00 87.75 324 ILE A CA 1
ATOM 2657 C C . ILE A 1 324 ? 20.335 -8.618 -1.545 1.00 87.75 324 ILE A C 1
ATOM 2659 O O . ILE A 1 324 ? 19.706 -9.638 -1.282 1.00 87.75 324 ILE A O 1
ATOM 2663 N N . ASN A 1 325 ? 21.455 -8.291 -0.899 1.00 85.06 325 ASN A N 1
ATOM 2664 C CA . ASN A 1 325 ? 22.081 -9.207 0.045 1.00 85.06 325 ASN A CA 1
ATOM 2665 C C . ASN A 1 325 ? 21.187 -9.511 1.253 1.00 85.06 325 ASN A C 1
ATOM 2667 O O . ASN A 1 325 ? 21.219 -10.644 1.713 1.00 85.06 325 ASN A O 1
ATOM 2671 N N . ASN A 1 326 ? 20.419 -8.540 1.765 1.00 85.25 326 ASN A N 1
ATOM 2672 C CA . ASN A 1 326 ? 19.659 -8.674 3.015 1.00 85.25 326 ASN A CA 1
ATOM 2673 C C . ASN A 1 326 ? 18.189 -9.085 2.850 1.00 85.25 326 ASN A C 1
ATOM 2675 O O . ASN A 1 326 ? 17.583 -9.499 3.831 1.00 85.25 326 ASN A O 1
ATOM 2679 N N . PHE A 1 327 ? 17.580 -8.896 1.678 1.00 89.31 327 PHE A N 1
ATOM 2680 C CA . PHE A 1 327 ? 16.127 -9.052 1.526 1.00 89.31 327 PHE A CA 1
ATOM 2681 C C . PHE A 1 327 ? 15.705 -9.860 0.300 1.00 89.31 327 PHE A C 1
ATOM 2683 O O . PHE A 1 327 ? 14.526 -10.201 0.201 1.00 89.31 327 PHE A O 1
ATOM 2690 N N . GLN A 1 328 ? 16.612 -10.186 -0.625 1.00 88.31 328 GLN A N 1
ATOM 2691 C CA . GLN A 1 328 ? 16.282 -11.070 -1.740 1.00 88.31 328 GLN A CA 1
ATOM 2692 C C . GLN A 1 328 ? 16.100 -12.505 -1.244 1.00 88.31 328 GLN A C 1
ATOM 2694 O O . GLN A 1 328 ? 16.950 -13.059 -0.544 1.00 88.31 328 GLN A O 1
ATOM 2699 N N . VAL A 1 329 ? 14.998 -13.133 -1.642 1.00 87.12 329 VAL A N 1
ATOM 2700 C CA . VAL A 1 329 ? 14.737 -14.537 -1.331 1.00 87.12 329 VAL A CA 1
ATOM 2701 C C . VAL A 1 329 ? 15.648 -15.421 -2.186 1.00 87.12 329 VAL A C 1
ATOM 2703 O O . VAL A 1 329 ? 15.753 -15.240 -3.403 1.00 87.12 329 VAL A O 1
ATOM 2706 N N . LEU A 1 330 ? 16.305 -16.397 -1.556 1.00 79.00 330 LEU A N 1
ATOM 2707 C CA . LEU A 1 330 ? 17.242 -17.308 -2.217 1.00 79.00 330 LEU A CA 1
ATOM 2708 C C . LEU A 1 330 ? 16.579 -18.040 -3.395 1.00 79.00 330 LEU A C 1
ATOM 2710 O O . LEU A 1 330 ? 15.471 -18.562 -3.283 1.00 79.00 330 LEU A O 1
ATOM 2714 N N . GLY A 1 331 ? 17.277 -18.091 -4.531 1.00 73.06 331 GLY A N 1
ATOM 2715 C CA . GLY A 1 331 ? 16.777 -18.743 -5.746 1.00 73.06 331 GLY A CA 1
ATOM 2716 C C . GLY A 1 331 ? 15.711 -17.948 -6.507 1.00 73.06 331 GLY A C 1
ATOM 2717 O O . GLY A 1 331 ? 15.125 -18.482 -7.446 1.00 73.06 331 GLY A O 1
ATOM 2718 N N . SER A 1 332 ? 15.459 -16.690 -6.130 1.00 75.69 332 SER A N 1
ATOM 2719 C CA . SER A 1 332 ? 14.611 -15.767 -6.887 1.00 75.69 332 SER A CA 1
ATOM 2720 C C . SER A 1 332 ? 15.450 -14.720 -7.634 1.00 75.69 332 SER A C 1
ATOM 2722 O O . SER A 1 332 ? 16.425 -14.213 -7.087 1.00 75.69 332 SER A O 1
ATOM 2724 N N . GLY A 1 333 ? 15.070 -14.386 -8.872 1.00 68.19 333 GLY A N 1
ATOM 2725 C CA . GLY A 1 333 ? 15.741 -13.385 -9.719 1.00 68.19 333 GLY A CA 1
ATOM 2726 C C . GLY A 1 333 ? 16.605 -13.962 -10.851 1.00 68.19 333 GLY A C 1
ATOM 2727 O O . GLY A 1 333 ? 16.862 -15.162 -10.903 1.00 68.19 333 GLY A O 1
ATOM 2728 N N . GLU A 1 334 ? 17.025 -13.101 -11.787 1.00 66.31 334 GLU A N 1
ATOM 2729 C CA . GLU A 1 334 ? 17.844 -13.486 -12.959 1.00 66.31 334 GLU A CA 1
ATOM 2730 C C . GLU A 1 334 ? 19.344 -13.593 -12.628 1.00 66.31 334 GLU A C 1
ATOM 2732 O O . GLU A 1 334 ? 20.104 -14.270 -13.324 1.00 66.31 334 GLU A O 1
ATOM 2737 N N . SER A 1 335 ? 19.802 -12.926 -11.565 1.00 53.44 335 SER A N 1
ATOM 2738 C CA . SER A 1 335 ? 21.195 -12.973 -11.138 1.00 53.44 335 SER A CA 1
ATOM 2739 C C . SER A 1 335 ? 21.415 -14.146 -10.175 1.00 53.44 335 SER A C 1
ATOM 2741 O O . SER A 1 335 ? 21.109 -14.087 -8.989 1.00 53.44 335 SER A O 1
ATOM 2743 N N . THR A 1 336 ? 22.015 -15.230 -10.670 1.00 43.81 336 THR A N 1
ATOM 2744 C CA . THR A 1 336 ? 22.563 -16.336 -9.857 1.00 43.81 336 THR A CA 1
ATOM 2745 C C . THR A 1 336 ? 23.814 -15.903 -9.078 1.00 43.81 336 THR A C 1
ATOM 2747 O O . THR A 1 336 ? 24.832 -16.599 -9.074 1.00 43.81 336 THR A O 1
ATOM 2750 N N . ALA A 1 337 ? 23.798 -14.720 -8.463 1.00 40.75 337 ALA A N 1
ATOM 2751 C CA . ALA A 1 337 ? 24.835 -14.342 -7.523 1.00 40.75 337 ALA A CA 1
ATOM 2752 C C . ALA A 1 337 ? 24.646 -15.204 -6.272 1.00 40.75 337 ALA A C 1
ATOM 2754 O O . ALA A 1 337 ? 23.564 -15.245 -5.690 1.00 40.75 337 ALA A O 1
ATOM 2755 N N . GLN A 1 338 ? 25.691 -15.931 -5.878 1.00 44.72 338 GLN A N 1
ATOM 2756 C CA . GLN A 1 338 ? 25.718 -16.610 -4.589 1.00 44.72 338 GLN A CA 1
ATOM 2757 C C . GLN A 1 338 ? 25.545 -15.547 -3.501 1.00 44.72 338 GLN A C 1
ATOM 2759 O O . GLN A 1 338 ? 26.461 -14.770 -3.235 1.00 44.72 338 GLN A O 1
ATOM 2764 N N . ILE A 1 339 ? 24.345 -15.475 -2.927 1.00 53.00 339 ILE A N 1
ATOM 2765 C CA . ILE A 1 339 ? 24.033 -14.564 -1.831 1.00 53.00 339 ILE A CA 1
ATOM 2766 C C . ILE A 1 339 ? 24.917 -14.984 -0.653 1.00 53.00 339 ILE A C 1
ATOM 2768 O O . ILE A 1 339 ? 24.728 -16.048 -0.062 1.00 53.00 339 ILE A O 1
ATOM 2772 N N . ASN A 1 340 ? 25.917 -14.163 -0.331 1.00 47.56 340 ASN A N 1
ATOM 2773 C CA . ASN A 1 340 ? 26.689 -14.315 0.894 1.00 47.56 340 ASN A CA 1
ATOM 2774 C C . ASN A 1 340 ? 25.765 -13.962 2.064 1.00 47.56 340 ASN A C 1
ATOM 2776 O O . ASN A 1 340 ? 25.485 -12.794 2.320 1.00 47.56 340 ASN A O 1
ATOM 2780 N N . THR A 1 341 ? 25.309 -14.975 2.796 1.00 50.16 341 THR A N 1
ATOM 2781 C CA . THR A 1 341 ? 24.374 -14.883 3.934 1.00 50.16 341 THR A CA 1
ATOM 2782 C C . THR A 1 341 ? 24.968 -14.220 5.190 1.00 50.16 341 THR A C 1
ATOM 2784 O O . THR A 1 341 ? 24.437 -14.350 6.289 1.00 50.16 341 THR A O 1
ATOM 2787 N N . ALA A 1 342 ? 26.059 -13.463 5.060 1.00 44.22 342 ALA A N 1
ATOM 2788 C CA . ALA A 1 342 ? 26.839 -12.910 6.167 1.00 44.22 342 ALA A CA 1
ATOM 2789 C C . ALA A 1 342 ? 26.328 -11.543 6.683 1.00 44.22 342 ALA A C 1
ATOM 2791 O O . ALA A 1 342 ? 27.120 -10.700 7.102 1.00 44.22 342 ALA A O 1
ATOM 2792 N N . GLY A 1 343 ? 25.013 -11.302 6.650 1.00 52.97 343 GLY A N 1
ATOM 2793 C CA . GLY A 1 343 ? 24.389 -10.080 7.169 1.00 52.97 343 GLY A CA 1
ATOM 2794 C C . GLY A 1 343 ? 23.645 -10.329 8.483 1.00 52.97 343 GLY A C 1
ATOM 2795 O O . GLY A 1 343 ? 22.798 -11.214 8.553 1.00 52.97 343 GLY A O 1
ATOM 2796 N N . VAL A 1 344 ? 23.882 -9.508 9.515 1.00 56.03 344 VAL A N 1
ATOM 2797 C CA . VAL A 1 344 ? 23.158 -9.564 10.813 1.00 56.03 344 VAL A CA 1
ATOM 2798 C C . VAL A 1 344 ? 21.639 -9.357 10.644 1.00 56.03 344 VAL A C 1
ATOM 2800 O O . VAL A 1 344 ? 20.857 -9.689 11.527 1.00 56.03 344 VAL A O 1
ATOM 2803 N N . LEU A 1 345 ? 21.201 -8.787 9.515 1.00 59.22 345 LEU A N 1
ATOM 2804 C CA . LEU A 1 345 ? 19.787 -8.592 9.169 1.00 59.22 345 LEU A CA 1
ATOM 2805 C C . LEU A 1 345 ? 19.111 -9.852 8.601 1.00 59.22 345 LEU A C 1
ATOM 2807 O O . LEU A 1 345 ? 17.897 -9.969 8.698 1.00 59.22 345 LEU A O 1
ATOM 2811 N N . ASN A 1 346 ? 19.888 -10.796 8.064 1.00 58.22 346 ASN A N 1
ATOM 2812 C CA . ASN A 1 346 ? 19.387 -12.024 7.440 1.00 58.22 346 ASN A CA 1
ATOM 2813 C C . ASN A 1 346 ? 19.242 -13.203 8.407 1.00 58.22 346 ASN A C 1
ATOM 2815 O O . ASN A 1 346 ? 18.587 -14.180 8.067 1.00 58.22 346 ASN A O 1
ATOM 2819 N N . GLN A 1 347 ? 19.878 -13.157 9.582 1.00 59.00 347 GLN A N 1
ATOM 2820 C CA . GLN A 1 347 ? 20.035 -14.345 10.435 1.00 59.00 347 GLN A CA 1
ATOM 2821 C C . GLN A 1 347 ? 18.714 -14.935 10.947 1.00 59.00 347 GLN A C 1
ATOM 2823 O O . GLN A 1 347 ? 18.654 -16.132 11.205 1.00 59.00 347 GLN A O 1
ATOM 2828 N N . GLU A 1 348 ? 17.670 -14.118 11.070 1.00 64.75 348 GLU A N 1
ATOM 2829 C CA . GLU A 1 348 ? 16.354 -14.551 11.553 1.00 64.75 348 GLU A CA 1
ATOM 2830 C C . GLU A 1 348 ? 15.279 -14.522 10.462 1.00 64.75 348 GLU A C 1
ATOM 2832 O O . GLU A 1 348 ? 14.123 -14.808 10.757 1.00 64.75 348 GLU A O 1
ATOM 2837 N N . MET A 1 349 ? 15.619 -14.154 9.221 1.00 74.25 349 MET A N 1
ATOM 2838 C CA . MET A 1 349 ? 14.634 -13.974 8.155 1.00 74.25 349 MET A CA 1
ATOM 2839 C C . MET A 1 349 ? 14.398 -15.294 7.406 1.00 74.25 349 MET A C 1
ATOM 2841 O O . MET A 1 349 ? 15.359 -15.892 6.915 1.00 74.25 349 MET A O 1
ATOM 2845 N N . PRO A 1 350 ? 13.144 -15.762 7.277 1.00 72.94 350 PRO A N 1
ATOM 2846 C CA . PRO A 1 350 ? 12.836 -16.975 6.535 1.00 72.94 350 PRO A CA 1
ATOM 2847 C C . PRO A 1 350 ? 13.282 -16.882 5.071 1.00 72.94 350 PRO A C 1
ATOM 2849 O O . PRO A 1 350 ? 12.968 -15.917 4.371 1.00 72.94 350 PRO A O 1
ATOM 2852 N N . SER A 1 351 ? 13.976 -17.915 4.595 1.00 75.38 351 SER A N 1
ATOM 2853 C CA . SER A 1 351 ? 14.482 -18.011 3.221 1.00 75.38 351 SER A CA 1
ATOM 2854 C C . SER A 1 351 ? 13.481 -18.603 2.227 1.00 75.38 351 SER A C 1
ATOM 2856 O O . SER A 1 351 ? 13.770 -18.664 1.032 1.00 75.38 351 SER A O 1
ATOM 2858 N N . ASP A 1 352 ? 12.314 -19.047 2.697 1.00 86.06 352 ASP A N 1
ATOM 2859 C CA . ASP A 1 352 ? 11.311 -19.671 1.841 1.00 86.06 352 ASP A CA 1
ATOM 2860 C C . ASP A 1 352 ? 10.610 -18.639 0.953 1.00 86.06 352 ASP A C 1
ATOM 2862 O O . ASP A 1 352 ? 10.127 -17.602 1.420 1.00 86.06 352 ASP A O 1
ATOM 2866 N N . ASN A 1 353 ? 10.475 -18.971 -0.329 1.00 90.56 353 ASN A N 1
ATOM 2867 C CA . ASN A 1 353 ? 9.681 -18.197 -1.274 1.00 90.56 353 ASN A CA 1
ATOM 2868 C C . ASN A 1 353 ? 8.190 -18.506 -1.093 1.00 90.56 353 ASN A C 1
ATOM 2870 O O . ASN A 1 353 ? 7.721 -19.601 -1.417 1.00 90.56 353 ASN A O 1
ATOM 2874 N N . MET A 1 354 ? 7.422 -17.536 -0.602 1.00 91.25 354 MET A N 1
ATOM 2875 C CA . MET A 1 354 ? 5.997 -17.700 -0.316 1.00 91.25 354 MET A CA 1
ATOM 2876 C C . MET A 1 354 ? 5.146 -17.906 -1.577 1.00 91.25 354 MET A C 1
ATOM 2878 O O . MET A 1 354 ? 4.056 -18.458 -1.470 1.00 91.25 354 MET A O 1
ATOM 2882 N N . PHE A 1 355 ? 5.622 -17.512 -2.765 1.00 90.62 355 PHE A N 1
ATOM 2883 C CA . PHE A 1 355 ? 4.897 -17.701 -4.031 1.00 90.62 355 PHE A CA 1
ATOM 2884 C C . PHE A 1 355 ? 4.994 -19.128 -4.584 1.00 90.62 355 PHE A C 1
ATOM 2886 O O . PHE A 1 355 ? 4.120 -19.552 -5.340 1.00 90.62 355 PHE A O 1
ATOM 2893 N N . THR A 1 356 ? 6.048 -19.867 -4.233 1.00 88.75 356 THR A N 1
ATOM 2894 C CA . THR A 1 356 ? 6.278 -21.237 -4.726 1.00 88.75 356 THR A CA 1
ATOM 2895 C C . THR A 1 356 ? 6.094 -22.297 -3.649 1.00 88.75 356 THR A C 1
ATOM 2897 O O . THR A 1 356 ? 5.867 -23.459 -3.972 1.00 88.75 356 THR A O 1
ATOM 2900 N N . THR A 1 357 ? 6.206 -21.923 -2.375 1.00 87.81 357 THR A N 1
ATOM 2901 C CA . THR A 1 357 ? 5.966 -22.824 -1.243 1.00 87.81 357 THR A CA 1
ATOM 2902 C C . THR A 1 357 ? 4.510 -22.773 -0.802 1.00 87.81 357 THR A C 1
ATOM 2904 O O . THR A 1 357 ? 3.832 -21.758 -0.953 1.00 87.81 357 THR A O 1
ATOM 2907 N N . SER A 1 358 ? 4.042 -23.862 -0.201 1.00 84.69 358 SER A N 1
ATOM 2908 C CA . SER A 1 358 ? 2.706 -23.971 0.387 1.00 84.69 358 SER A CA 1
ATOM 2909 C C . SER A 1 358 ? 2.802 -24.567 1.789 1.00 84.69 358 SER A C 1
ATOM 2911 O O . SER A 1 358 ? 3.670 -25.411 2.043 1.00 84.69 358 SER A O 1
ATOM 2913 N N . THR A 1 359 ? 1.903 -24.155 2.686 1.00 84.31 359 THR A N 1
ATOM 2914 C CA . THR A 1 359 ? 1.731 -24.816 3.988 1.00 84.31 359 THR A CA 1
ATOM 2915 C C . THR A 1 359 ? 1.223 -26.244 3.771 1.00 84.31 359 THR A C 1
ATOM 2917 O O . THR A 1 359 ? 0.690 -26.568 2.708 1.00 84.31 359 THR A O 1
ATOM 2920 N N . GLU A 1 360 ? 1.401 -27.138 4.744 1.00 83.38 360 GLU A N 1
ATOM 2921 C CA . GLU A 1 360 ? 0.954 -28.530 4.585 1.00 83.38 360 GLU A CA 1
ATOM 2922 C C . GLU A 1 360 ? -0.557 -28.655 4.361 1.00 83.38 360 GLU A C 1
ATOM 2924 O O . GLU A 1 360 ? -0.982 -29.491 3.564 1.00 83.38 360 GLU A O 1
ATOM 2929 N N . GLU A 1 361 ? -1.347 -27.789 4.999 1.00 82.88 361 GLU A N 1
ATOM 2930 C CA . GLU A 1 361 ? -2.804 -27.731 4.843 1.00 82.88 361 GLU A CA 1
ATOM 2931 C C . GLU A 1 361 ? -3.206 -27.273 3.427 1.00 82.88 361 GLU A C 1
ATOM 2933 O O . GLU A 1 361 ? -4.175 -27.785 2.859 1.00 82.88 361 GLU A O 1
ATOM 2938 N N . ASP A 1 362 ? -2.424 -26.374 2.820 1.00 83.44 362 ASP A N 1
ATOM 2939 C CA . ASP A 1 362 ? -2.731 -25.772 1.518 1.00 83.44 362 ASP A CA 1
ATOM 2940 C C . ASP A 1 362 ? -2.202 -26.575 0.318 1.00 83.44 362 ASP A C 1
ATOM 2942 O O . ASP A 1 362 ? -2.654 -26.373 -0.814 1.00 83.44 362 ASP A O 1
ATOM 2946 N N . LYS A 1 363 ? -1.264 -27.512 0.532 1.00 85.69 363 LYS A N 1
ATOM 2947 C CA . LYS A 1 363 ? -0.663 -28.344 -0.536 1.00 85.69 363 LYS A CA 1
ATOM 2948 C C . LYS A 1 363 ? -1.694 -29.122 -1.350 1.00 85.69 363 LYS A C 1
ATOM 2950 O O . LYS A 1 363 ? -1.488 -29.372 -2.535 1.00 85.69 363 LYS A O 1
ATOM 2955 N N . GLN A 1 364 ? -2.819 -29.492 -0.742 1.00 85.25 364 GLN A N 1
ATOM 2956 C CA . GLN A 1 364 ? -3.906 -30.187 -1.440 1.00 85.25 364 GLN A CA 1
ATOM 2957 C C . GLN A 1 364 ? -4.506 -29.362 -2.593 1.00 85.25 364 GLN A C 1
ATOM 2959 O O . GLN A 1 364 ? -5.052 -29.933 -3.536 1.00 85.25 364 GLN A O 1
ATOM 2964 N N . PHE A 1 365 ? -4.378 -28.032 -2.543 1.00 84.69 365 PHE A N 1
ATOM 2965 C CA . PHE A 1 365 ? -4.899 -27.119 -3.558 1.00 84.69 365 PHE A CA 1
ATOM 2966 C C . PHE A 1 365 ? -3.860 -26.754 -4.631 1.00 84.69 365 PHE A C 1
ATOM 2968 O O . PHE A 1 365 ? -4.209 -26.111 -5.618 1.00 84.69 365 PHE A O 1
ATOM 2975 N N . ASP A 1 366 ? -2.609 -27.217 -4.519 1.00 83.25 366 ASP A N 1
ATOM 2976 C CA . ASP A 1 366 ? -1.566 -26.934 -5.520 1.00 83.25 366 ASP A CA 1
ATOM 2977 C C . ASP A 1 366 ? -1.802 -27.645 -6.869 1.00 83.25 366 ASP A C 1
ATOM 2979 O O . ASP A 1 366 ? -1.162 -27.328 -7.869 1.00 83.25 366 ASP A O 1
ATOM 2983 N N . VAL A 1 367 ? -2.744 -28.593 -6.925 1.00 82.81 367 VAL A N 1
ATOM 2984 C CA . VAL A 1 367 ? -3.145 -29.294 -8.160 1.00 82.81 367 VAL A CA 1
ATOM 2985 C C . VAL A 1 367 ? -3.949 -28.382 -9.096 1.00 82.81 367 VAL A C 1
ATOM 2987 O O . VAL A 1 367 ? -4.032 -28.629 -10.302 1.00 82.81 367 VAL A O 1
ATOM 2990 N N . PHE A 1 368 ? -4.555 -27.325 -8.556 1.00 84.38 368 PHE A N 1
ATOM 2991 C CA . PHE A 1 368 ? -5.407 -26.433 -9.323 1.00 84.38 368 PHE A CA 1
ATOM 2992 C C . PHE A 1 368 ? -4.582 -25.495 -10.227 1.00 84.38 368 PHE A C 1
ATOM 2994 O O . PHE A 1 368 ? -3.511 -25.029 -9.828 1.00 84.38 368 PHE A O 1
ATOM 3001 N N . PRO A 1 369 ? -5.061 -25.164 -11.444 1.00 80.44 369 PRO A N 1
ATOM 3002 C CA . PRO A 1 369 ? -4.391 -24.216 -12.342 1.00 80.44 369 PRO A CA 1
ATOM 3003 C C . PRO A 1 369 ? -4.074 -22.858 -11.697 1.00 80.44 369 PRO A C 1
ATOM 3005 O O . PRO A 1 369 ? -3.135 -22.177 -12.105 1.00 80.44 369 PRO A O 1
ATOM 3008 N N . GLU A 1 370 ? -4.836 -22.469 -10.682 1.00 76.50 370 GLU A N 1
ATOM 3009 C CA . GLU A 1 370 ? -4.663 -21.268 -9.870 1.00 76.50 370 GLU A CA 1
ATOM 3010 C C . GLU A 1 370 ? -3.311 -21.245 -9.127 1.00 76.50 370 GLU A C 1
ATOM 3012 O O . GLU A 1 370 ? -2.693 -20.185 -8.978 1.00 76.50 370 GLU A O 1
ATOM 3017 N N . ALA A 1 371 ? -2.775 -22.408 -8.746 1.00 79.00 371 ALA A N 1
ATOM 3018 C CA . ALA A 1 371 ? -1.442 -22.513 -8.156 1.00 79.00 371 ALA A CA 1
ATOM 3019 C C . ALA A 1 371 ? -0.347 -22.087 -9.152 1.00 79.00 371 ALA A C 1
ATOM 3021 O O . ALA A 1 371 ? 0.634 -21.442 -8.771 1.00 79.00 371 ALA A O 1
ATOM 3022 N N . ASN A 1 372 ? -0.556 -22.342 -10.451 1.00 81.44 372 ASN A N 1
ATOM 3023 C CA . ASN A 1 372 ? 0.359 -21.903 -11.504 1.00 81.44 372 ASN A CA 1
ATOM 3024 C C . ASN A 1 372 ? 0.341 -20.385 -11.705 1.00 81.44 372 ASN A C 1
ATOM 3026 O O . ASN A 1 372 ? 1.377 -19.837 -12.079 1.00 81.44 372 ASN A O 1
ATOM 3030 N N . SER A 1 373 ? -0.789 -19.700 -11.488 1.00 79.75 373 SER A N 1
ATOM 3031 C CA . SER A 1 373 ? -0.828 -18.227 -11.536 1.00 79.75 373 SER A CA 1
ATOM 3032 C C . SER A 1 373 ? -0.063 -17.583 -10.383 1.00 79.75 373 SER A C 1
ATOM 3034 O O . SER A 1 373 ? 0.549 -16.535 -10.577 1.00 79.75 373 SER A O 1
ATOM 3036 N N . ARG A 1 374 ? -0.045 -18.227 -9.211 1.00 86.31 374 ARG A N 1
ATOM 3037 C CA . ARG A 1 374 ? 0.764 -17.789 -8.068 1.00 86.31 374 ARG A CA 1
ATOM 3038 C C . ARG A 1 374 ? 2.256 -18.046 -8.306 1.00 86.31 374 ARG A C 1
ATOM 3040 O O . ARG A 1 374 ? 3.055 -17.133 -8.131 1.00 86.31 374 ARG A O 1
ATOM 3047 N N . ALA A 1 375 ? 2.629 -19.259 -8.716 1.00 85.56 375 ALA A N 1
ATOM 3048 C CA . ALA A 1 375 ? 4.031 -19.683 -8.767 1.00 85.56 375 ALA A CA 1
ATOM 3049 C C . ALA A 1 375 ? 4.808 -19.159 -9.988 1.00 85.56 375 ALA A C 1
ATOM 3051 O O . ALA A 1 375 ? 5.999 -18.877 -9.880 1.00 85.56 375 ALA A O 1
ATOM 3052 N N . ASN A 1 376 ? 4.160 -19.027 -11.150 1.00 87.50 376 ASN A N 1
ATOM 3053 C CA . ASN A 1 376 ? 4.837 -18.590 -12.373 1.00 87.50 376 ASN A CA 1
ATOM 3054 C C . ASN A 1 376 ? 4.872 -17.064 -12.501 1.00 87.50 376 ASN A C 1
ATOM 3056 O O . ASN A 1 376 ? 3.941 -16.398 -12.037 1.00 87.50 376 ASN A O 1
ATOM 3060 N N . PRO A 1 377 ? 5.877 -16.521 -13.213 1.00 87.12 377 PRO A N 1
ATOM 3061 C CA . PRO A 1 377 ? 5.915 -15.102 -13.509 1.00 87.12 377 PRO A CA 1
ATOM 3062 C C . PRO A 1 377 ? 4.738 -14.666 -14.392 1.00 87.12 377 PRO A C 1
ATOM 3064 O O . PRO A 1 377 ? 4.212 -15.441 -15.211 1.00 87.12 377 PRO A O 1
ATOM 3067 N N . VAL A 1 378 ? 4.327 -13.412 -14.220 1.00 88.75 378 VAL A N 1
ATOM 3068 C CA . VAL A 1 378 ? 3.302 -12.748 -15.037 1.00 88.75 378 VAL A CA 1
ATOM 3069 C C . VAL A 1 378 ? 3.878 -12.424 -16.409 1.00 88.75 378 VAL A C 1
ATOM 3071 O O . VAL A 1 378 ? 3.307 -12.838 -17.423 1.00 88.75 378 VAL A O 1
ATOM 3074 N N . PHE A 1 379 ? 5.047 -11.785 -16.438 1.00 87.38 379 PHE A N 1
ATOM 3075 C CA . PHE A 1 379 ? 5.777 -11.393 -17.640 1.00 87.38 379 PHE A CA 1
ATOM 3076 C C . PHE A 1 379 ? 6.871 -12.410 -17.963 1.00 87.38 379 PHE A C 1
ATOM 3078 O O . PHE A 1 379 ? 8.066 -12.152 -17.837 1.00 87.38 379 PHE A O 1
ATOM 3085 N N . LYS A 1 380 ? 6.458 -13.611 -18.379 1.00 85.31 380 LYS A N 1
ATOM 3086 C CA . LYS A 1 380 ? 7.404 -14.639 -18.824 1.00 85.31 380 LYS A CA 1
ATOM 3087 C C . LYS A 1 380 ? 7.978 -14.274 -20.195 1.00 85.31 380 LYS A C 1
ATOM 3089 O O . LYS A 1 380 ? 7.250 -14.280 -21.187 1.00 85.31 380 LYS A O 1
ATOM 3094 N N . THR A 1 381 ? 9.277 -14.016 -20.243 1.00 84.56 381 THR A N 1
ATOM 3095 C CA . THR A 1 381 ? 10.029 -13.735 -21.468 1.00 84.56 381 THR A CA 1
ATOM 3096 C C . THR A 1 381 ? 10.494 -15.029 -22.143 1.00 84.56 381 THR A C 1
ATOM 3098 O O . THR A 1 381 ? 10.477 -16.116 -21.556 1.00 84.56 381 THR A O 1
ATOM 3101 N N . ALA A 1 382 ? 10.870 -14.939 -23.420 1.00 86.12 382 ALA A N 1
ATOM 3102 C CA . ALA A 1 382 ? 11.543 -16.039 -24.103 1.00 86.12 382 ALA A CA 1
ATOM 3103 C C . ALA A 1 382 ? 13.017 -16.140 -23.644 1.00 86.12 382 ALA A C 1
ATOM 3105 O O . ALA A 1 382 ? 13.628 -15.100 -23.395 1.00 86.12 382 ALA A O 1
ATOM 3106 N N . PRO A 1 383 ? 13.636 -17.341 -23.628 1.00 86.56 383 PRO A N 1
ATOM 3107 C CA . PRO A 1 383 ? 15.011 -17.532 -23.136 1.00 86.56 383 PRO A CA 1
ATOM 3108 C C . PRO A 1 383 ? 16.083 -16.671 -23.828 1.00 86.56 383 PRO A C 1
ATOM 3110 O O . PRO A 1 383 ? 17.137 -16.395 -23.259 1.00 86.56 383 PRO A O 1
ATOM 3113 N N . ILE A 1 384 ? 15.824 -16.214 -25.059 1.00 84.69 384 ILE A N 1
ATOM 3114 C CA . ILE A 1 384 ? 16.717 -15.299 -25.785 1.00 84.69 384 ILE A CA 1
ATOM 3115 C C . ILE A 1 384 ? 16.884 -13.948 -25.068 1.00 84.69 384 ILE A C 1
ATOM 3117 O O . ILE A 1 384 ? 17.939 -13.330 -25.173 1.00 84.69 384 ILE A O 1
ATOM 3121 N N . TYR A 1 385 ? 15.877 -13.521 -24.299 1.00 84.19 385 TYR A N 1
ATOM 3122 C CA . TYR A 1 385 ? 15.867 -12.254 -23.568 1.00 84.19 385 TYR A CA 1
ATOM 3123 C C . TYR A 1 385 ? 16.418 -12.355 -22.136 1.00 84.19 385 TYR A C 1
ATOM 3125 O O . TYR A 1 385 ? 16.443 -11.363 -21.408 1.00 84.19 385 TYR A O 1
ATOM 3133 N N . GLU A 1 386 ? 16.878 -13.539 -21.728 1.00 79.19 386 GLU A N 1
ATOM 3134 C CA . GLU A 1 386 ? 17.507 -13.772 -20.421 1.00 79.19 386 GLU A CA 1
ATOM 3135 C C . GLU A 1 386 ? 19.046 -13.692 -20.499 1.00 79.19 386 GLU A C 1
ATOM 3137 O O . GLU A 1 386 ? 19.728 -13.657 -19.476 1.00 79.19 386 GLU A O 1
ATOM 3142 N N . THR A 1 387 ? 19.625 -13.654 -21.708 1.00 81.12 387 THR A N 1
ATOM 3143 C CA . THR A 1 387 ? 21.081 -13.742 -21.917 1.00 81.12 387 THR A CA 1
ATOM 3144 C C . THR A 1 387 ? 21.622 -12.670 -22.869 1.00 81.12 387 THR A C 1
ATOM 3146 O O . THR A 1 387 ? 20.891 -12.023 -23.619 1.00 81.12 387 THR A O 1
ATOM 3149 N N . GLY A 1 388 ? 22.943 -12.457 -22.824 1.00 83.31 388 GLY A N 1
ATOM 3150 C CA . GLY A 1 388 ? 23.645 -11.537 -23.722 1.00 83.31 388 GLY A CA 1
ATOM 3151 C C . GLY A 1 388 ? 23.191 -10.073 -23.574 1.00 83.31 388 GLY A C 1
ATOM 3152 O O . GLY A 1 388 ? 23.129 -9.586 -22.444 1.00 83.31 388 GLY A O 1
ATOM 3153 N N . PRO A 1 389 ? 22.904 -9.353 -24.678 1.00 79.94 389 PRO A N 1
ATOM 3154 C CA . PRO A 1 389 ? 22.566 -7.925 -24.648 1.00 79.94 389 PRO A CA 1
ATOM 3155 C C . PRO A 1 389 ? 21.209 -7.619 -23.996 1.00 79.94 389 PRO A C 1
ATOM 3157 O O . PRO A 1 389 ? 20.957 -6.476 -23.639 1.00 79.94 389 PRO A O 1
ATOM 3160 N N . PHE A 1 390 ? 20.347 -8.625 -23.823 1.00 82.25 390 PHE A N 1
ATOM 3161 C CA . PHE A 1 390 ? 19.021 -8.474 -23.218 1.00 82.25 390 PHE A CA 1
ATOM 3162 C C . PHE A 1 390 ? 18.998 -8.771 -21.718 1.00 82.25 390 PHE A C 1
ATOM 3164 O O . PHE A 1 390 ? 17.936 -8.705 -21.096 1.00 82.25 390 PHE A O 1
ATOM 3171 N N . ARG A 1 391 ? 20.154 -9.100 -21.127 1.00 85.44 391 ARG A N 1
ATOM 3172 C CA . ARG A 1 391 ? 20.287 -9.262 -19.679 1.00 85.44 391 ARG A CA 1
ATOM 3173 C C . ARG A 1 391 ? 19.824 -7.988 -18.978 1.00 85.44 391 ARG A C 1
ATOM 3175 O O . ARG A 1 391 ? 20.175 -6.889 -19.399 1.00 85.44 391 ARG A O 1
ATOM 3182 N N . PHE A 1 392 ? 19.092 -8.144 -17.881 1.00 88.00 392 PHE A N 1
ATOM 3183 C CA . PHE A 1 392 ? 18.679 -7.014 -17.068 1.00 88.00 392 PHE A CA 1
ATOM 3184 C C . PHE A 1 392 ? 19.880 -6.197 -16.561 1.00 88.00 392 PHE A C 1
ATOM 3186 O O . PHE A 1 392 ? 20.791 -6.735 -15.920 1.00 88.00 392 PHE A O 1
ATOM 3193 N N . VAL A 1 393 ? 19.857 -4.889 -16.832 1.00 88.00 393 VAL A N 1
ATOM 3194 C CA . VAL A 1 393 ? 20.823 -3.920 -16.301 1.00 88.00 393 VAL A CA 1
ATOM 3195 C C . VAL A 1 393 ? 20.055 -2.781 -15.632 1.00 88.00 393 VAL A C 1
ATOM 3197 O O . VAL A 1 393 ? 19.345 -2.051 -16.328 1.00 88.00 393 VAL A O 1
ATOM 3200 N N . PRO A 1 394 ? 20.195 -2.587 -14.311 1.00 88.88 394 PRO A N 1
ATOM 3201 C CA . PRO A 1 394 ? 19.554 -1.461 -13.639 1.00 88.88 394 PRO A CA 1
ATOM 3202 C C . PRO A 1 394 ? 20.105 -0.137 -14.160 1.00 88.88 394 PRO A C 1
ATOM 3204 O O . PRO A 1 394 ? 21.317 0.033 -14.264 1.00 88.88 394 PRO A O 1
ATOM 3207 N N . GLN A 1 395 ? 19.224 0.808 -14.460 1.00 90.62 395 GLN A N 1
ATOM 3208 C CA . GLN A 1 395 ? 19.639 2.149 -14.864 1.00 90.62 395 GLN A CA 1
ATOM 3209 C C . GLN A 1 395 ? 19.754 3.034 -13.623 1.00 90.62 395 GLN A C 1
ATOM 3211 O O . GLN A 1 395 ? 18.801 3.145 -12.847 1.00 90.62 395 GLN A O 1
ATOM 3216 N N . THR A 1 396 ? 20.920 3.640 -13.416 1.00 93.12 396 THR A N 1
ATOM 3217 C CA . THR A 1 396 ? 21.123 4.652 -12.371 1.00 93.12 396 THR A CA 1
ATOM 3218 C C . THR A 1 396 ? 20.587 6.007 -12.827 1.00 93.12 396 THR A C 1
ATOM 3220 O O . THR A 1 396 ? 20.376 6.233 -14.018 1.00 93.12 396 THR A O 1
ATOM 3223 N N . GLY A 1 397 ? 20.406 6.955 -11.903 1.00 90.06 397 GLY A N 1
ATOM 3224 C CA . GLY A 1 397 ? 19.971 8.308 -12.272 1.00 90.06 397 GLY A CA 1
ATOM 3225 C C . GLY A 1 397 ? 20.900 8.993 -13.288 1.00 90.06 397 GLY A C 1
ATOM 3226 O O . GLY A 1 397 ? 20.432 9.698 -14.181 1.00 90.06 397 GLY A O 1
ATOM 3227 N N . ALA A 1 398 ? 22.210 8.733 -13.211 1.00 91.56 398 ALA A N 1
ATOM 3228 C CA . ALA A 1 398 ? 23.179 9.231 -14.187 1.00 91.56 398 ALA A CA 1
ATOM 3229 C C . ALA A 1 398 ? 22.973 8.609 -15.578 1.00 91.56 398 ALA A C 1
ATOM 3231 O O . ALA A 1 398 ? 23.017 9.331 -16.576 1.00 91.56 398 ALA A O 1
ATOM 3232 N N . ASP A 1 399 ? 22.685 7.304 -15.640 1.00 91.44 399 ASP A N 1
ATOM 3233 C CA . ASP A 1 399 ? 22.415 6.601 -16.900 1.00 91.44 399 ASP A CA 1
ATOM 3234 C C . ASP A 1 399 ? 21.150 7.145 -17.570 1.00 91.44 399 ASP A C 1
ATOM 3236 O O . ASP A 1 399 ? 21.149 7.404 -18.771 1.00 91.44 399 ASP A O 1
ATOM 3240 N N . ILE A 1 400 ? 20.095 7.404 -16.792 1.00 91.00 400 ILE A N 1
ATOM 3241 C CA . ILE A 1 400 ? 18.840 7.982 -17.294 1.00 91.00 400 ILE A CA 1
ATOM 3242 C C . ILE A 1 400 ? 19.076 9.358 -17.926 1.00 91.00 400 ILE A C 1
ATOM 3244 O O . ILE A 1 400 ? 18.642 9.608 -19.054 1.00 91.00 400 ILE A O 1
ATOM 3248 N N . LEU A 1 401 ? 19.814 10.243 -17.247 1.00 90.25 401 LEU A N 1
ATOM 3249 C CA . LEU A 1 401 ? 20.161 11.552 -17.807 1.00 90.25 401 LEU A CA 1
ATOM 3250 C C . LEU A 1 401 ? 21.054 11.432 -19.042 1.00 90.25 401 LEU A C 1
ATOM 3252 O O . LEU A 1 401 ? 20.903 12.206 -19.990 1.00 90.25 401 LEU A O 1
ATOM 3256 N N . GLN A 1 402 ? 21.983 10.477 -19.057 1.00 91.38 402 GLN A N 1
ATOM 3257 C CA . GLN A 1 402 ? 22.834 10.234 -20.214 1.00 91.38 402 GLN A CA 1
ATOM 3258 C C . GLN A 1 402 ? 22.015 9.752 -21.416 1.00 91.38 402 GLN A C 1
ATOM 3260 O O . GLN A 1 402 ? 22.201 10.279 -22.515 1.00 91.38 402 GLN A O 1
ATOM 3265 N N . ILE A 1 403 ? 21.092 8.807 -21.217 1.00 89.94 403 ILE A N 1
ATOM 3266 C CA . ILE A 1 403 ? 20.181 8.310 -22.256 1.00 89.94 403 ILE A CA 1
ATOM 3267 C C . ILE A 1 403 ? 19.356 9.472 -22.812 1.00 89.94 403 ILE A C 1
ATOM 3269 O O . ILE A 1 403 ? 19.374 9.709 -24.017 1.00 89.94 403 ILE A O 1
ATOM 3273 N N . LEU A 1 404 ? 18.707 10.258 -21.949 1.00 90.31 404 LEU A N 1
ATOM 3274 C CA . LEU A 1 404 ? 17.870 11.384 -22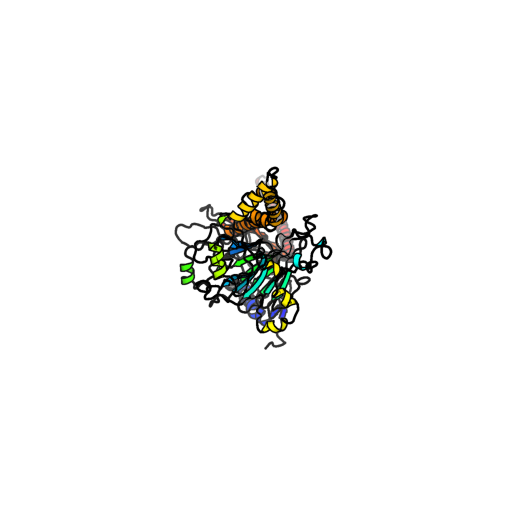.369 1.00 90.31 404 LEU A CA 1
ATOM 3275 C C . LEU A 1 404 ? 18.636 12.437 -23.173 1.00 90.31 404 LEU A C 1
ATOM 3277 O O . LEU A 1 404 ? 18.173 12.854 -24.236 1.00 90.31 404 LEU A O 1
ATOM 3281 N N . ASN A 1 405 ? 19.816 12.848 -22.703 1.00 89.44 405 ASN A N 1
ATOM 3282 C CA . ASN A 1 405 ? 20.638 13.824 -23.416 1.00 89.44 405 ASN A CA 1
ATOM 3283 C C . ASN A 1 405 ? 21.127 13.270 -24.760 1.00 89.44 405 ASN A C 1
ATOM 3285 O O . ASN A 1 405 ? 21.001 13.949 -25.775 1.00 89.44 405 ASN A O 1
ATOM 3289 N N . THR A 1 406 ? 21.598 12.019 -24.788 1.00 88.69 406 THR A N 1
ATOM 3290 C CA . THR A 1 406 ? 22.062 11.368 -26.024 1.00 88.69 406 THR A CA 1
ATOM 3291 C C . THR A 1 406 ? 20.932 11.270 -27.049 1.00 88.69 406 THR A C 1
ATOM 3293 O O . THR A 1 406 ? 21.113 11.622 -28.212 1.00 88.69 406 THR A O 1
ATOM 3296 N N . CYS A 1 407 ? 19.742 10.847 -26.623 1.00 88.81 407 CYS A N 1
ATOM 3297 C CA . CYS A 1 407 ? 18.576 10.713 -27.491 1.00 88.81 407 CYS A CA 1
ATOM 3298 C C . CYS A 1 407 ? 18.064 12.062 -28.003 1.00 88.81 407 CYS A C 1
ATOM 3300 O O . CYS A 1 407 ? 17.744 12.189 -29.184 1.00 88.81 407 CYS A O 1
ATOM 3302 N N . ARG A 1 408 ? 18.048 13.093 -27.151 1.00 87.50 408 ARG A N 1
ATOM 3303 C CA . ARG A 1 408 ? 17.708 14.462 -27.557 1.00 87.50 408 ARG A CA 1
ATOM 3304 C C . ARG A 1 408 ? 18.694 14.994 -28.597 1.00 87.50 408 ARG A C 1
ATOM 3306 O O . ARG A 1 408 ? 18.283 15.590 -29.589 1.00 87.50 408 ARG A O 1
ATOM 3313 N N . ASP A 1 409 ? 19.988 14.778 -28.387 1.00 85.19 409 ASP A N 1
ATOM 3314 C CA . ASP A 1 409 ? 21.020 15.262 -29.300 1.00 85.19 409 ASP A CA 1
ATOM 3315 C C . ASP A 1 409 ? 20.953 14.529 -30.650 1.00 85.19 409 ASP A C 1
ATOM 3317 O O . ASP A 1 409 ? 21.113 15.166 -31.689 1.00 85.19 409 ASP A O 1
ATOM 3321 N N . LEU A 1 410 ? 20.627 13.229 -30.657 1.00 82.44 410 LEU A N 1
ATOM 3322 C CA . LEU A 1 410 ? 20.366 12.457 -31.879 1.00 82.44 410 LEU A CA 1
ATOM 3323 C C . LEU A 1 410 ? 19.140 12.959 -32.658 1.00 82.44 410 LEU A C 1
ATOM 3325 O O . LEU A 1 410 ? 19.161 12.947 -33.889 1.00 82.44 410 LEU A O 1
ATOM 3329 N N . GLN A 1 411 ? 18.086 13.405 -31.966 1.00 80.12 411 GLN A N 1
ATOM 3330 C CA . GLN A 1 411 ? 16.901 13.985 -32.607 1.00 80.12 411 GLN A CA 1
ATOM 3331 C C . GLN A 1 411 ? 17.177 15.380 -33.186 1.00 80.12 411 GLN A C 1
ATOM 3333 O O . GLN A 1 411 ? 16.784 15.666 -34.316 1.00 80.12 411 GLN A O 1
ATOM 3338 N N . ASN A 1 412 ? 17.873 16.238 -32.434 1.00 80.12 412 ASN A N 1
ATOM 3339 C CA . ASN A 1 412 ? 18.116 17.631 -32.822 1.00 80.12 412 ASN A CA 1
ATOM 3340 C C . ASN A 1 412 ? 19.232 17.783 -33.861 1.00 80.12 412 ASN A C 1
ATOM 3342 O O . ASN A 1 412 ? 19.136 18.615 -34.762 1.00 80.12 412 ASN A O 1
ATOM 3346 N N . ASN A 1 413 ? 20.291 16.984 -33.747 1.00 72.00 413 ASN A N 1
ATOM 3347 C CA . ASN A 1 413 ? 21.431 17.016 -34.651 1.00 72.00 413 ASN A CA 1
ATOM 3348 C C . ASN A 1 413 ? 21.384 15.794 -35.560 1.00 72.00 413 ASN A C 1
ATOM 3350 O O . ASN A 1 413 ? 22.249 14.926 -35.447 1.00 72.00 413 ASN A O 1
ATOM 3354 N N . GLN A 1 414 ? 20.399 15.723 -36.470 1.00 63.44 414 GLN A N 1
ATOM 3355 C CA . GLN A 1 414 ? 20.450 14.725 -37.540 1.00 63.44 414 GLN A CA 1
ATOM 3356 C C . GLN A 1 414 ? 21.772 14.905 -38.299 1.00 63.44 414 GLN A C 1
ATOM 3358 O O . GLN A 1 414 ? 21.977 15.930 -38.957 1.00 63.44 414 GLN A O 1
ATOM 3363 N N . PRO A 1 415 ? 22.707 13.954 -38.185 1.00 58.78 415 PRO A N 1
ATOM 3364 C CA . PRO A 1 415 ? 24.054 14.173 -38.656 1.00 58.78 415 PRO A CA 1
ATOM 3365 C C . PRO A 1 415 ? 24.098 14.047 -40.179 1.00 58.78 415 PRO A C 1
ATOM 3367 O O . PRO A 1 415 ? 24.230 12.960 -40.734 1.00 58.78 415 PRO A O 1
ATOM 3370 N N . THR A 1 416 ? 24.024 15.180 -40.868 1.00 59.25 416 THR A N 1
ATOM 3371 C CA . THR A 1 416 ? 24.079 15.266 -42.335 1.00 59.25 416 THR A CA 1
ATOM 3372 C C . THR A 1 416 ? 25.472 14.981 -42.918 1.00 59.25 416 THR A C 1
ATOM 3374 O O . THR A 1 416 ? 25.598 14.847 -44.130 1.00 59.25 416 THR A O 1
ATOM 3377 N N . ASN A 1 417 ? 26.510 14.844 -42.076 1.00 60.56 417 ASN A N 1
ATOM 3378 C CA . ASN A 1 417 ? 27.919 14.660 -42.464 1.00 60.56 417 ASN A CA 1
ATOM 3379 C C . ASN A 1 417 ? 28.650 13.529 -41.698 1.00 60.56 417 ASN A C 1
ATOM 3381 O O . ASN A 1 417 ? 29.861 13.604 -41.488 1.00 60.56 417 ASN A O 1
ATOM 3385 N N . LEU A 1 418 ? 27.953 12.480 -41.244 1.00 64.38 418 LEU A N 1
ATOM 3386 C CA . LEU A 1 418 ? 28.630 11.318 -40.644 1.00 64.38 418 LEU A CA 1
ATOM 3387 C C . LEU A 1 418 ? 29.116 10.321 -41.700 1.00 64.38 418 LEU A C 1
ATOM 3389 O O . LEU A 1 418 ? 28.491 10.123 -42.741 1.00 64.38 418 LEU A O 1
ATOM 3393 N N . GLN A 1 419 ? 30.218 9.632 -41.387 1.00 68.06 419 GLN A N 1
ATOM 3394 C CA . GLN A 1 419 ? 30.633 8.443 -42.129 1.00 68.06 419 GLN A CA 1
ATOM 3395 C C . GLN A 1 419 ? 29.487 7.409 -42.118 1.00 68.06 419 GLN A C 1
ATOM 3397 O O . GLN A 1 419 ? 28.845 7.232 -41.077 1.00 68.06 419 GLN A O 1
ATOM 3402 N N . PRO A 1 420 ? 29.239 6.678 -43.220 1.00 70.44 420 PRO A N 1
ATOM 3403 C CA . PRO A 1 420 ? 28.069 5.804 -43.356 1.00 70.44 420 PRO A CA 1
ATOM 3404 C C . PRO A 1 420 ? 27.955 4.748 -42.242 1.00 70.44 420 PRO A C 1
ATOM 3406 O O . PRO A 1 420 ? 26.856 4.432 -41.798 1.00 70.44 420 PRO A O 1
ATOM 3409 N N . TYR A 1 421 ? 29.081 4.261 -41.711 1.00 74.50 421 TYR A N 1
ATOM 3410 C CA . TYR A 1 421 ? 29.099 3.328 -40.579 1.00 74.50 421 TYR A CA 1
ATOM 3411 C C . TYR A 1 421 ? 28.633 3.957 -39.249 1.00 74.50 421 TYR A C 1
ATOM 3413 O O . TYR A 1 421 ? 27.937 3.319 -38.456 1.00 74.50 421 TYR A O 1
ATOM 3421 N N . GLN A 1 422 ? 28.975 5.227 -39.011 1.00 73.56 422 GLN A N 1
ATOM 3422 C CA . GLN A 1 422 ? 28.572 5.955 -37.804 1.00 73.56 422 GLN A CA 1
ATOM 3423 C C . GLN A 1 422 ? 27.076 6.285 -37.834 1.00 73.56 422 GLN A C 1
ATOM 3425 O O . GLN A 1 422 ? 26.417 6.167 -36.806 1.00 73.56 422 GLN A O 1
ATOM 3430 N N . ALA A 1 423 ? 26.534 6.611 -39.013 1.00 71.50 423 ALA A N 1
ATOM 3431 C CA . ALA A 1 423 ? 25.109 6.881 -39.202 1.00 71.50 423 ALA A CA 1
ATOM 3432 C C . ALA A 1 423 ? 24.221 5.643 -38.960 1.00 71.50 423 ALA A C 1
ATOM 3434 O O . ALA A 1 423 ? 23.140 5.756 -38.387 1.00 71.50 423 ALA A O 1
ATOM 3435 N N . ILE A 1 424 ? 24.675 4.448 -39.358 1.00 75.56 424 ILE A N 1
ATOM 3436 C CA . ILE A 1 424 ? 23.933 3.199 -39.110 1.00 75.56 424 ILE A CA 1
ATOM 3437 C C . ILE A 1 424 ? 23.935 2.860 -37.615 1.00 75.56 424 ILE A C 1
ATOM 3439 O O . ILE A 1 424 ? 22.893 2.521 -37.057 1.00 75.56 424 ILE A O 1
ATOM 3443 N N . THR A 1 425 ? 25.090 2.993 -36.958 1.00 76.94 425 THR A N 1
ATOM 3444 C CA . THR A 1 425 ? 25.230 2.712 -35.520 1.00 76.94 425 THR A CA 1
ATOM 3445 C C . THR A 1 425 ? 24.372 3.655 -34.670 1.00 76.94 425 THR A C 1
ATOM 3447 O O . THR A 1 425 ? 23.699 3.204 -33.744 1.00 76.94 425 THR A O 1
ATOM 3450 N N . SER A 1 426 ? 24.346 4.953 -34.991 1.00 75.62 426 SER A N 1
ATOM 3451 C CA . SER A 1 426 ? 23.532 5.933 -34.262 1.00 75.62 426 SER A CA 1
ATOM 3452 C C . SER A 1 426 ? 22.029 5.715 -34.459 1.00 75.62 426 SER A C 1
ATOM 3454 O O . SER A 1 426 ? 21.267 5.821 -33.499 1.00 75.62 426 SER A O 1
ATOM 3456 N N . LEU A 1 427 ? 21.600 5.339 -35.669 1.00 75.88 427 LEU A N 1
ATOM 3457 C CA . LEU A 1 427 ? 20.206 4.992 -35.954 1.00 75.88 427 LEU A CA 1
ATOM 3458 C C . LEU A 1 427 ? 19.768 3.728 -35.198 1.00 75.88 427 LEU A C 1
ATOM 3460 O O . LEU A 1 427 ? 18.689 3.705 -34.609 1.00 75.88 427 LEU A O 1
ATOM 3464 N N . GLN A 1 428 ? 20.610 2.689 -35.176 1.00 78.88 428 GLN A N 1
ATOM 3465 C CA . GLN A 1 428 ? 20.332 1.460 -34.425 1.00 78.88 428 GLN A CA 1
ATOM 3466 C C . GLN A 1 428 ? 20.229 1.717 -32.919 1.00 78.88 428 GLN A C 1
ATOM 3468 O O . GLN A 1 428 ? 19.318 1.196 -32.276 1.00 78.88 428 GLN A O 1
ATOM 3473 N N . TYR A 1 429 ? 21.115 2.552 -32.370 1.00 79.94 429 TYR A N 1
ATOM 3474 C CA . TYR A 1 429 ? 21.041 2.967 -30.971 1.00 79.94 429 TYR A CA 1
ATOM 3475 C C . TYR A 1 429 ? 19.725 3.698 -30.671 1.00 79.94 429 TYR A C 1
ATOM 3477 O O . TYR A 1 429 ? 19.032 3.332 -29.721 1.00 79.94 429 TYR A O 1
ATOM 3485 N N . GLY A 1 430 ? 19.348 4.661 -31.521 1.00 77.88 430 GLY A N 1
ATOM 3486 C CA . GLY A 1 430 ? 18.112 5.431 -31.382 1.00 77.88 430 GLY A CA 1
ATOM 3487 C C . GLY A 1 430 ? 16.851 4.565 -31.366 1.00 77.88 430 GLY A C 1
ATOM 3488 O O . GLY A 1 430 ? 15.998 4.741 -30.506 1.00 77.88 430 GLY A O 1
ATOM 3489 N N . ILE A 1 431 ? 16.757 3.577 -32.260 1.00 75.31 431 ILE A N 1
ATOM 3490 C CA . ILE A 1 431 ? 15.591 2.680 -32.338 1.00 75.31 431 ILE A CA 1
ATOM 3491 C C . ILE A 1 431 ? 15.466 1.788 -31.093 1.00 75.31 431 ILE A C 1
ATOM 3493 O O . ILE A 1 431 ? 14.357 1.483 -30.664 1.00 75.31 431 ILE A O 1
ATOM 3497 N N . GLN A 1 432 ? 16.588 1.342 -30.525 1.00 76.31 432 GLN A N 1
ATOM 3498 C CA . GLN A 1 432 ? 16.580 0.353 -29.444 1.00 76.31 432 GLN A CA 1
ATOM 3499 C C . GLN A 1 432 ? 16.502 0.962 -28.040 1.00 76.31 432 GLN A C 1
ATOM 3501 O O . GLN A 1 432 ? 15.899 0.354 -27.160 1.00 76.31 432 GLN A O 1
ATOM 3506 N N . HIS A 1 433 ? 17.123 2.124 -27.815 1.00 79.31 433 HIS A N 1
ATOM 3507 C CA . HIS A 1 433 ? 17.359 2.647 -26.463 1.00 79.31 433 HIS A CA 1
ATOM 3508 C C . HIS A 1 433 ? 16.679 3.988 -26.188 1.00 79.31 433 HIS A C 1
ATOM 3510 O O . HIS A 1 433 ? 16.593 4.380 -25.025 1.00 79.31 433 HIS A O 1
ATOM 3516 N N . CYS A 1 434 ? 16.200 4.700 -27.214 1.00 86.50 434 CYS A N 1
ATOM 3517 C CA . CYS A 1 434 ? 15.599 6.008 -26.998 1.00 86.50 434 CYS A CA 1
ATOM 3518 C C . CYS A 1 434 ? 14.096 5.931 -26.703 1.00 86.50 434 CYS A C 1
ATOM 3520 O O . CYS A 1 434 ? 13.363 5.173 -27.355 1.00 86.50 434 CYS A O 1
ATOM 3522 N N . PRO A 1 435 ? 13.609 6.746 -25.747 1.00 87.12 435 PRO A N 1
ATOM 3523 C CA . PRO A 1 435 ? 12.187 7.030 -25.646 1.00 87.12 435 PRO A CA 1
ATOM 3524 C C . PRO A 1 435 ? 11.724 7.803 -26.889 1.00 87.12 435 PRO A C 1
ATOM 3526 O O . PRO A 1 435 ? 12.546 8.372 -27.610 1.00 87.12 435 PRO A O 1
ATOM 3529 N N . ASP A 1 436 ? 10.418 7.808 -27.150 1.00 85.75 436 ASP A N 1
ATOM 3530 C CA . ASP A 1 436 ? 9.861 8.428 -28.359 1.00 85.75 436 ASP A CA 1
ATOM 3531 C C . ASP A 1 436 ? 10.107 9.949 -28.369 1.00 85.75 436 ASP A C 1
ATOM 3533 O O . ASP A 1 436 ? 10.598 10.484 -29.363 1.00 85.75 436 ASP A O 1
ATOM 3537 N N . ASP A 1 437 ? 9.900 10.619 -27.227 1.00 86.06 437 ASP A N 1
ATOM 3538 C CA . ASP A 1 437 ? 10.019 12.079 -27.092 1.00 86.06 437 ASP A CA 1
ATOM 3539 C C . ASP A 1 437 ? 10.894 12.507 -25.885 1.00 86.06 437 ASP A C 1
ATOM 3541 O O . ASP A 1 437 ? 10.386 13.001 -24.874 1.00 86.06 437 ASP A O 1
ATOM 3545 N N . PRO A 1 438 ? 12.237 12.380 -25.954 1.00 86.56 438 PRO A N 1
ATOM 3546 C CA . PRO A 1 438 ? 13.153 12.698 -24.850 1.00 86.56 438 PRO A CA 1
ATOM 3547 C C . PRO A 1 438 ? 13.106 14.166 -24.401 1.00 86.56 438 PRO A C 1
ATOM 3549 O O . PRO A 1 438 ? 13.280 14.455 -23.219 1.00 86.56 438 PRO A O 1
ATOM 3552 N N . ALA A 1 439 ? 12.865 15.108 -25.320 1.00 86.50 439 ALA A N 1
ATOM 3553 C CA . ALA A 1 439 ? 12.748 16.527 -24.974 1.00 86.50 439 ALA A CA 1
ATOM 3554 C C . ALA A 1 439 ? 11.486 16.811 -24.150 1.00 86.50 439 ALA A C 1
ATOM 3556 O O . ALA A 1 439 ? 11.507 17.630 -23.233 1.00 86.50 439 ALA A O 1
ATOM 3557 N N . GLN A 1 440 ? 10.394 16.115 -24.462 1.00 89.50 440 GLN A N 1
ATOM 3558 C CA . GLN A 1 440 ? 9.138 16.274 -23.754 1.00 89.50 440 GLN A CA 1
ATOM 3559 C C . GLN A 1 440 ? 9.220 15.703 -22.336 1.00 89.50 440 GLN A C 1
ATOM 3561 O O . GLN A 1 440 ? 8.703 16.324 -21.416 1.00 89.50 440 GLN A O 1
ATOM 3566 N N . ILE A 1 441 ? 9.926 14.585 -22.144 1.00 90.19 441 ILE A N 1
ATOM 3567 C CA . ILE A 1 441 ? 10.156 13.989 -20.819 1.00 90.19 441 ILE A CA 1
ATOM 3568 C C . ILE A 1 441 ? 10.769 15.005 -19.846 1.00 90.19 441 ILE A C 1
ATOM 3570 O O . ILE A 1 441 ? 10.278 15.171 -18.732 1.00 90.19 441 ILE A O 1
ATOM 3574 N N . LEU A 1 442 ? 11.815 15.716 -20.279 1.00 87.56 442 LEU A N 1
ATOM 3575 C CA . LEU A 1 442 ? 12.489 16.721 -19.451 1.00 87.56 442 LEU A CA 1
ATOM 3576 C C . LEU A 1 442 ? 11.582 17.917 -19.127 1.00 87.56 442 LEU A C 1
ATOM 3578 O O . LEU A 1 442 ? 11.662 18.466 -18.032 1.00 87.56 442 LEU A O 1
ATOM 3582 N N . ASN A 1 443 ? 10.727 18.314 -20.071 1.00 90.06 443 ASN A N 1
ATOM 3583 C CA . ASN A 1 443 ? 9.803 19.431 -19.885 1.00 90.06 443 ASN A CA 1
ATOM 3584 C C . ASN A 1 443 ? 8.619 19.073 -18.976 1.00 90.06 443 ASN A C 1
ATOM 3586 O O . ASN A 1 443 ? 8.206 19.910 -18.181 1.00 90.06 443 ASN A O 1
ATOM 3590 N N . ASP A 1 444 ? 8.067 17.865 -19.122 1.00 90.06 444 ASP A N 1
ATOM 3591 C CA . ASP A 1 444 ? 6.879 17.419 -18.392 1.00 90.06 444 ASP A CA 1
ATOM 3592 C C . ASP A 1 444 ? 7.224 17.048 -16.938 1.00 90.06 444 ASP A C 1
ATOM 3594 O O . ASP A 1 444 ? 6.515 17.475 -16.035 1.00 90.06 444 ASP A O 1
ATOM 3598 N N . CYS A 1 445 ? 8.309 16.297 -16.700 1.00 89.69 445 CYS A N 1
ATOM 3599 C CA . CYS A 1 445 ? 8.658 15.815 -15.355 1.00 89.69 445 CYS A CA 1
ATOM 3600 C C . CYS A 1 445 ? 9.527 16.789 -14.540 1.00 89.69 445 CYS A C 1
ATOM 3602 O O . CYS A 1 445 ? 9.547 16.711 -13.313 1.00 89.69 445 CYS A O 1
ATOM 3604 N N . GLY A 1 446 ? 10.289 17.678 -15.190 1.00 86.75 446 GLY A N 1
ATOM 3605 C CA . GLY A 1 446 ? 11.201 18.604 -14.507 1.00 86.75 446 GLY A CA 1
ATOM 3606 C C . GLY A 1 446 ? 12.141 17.902 -13.514 1.00 86.75 446 GLY A C 1
ATOM 3607 O O . GLY A 1 446 ? 12.921 17.031 -13.899 1.00 86.75 446 GLY A O 1
ATOM 3608 N N . ASP A 1 447 ? 12.041 18.275 -12.233 1.00 85.69 447 ASP A N 1
ATOM 3609 C CA . ASP A 1 447 ? 12.841 17.719 -11.128 1.00 85.69 447 ASP A CA 1
ATOM 3610 C C . ASP A 1 447 ? 12.172 16.520 -10.417 1.00 85.69 447 ASP A C 1
ATOM 3612 O O . ASP A 1 447 ? 12.714 15.985 -9.445 1.00 85.69 447 ASP A O 1
ATOM 3616 N N . ASN A 1 448 ? 10.991 16.081 -10.867 1.00 90.62 448 ASN A N 1
ATOM 3617 C CA . ASN A 1 448 ? 10.295 14.933 -10.295 1.00 90.62 448 ASN A CA 1
ATOM 3618 C C . ASN A 1 448 ? 10.945 13.623 -10.770 1.00 90.62 448 ASN A C 1
ATOM 3620 O O . ASN A 1 448 ? 10.733 13.159 -11.893 1.00 90.62 448 ASN A O 1
ATOM 3624 N N . ILE A 1 449 ? 11.767 13.026 -9.903 1.00 92.75 449 ILE A N 1
ATOM 3625 C CA . ILE A 1 449 ? 12.558 11.838 -10.242 1.00 92.75 449 ILE A CA 1
ATOM 3626 C C . ILE A 1 449 ? 11.699 10.588 -10.516 1.00 92.75 449 ILE A C 1
ATOM 3628 O O . ILE A 1 449 ? 11.981 9.932 -11.520 1.00 92.75 449 ILE A O 1
ATOM 3632 N N . PRO A 1 450 ? 10.662 10.253 -9.716 1.00 91.94 450 PRO A N 1
ATOM 3633 C CA . PRO A 1 450 ? 9.713 9.189 -10.063 1.00 91.94 450 PRO A CA 1
ATOM 3634 C C . PRO A 1 450 ? 9.110 9.336 -11.470 1.00 91.94 450 PRO A C 1
ATOM 3636 O O . PRO A 1 450 ? 9.192 8.401 -12.264 1.00 91.94 450 PRO A O 1
ATOM 3639 N N . CYS A 1 451 ? 8.616 10.530 -11.830 1.00 92.81 451 CYS A N 1
ATOM 3640 C CA . CYS A 1 451 ? 8.088 10.804 -13.175 1.00 92.81 451 CYS A CA 1
ATOM 3641 C C . CYS A 1 451 ? 9.153 10.584 -14.256 1.00 92.81 451 CYS A C 1
ATOM 3643 O O . CYS A 1 451 ? 8.916 9.879 -15.238 1.00 92.81 451 CYS A O 1
ATOM 3645 N N . LEU A 1 452 ? 10.351 11.155 -14.069 1.00 92.69 452 LEU A N 1
ATOM 3646 C CA . LEU A 1 452 ? 11.454 11.043 -15.026 1.00 92.69 452 LEU A CA 1
ATOM 3647 C C . LEU A 1 452 ? 11.814 9.573 -15.291 1.00 92.69 452 LEU A C 1
ATOM 3649 O O . LEU A 1 452 ? 12.041 9.166 -16.433 1.00 92.69 452 LEU A O 1
ATOM 3653 N N . PHE A 1 453 ? 11.866 8.774 -14.230 1.00 92.44 453 PHE A N 1
ATOM 3654 C CA . PHE A 1 453 ? 12.247 7.373 -14.289 1.00 92.44 453 PHE A CA 1
ATOM 3655 C C . PHE A 1 453 ? 11.188 6.504 -14.978 1.00 92.44 453 PHE A C 1
ATOM 3657 O O . PHE A 1 453 ? 11.505 5.763 -15.913 1.00 92.44 453 PHE A O 1
ATOM 3664 N N . ASP A 1 454 ? 9.923 6.646 -14.588 1.00 91.44 454 ASP A N 1
ATOM 3665 C CA . ASP A 1 454 ? 8.827 5.875 -15.171 1.00 91.44 454 ASP A CA 1
ATOM 3666 C C . ASP A 1 454 ? 8.593 6.259 -16.636 1.00 91.44 454 ASP A C 1
ATOM 3668 O O . ASP A 1 454 ? 8.450 5.379 -17.491 1.00 91.44 454 ASP A O 1
ATOM 3672 N N . TYR A 1 455 ? 8.654 7.552 -16.976 1.00 91.81 455 TYR A N 1
ATOM 3673 C CA . TYR A 1 455 ? 8.490 7.995 -18.361 1.00 91.81 455 TYR A CA 1
ATOM 3674 C C . TYR A 1 455 ? 9.608 7.437 -19.250 1.00 91.81 455 TYR A C 1
ATOM 3676 O O . TYR A 1 455 ? 9.341 6.893 -20.322 1.00 91.81 455 TYR A O 1
ATOM 3684 N N . THR A 1 456 ? 10.865 7.513 -18.810 1.00 90.69 456 THR A N 1
ATOM 3685 C CA . THR A 1 456 ? 11.996 7.038 -19.623 1.00 90.69 456 THR A CA 1
ATOM 3686 C C . THR A 1 456 ? 11.972 5.537 -19.862 1.00 90.69 456 THR A C 1
ATOM 3688 O O . THR A 1 456 ? 12.198 5.107 -20.994 1.00 90.69 456 THR A O 1
ATOM 3691 N N . LEU A 1 457 ? 11.687 4.735 -18.834 1.00 89.81 457 LEU A N 1
ATOM 3692 C CA . LEU A 1 457 ? 11.780 3.279 -18.940 1.00 89.81 457 LEU A CA 1
ATOM 3693 C C . LEU A 1 457 ? 10.491 2.604 -19.414 1.00 89.81 457 LEU A C 1
ATOM 3695 O O . LEU A 1 457 ? 10.566 1.569 -20.080 1.00 89.81 457 LEU A O 1
ATOM 3699 N N . MET A 1 458 ? 9.318 3.160 -19.098 1.00 88.31 458 MET A N 1
ATOM 3700 C CA . MET A 1 458 ? 8.038 2.637 -19.591 1.00 88.31 458 MET A CA 1
ATOM 3701 C C . MET A 1 458 ? 7.604 3.271 -20.913 1.00 88.31 458 MET A C 1
ATOM 3703 O O . MET A 1 458 ? 6.710 2.735 -21.568 1.00 88.31 458 MET A O 1
ATOM 3707 N N . ASN A 1 459 ? 8.218 4.394 -21.306 1.00 87.62 459 ASN A N 1
ATOM 3708 C CA . ASN A 1 459 ? 7.865 5.172 -22.492 1.00 87.62 459 ASN A CA 1
ATOM 3709 C C . ASN A 1 459 ? 6.363 5.506 -22.540 1.00 87.62 459 ASN A C 1
ATOM 3711 O O . ASN A 1 459 ? 5.662 5.248 -23.517 1.00 87.62 459 ASN A O 1
ATOM 3715 N N . SER A 1 460 ? 5.845 6.045 -21.440 1.00 86.44 460 SER A N 1
ATOM 3716 C CA . SER A 1 460 ? 4.443 6.440 -21.335 1.00 86.44 460 SER A CA 1
ATOM 3717 C C . SER A 1 460 ? 4.320 7.715 -20.520 1.00 86.44 460 SER A C 1
ATOM 3719 O O . SER A 1 460 ? 4.580 7.708 -19.318 1.00 86.44 460 SER A O 1
ATOM 3721 N N . LYS A 1 461 ? 3.864 8.793 -21.169 1.00 87.25 461 LYS A N 1
ATOM 3722 C CA . LYS A 1 461 ? 3.584 10.070 -20.500 1.00 87.25 461 LYS A CA 1
ATOM 3723 C C . LYS A 1 461 ? 2.560 9.905 -19.385 1.00 87.25 461 LYS A C 1
ATOM 3725 O O . LYS A 1 461 ? 2.732 10.430 -18.296 1.00 87.25 461 LYS A O 1
ATOM 3730 N N . ILE A 1 462 ? 1.483 9.185 -19.687 1.00 85.56 462 ILE A N 1
ATOM 3731 C CA . ILE A 1 462 ? 0.330 9.066 -18.798 1.00 85.56 462 ILE A CA 1
ATOM 3732 C C . ILE A 1 462 ? 0.734 8.355 -17.503 1.00 85.56 462 ILE A C 1
ATOM 3734 O O . ILE A 1 462 ? 0.408 8.837 -16.429 1.00 85.56 462 ILE A O 1
ATOM 3738 N N . LEU A 1 463 ? 1.489 7.251 -17.595 1.00 86.62 463 LEU A N 1
ATOM 3739 C CA . LEU A 1 463 ? 1.948 6.526 -16.400 1.00 86.62 463 LEU A CA 1
ATOM 3740 C C . LEU A 1 463 ? 2.849 7.408 -15.527 1.00 86.62 463 LEU A C 1
ATOM 3742 O O . LEU A 1 463 ? 2.726 7.391 -14.311 1.00 86.62 463 LEU A O 1
ATOM 3746 N N . ALA A 1 464 ? 3.708 8.214 -16.152 1.00 89.12 464 ALA A N 1
ATOM 3747 C CA . ALA A 1 464 ? 4.616 9.098 -15.436 1.00 89.12 464 ALA A CA 1
ATOM 3748 C C . ALA A 1 464 ? 3.906 10.256 -14.718 1.00 89.12 464 ALA A C 1
ATOM 3750 O O . ALA A 1 464 ? 4.258 10.577 -13.587 1.00 89.12 464 ALA A O 1
ATOM 3751 N N . GLN A 1 465 ? 2.905 10.872 -15.356 1.00 88.12 465 GLN A N 1
ATOM 3752 C CA . GLN A 1 465 ? 2.125 11.954 -14.743 1.00 88.12 465 GLN A CA 1
ATOM 3753 C C . GLN A 1 465 ? 1.293 11.451 -13.562 1.00 88.12 465 GLN A C 1
ATOM 3755 O O . GLN A 1 465 ? 1.239 12.099 -12.522 1.00 88.12 465 GLN A O 1
ATOM 3760 N N . GLU A 1 466 ? 0.692 10.270 -13.696 1.00 87.38 466 GLU A N 1
ATOM 3761 C CA . GLU A 1 466 ? -0.061 9.669 -12.599 1.00 87.38 466 GLU A CA 1
ATOM 3762 C C . GLU A 1 466 ? 0.863 9.235 -11.447 1.00 87.38 466 GLU A C 1
ATOM 3764 O O . GLU A 1 466 ? 0.476 9.362 -10.290 1.00 87.38 466 GLU A O 1
ATOM 3769 N N . GLU A 1 467 ? 2.101 8.793 -11.716 1.00 89.31 467 GLU A N 1
ATOM 3770 C CA . GLU A 1 467 ? 3.094 8.546 -10.652 1.00 89.31 467 GLU A CA 1
ATOM 3771 C C . GLU A 1 467 ? 3.451 9.817 -9.893 1.00 89.31 467 GLU A C 1
ATOM 3773 O O . GLU A 1 467 ? 3.556 9.803 -8.667 1.00 89.31 467 GLU A O 1
ATOM 3778 N N . GLU A 1 468 ? 3.616 10.929 -10.604 1.00 90.38 468 GLU A N 1
ATOM 3779 C CA . GLU A 1 468 ? 3.850 12.223 -9.979 1.00 90.38 468 GLU A CA 1
ATOM 3780 C C . GLU A 1 468 ? 2.687 12.637 -9.066 1.00 90.38 468 GLU A C 1
ATOM 3782 O O . GLU A 1 468 ? 2.917 13.018 -7.912 1.00 90.38 468 GLU A O 1
ATOM 3787 N N . ASP A 1 469 ? 1.452 12.540 -9.555 1.00 89.06 469 ASP A N 1
ATOM 3788 C CA . ASP A 1 469 ? 0.258 12.897 -8.789 1.00 89.06 469 ASP A CA 1
ATOM 3789 C C . ASP A 1 469 ? 0.093 12.002 -7.553 1.00 89.06 469 ASP A C 1
ATOM 3791 O O . ASP A 1 469 ? -0.184 12.494 -6.453 1.00 89.06 469 ASP A O 1
ATOM 3795 N N . GLU A 1 470 ? 0.319 10.698 -7.696 1.00 87.56 470 GLU A N 1
ATOM 3796 C CA . GLU A 1 470 ? 0.224 9.724 -6.608 1.00 87.56 470 GLU A CA 1
ATOM 3797 C C . GLU A 1 470 ? 1.320 9.914 -5.556 1.00 87.56 470 GLU A C 1
ATOM 3799 O O . GLU A 1 470 ? 1.029 9.933 -4.355 1.00 87.56 470 GLU A O 1
ATOM 3804 N N . TRP A 1 471 ? 2.563 10.147 -5.980 1.00 89.56 471 TRP A N 1
ATOM 3805 C CA . TRP A 1 471 ? 3.679 10.443 -5.082 1.00 89.56 471 TRP A CA 1
ATOM 3806 C C . TRP A 1 471 ? 3.427 11.709 -4.253 1.00 89.56 471 TRP A C 1
ATOM 3808 O O . TRP A 1 471 ? 3.623 11.727 -3.031 1.00 89.56 471 TRP A O 1
ATOM 3818 N N . ASN A 1 472 ? 2.951 12.773 -4.904 1.00 89.56 472 ASN A N 1
ATOM 3819 C CA . ASN A 1 472 ? 2.624 14.034 -4.243 1.00 89.56 472 ASN A CA 1
ATOM 3820 C C . ASN A 1 472 ? 1.417 13.893 -3.307 1.00 89.56 472 ASN A C 1
ATOM 3822 O O . ASN A 1 472 ? 1.435 14.424 -2.192 1.00 89.56 472 ASN A O 1
ATOM 3826 N N . THR A 1 473 ? 0.393 13.144 -3.721 1.00 88.88 473 THR A N 1
ATOM 3827 C CA . THR A 1 473 ? -0.791 12.866 -2.899 1.00 88.88 473 THR A CA 1
ATOM 3828 C C . THR A 1 473 ? -0.402 12.111 -1.635 1.00 88.88 473 THR A C 1
ATOM 3830 O O . THR A 1 473 ? -0.730 12.553 -0.533 1.00 88.88 473 THR A O 1
ATOM 3833 N N . PHE A 1 474 ? 0.384 11.039 -1.756 1.00 89.50 474 PHE A N 1
ATOM 3834 C CA . PHE A 1 474 ? 0.847 10.274 -0.601 1.00 89.50 474 PHE A CA 1
ATOM 3835 C C . PHE A 1 474 ? 1.697 11.112 0.363 1.00 89.50 474 PHE A C 1
ATOM 3837 O O . PHE A 1 474 ? 1.536 11.008 1.581 1.00 89.50 474 PHE A O 1
ATOM 3844 N N . LEU A 1 475 ? 2.576 11.978 -0.151 1.00 87.00 475 LEU A N 1
ATOM 3845 C CA . LEU A 1 475 ? 3.360 12.911 0.665 1.00 87.00 475 LEU A CA 1
ATOM 3846 C C . LEU A 1 475 ? 2.476 13.826 1.524 1.00 87.00 475 LEU A C 1
ATOM 3848 O O . LEU A 1 475 ? 2.748 14.013 2.718 1.00 87.00 475 LEU A O 1
ATOM 3852 N N . VAL A 1 476 ? 1.427 14.394 0.927 1.00 85.75 476 VAL A N 1
ATOM 3853 C CA . VAL A 1 476 ? 0.460 15.255 1.622 1.00 85.75 476 VAL A CA 1
ATOM 3854 C C . VAL A 1 476 ? -0.343 14.448 2.641 1.00 85.75 476 VAL A C 1
ATOM 3856 O O . VAL A 1 476 ? -0.354 14.816 3.816 1.00 85.75 476 VAL A O 1
ATOM 3859 N N . GLU A 1 477 ? -0.927 13.316 2.239 1.00 84.44 477 GLU A N 1
ATOM 3860 C CA . GLU A 1 477 ? -1.720 12.449 3.120 1.00 84.44 477 GLU A CA 1
ATOM 3861 C C . GLU A 1 477 ? -0.913 11.964 4.328 1.00 84.44 477 GLU A C 1
ATOM 3863 O O . GLU A 1 477 ? -1.376 12.036 5.469 1.00 84.44 477 GLU A O 1
ATOM 3868 N N . ARG A 1 478 ? 0.332 11.526 4.107 1.00 83.44 478 ARG A N 1
ATOM 3869 C CA . ARG A 1 478 ? 1.244 11.113 5.178 1.00 83.44 478 ARG A CA 1
ATOM 3870 C C . ARG A 1 478 ? 1.564 12.283 6.106 1.00 83.44 478 ARG A C 1
ATOM 3872 O O . ARG A 1 478 ? 1.563 12.119 7.325 1.00 83.44 478 ARG A O 1
ATOM 3879 N N . THR A 1 479 ? 1.839 13.465 5.554 1.00 78.19 479 THR A N 1
ATOM 3880 C CA . THR A 1 479 ? 2.138 14.660 6.356 1.00 78.19 479 THR A CA 1
ATOM 3881 C C . THR A 1 479 ? 0.947 15.053 7.221 1.00 78.19 479 THR A C 1
ATOM 3883 O O . THR A 1 479 ? 1.138 15.391 8.388 1.00 78.19 479 THR A O 1
ATOM 3886 N N . ASP A 1 480 ? -0.274 14.975 6.700 1.00 74.81 480 ASP A N 1
ATOM 3887 C CA . ASP A 1 480 ? -1.483 15.288 7.460 1.00 74.81 480 ASP A CA 1
ATOM 3888 C C . ASP A 1 480 ? -1.797 14.216 8.514 1.00 74.81 480 ASP A C 1
ATOM 3890 O O . ASP A 1 480 ? -2.130 14.567 9.650 1.00 74.81 480 ASP A O 1
ATOM 3894 N N . ALA A 1 481 ? -1.565 12.934 8.207 1.00 72.81 481 ALA A N 1
ATOM 3895 C CA . ALA A 1 481 ? -1.642 11.847 9.184 1.00 72.81 481 ALA A CA 1
ATOM 3896 C C . ALA A 1 481 ? -0.639 12.034 10.342 1.00 72.81 481 ALA A C 1
ATOM 3898 O O . ALA A 1 481 ? -0.983 11.813 11.502 1.00 72.81 481 ALA A O 1
ATOM 3899 N N . ILE A 1 482 ? 0.583 12.507 10.055 1.00 70.19 482 ILE A N 1
ATOM 3900 C CA . ILE A 1 482 ? 1.621 12.784 11.065 1.00 70.19 482 ILE A CA 1
ATOM 3901 C C . ILE A 1 482 ? 1.399 14.127 11.778 1.00 70.19 482 ILE A C 1
ATOM 3903 O O . ILE A 1 482 ? 1.779 14.270 12.938 1.00 70.19 482 ILE A O 1
ATOM 3907 N N . ARG A 1 483 ? 0.804 15.146 11.142 1.00 58.28 483 ARG A N 1
ATOM 3908 C CA . ARG A 1 483 ? 0.550 16.464 11.769 1.00 58.28 483 ARG A CA 1
ATOM 3909 C C . ARG A 1 483 ? -0.369 16.364 12.979 1.00 58.28 483 ARG A C 1
ATOM 3911 O O . ARG A 1 483 ? -0.223 17.157 13.909 1.00 58.28 483 ARG A O 1
ATOM 3918 N N . GLN A 1 484 ? -1.247 15.370 12.993 1.00 54.66 484 GLN A N 1
ATOM 3919 C CA . GLN A 1 484 ? -2.055 15.022 14.159 1.00 54.66 484 GLN A CA 1
ATOM 3920 C C . GLN A 1 484 ? -1.187 14.485 15.326 1.00 54.66 484 GLN A C 1
ATOM 3922 O O . GLN A 1 484 ? -1.595 14.551 16.474 1.00 54.66 484 GLN A O 1
ATOM 3927 N N . CYS A 1 485 ? 0.070 14.101 15.077 1.00 48.62 485 CYS A N 1
ATOM 3928 C CA . CYS A 1 485 ? 1.098 13.704 16.051 1.00 48.62 485 CYS A CA 1
ATOM 3929 C C . CYS A 1 485 ? 2.171 14.786 16.311 1.00 48.62 485 CYS A C 1
ATOM 3931 O O . CYS A 1 485 ? 3.345 14.460 16.524 1.00 48.62 485 CYS A O 1
ATOM 3933 N N . ARG A 1 486 ? 1.845 16.086 16.262 1.00 39.59 486 ARG A N 1
ATOM 3934 C CA . ARG A 1 486 ? 2.880 17.130 16.405 1.00 39.59 486 ARG A CA 1
ATOM 3935 C C . ARG A 1 486 ? 3.222 17.465 17.865 1.00 39.59 486 ARG A C 1
ATOM 3937 O O . ARG A 1 486 ? 2.356 17.787 18.664 1.00 39.59 486 ARG A O 1
ATOM 3944 N N . LEU A 1 487 ? 4.532 17.460 18.143 1.00 36.47 487 LEU A N 1
ATOM 3945 C CA . LEU A 1 487 ? 5.229 17.880 19.369 1.00 36.47 487 LEU A CA 1
ATOM 3946 C C . LEU A 1 487 ? 4.553 19.034 20.134 1.00 36.47 487 LEU A C 1
ATOM 3948 O O . LEU A 1 487 ? 4.634 20.188 19.712 1.00 36.47 487 LEU A O 1
ATOM 3952 N N . ILE A 1 488 ? 4.042 18.741 21.332 1.00 38.09 488 ILE A N 1
ATOM 3953 C CA . ILE A 1 488 ? 3.986 19.727 22.415 1.00 38.09 488 ILE A CA 1
ATOM 3954 C C . ILE A 1 488 ? 5.333 19.654 23.141 1.00 38.09 488 ILE A C 1
ATOM 3956 O O . ILE A 1 488 ? 5.620 18.693 23.854 1.00 38.09 488 ILE A O 1
ATOM 3960 N N . ILE A 1 489 ? 6.184 20.661 22.946 1.00 37.66 489 ILE A N 1
ATOM 3961 C CA . ILE A 1 489 ? 7.373 20.848 23.783 1.00 37.66 489 ILE A CA 1
ATOM 3962 C C . ILE A 1 489 ? 6.876 21.369 25.136 1.00 37.66 489 ILE A C 1
ATOM 3964 O O . ILE A 1 489 ? 6.656 22.564 25.300 1.00 37.66 489 ILE A O 1
ATOM 3968 N N . ASN A 1 490 ? 6.666 20.475 26.102 1.00 37.78 490 ASN A N 1
ATOM 3969 C CA . ASN A 1 490 ? 6.583 20.867 27.506 1.00 37.78 490 ASN A CA 1
ATOM 3970 C C . ASN A 1 490 ? 7.987 20.734 28.105 1.00 37.78 490 ASN A C 1
ATOM 3972 O O . ASN A 1 490 ? 8.527 19.632 28.179 1.00 37.78 490 ASN A O 1
ATOM 3976 N N . GLU A 1 491 ? 8.561 21.856 28.540 1.00 40.28 491 GLU A N 1
ATOM 3977 C CA . GLU A 1 491 ? 9.947 22.027 29.015 1.00 40.28 491 GLU A CA 1
ATOM 3978 C C . GLU A 1 491 ? 10.399 21.130 30.184 1.00 40.28 491 GLU A C 1
ATOM 3980 O O . GLU A 1 491 ? 11.538 21.253 30.622 1.00 40.28 491 GLU A O 1
ATOM 3985 N N . LEU A 1 492 ? 9.583 20.205 30.697 1.00 38.47 492 LEU A N 1
ATOM 3986 C CA . LEU A 1 492 ? 9.975 19.418 31.868 1.00 38.47 492 LEU A CA 1
ATOM 3987 C C . LEU A 1 492 ? 9.725 17.910 31.815 1.00 38.47 492 LEU A C 1
ATOM 3989 O O . LEU A 1 492 ? 10.191 17.233 32.724 1.00 38.47 492 LEU A O 1
ATOM 3993 N N . HIS A 1 493 ? 9.034 17.349 30.817 1.00 38.94 493 HIS A N 1
ATOM 3994 C CA . HIS A 1 493 ? 8.843 15.893 30.708 1.00 38.94 493 HIS A CA 1
ATOM 3995 C C . HIS A 1 493 ? 8.983 15.445 29.250 1.00 38.94 493 HIS A C 1
ATOM 3997 O O . HIS A 1 493 ? 8.228 15.866 28.378 1.00 38.94 493 HIS A O 1
ATOM 4003 N N . LEU A 1 494 ? 9.950 14.561 29.001 1.00 34.50 494 LEU A N 1
ATOM 4004 C CA . LEU A 1 494 ? 10.320 14.023 27.691 1.00 34.50 494 LEU A CA 1
ATOM 4005 C C . LEU A 1 494 ? 9.323 12.954 27.195 1.00 34.50 494 LEU A C 1
ATOM 4007 O O . LEU A 1 494 ? 9.729 11.887 26.747 1.00 34.50 494 LEU A O 1
ATOM 4011 N N . ASN A 1 495 ? 8.020 13.219 27.293 1.00 38.31 495 ASN A N 1
ATOM 4012 C CA . ASN A 1 495 ? 6.981 12.357 26.738 1.00 38.31 495 ASN A CA 1
ATOM 4013 C C . ASN A 1 495 ? 6.416 13.054 25.500 1.00 38.31 495 ASN A C 1
ATOM 4015 O O . ASN A 1 495 ? 5.608 13.974 25.602 1.00 38.31 495 ASN A O 1
ATOM 4019 N N . LYS A 1 496 ? 6.885 12.635 24.321 1.00 39.78 496 LYS A N 1
ATOM 4020 C CA . LYS A 1 496 ? 6.308 12.999 23.024 1.00 39.78 496 LYS A CA 1
ATOM 4021 C C . LYS A 1 496 ? 4.925 12.346 22.943 1.00 39.78 496 LYS A C 1
ATOM 4023 O O . LYS A 1 496 ? 4.799 11.213 22.494 1.00 39.78 496 LYS A O 1
ATOM 4028 N N . VAL A 1 497 ? 3.916 13.025 23.476 1.00 39.84 497 VAL A N 1
ATOM 4029 C CA . VAL A 1 497 ? 2.516 12.608 23.385 1.00 39.84 497 VAL A CA 1
ATOM 4030 C C . VAL A 1 497 ? 2.019 13.080 22.024 1.00 39.84 497 VAL A C 1
ATOM 4032 O O . VAL A 1 497 ? 2.036 14.277 21.739 1.00 39.84 497 VAL A O 1
ATOM 4035 N N . CYS A 1 498 ? 1.672 12.137 21.151 1.00 47.03 498 CYS A N 1
ATOM 4036 C CA . CYS A 1 498 ? 0.898 12.451 19.958 1.00 47.03 498 CYS A CA 1
ATOM 4037 C C . CYS A 1 498 ? -0.425 13.041 20.447 1.00 47.03 498 CYS A C 1
ATOM 4039 O O . CYS A 1 498 ? -1.070 12.416 21.279 1.00 47.03 498 CYS A O 1
ATOM 4041 N N . SER A 1 499 ? -0.792 14.248 20.019 1.00 49.97 499 SER A N 1
ATOM 4042 C CA . SER A 1 499 ? -2.071 14.838 20.405 1.00 49.97 499 SER A CA 1
ATOM 4043 C C . SER A 1 499 ? -3.180 13.995 19.790 1.00 49.97 499 SER A C 1
ATOM 4045 O O . SER A 1 499 ? -3.455 14.130 18.601 1.00 49.97 499 SER A O 1
ATOM 4047 N N . ASP A 1 500 ? -3.793 13.109 20.568 1.00 58.38 500 ASP A N 1
ATOM 4048 C CA . ASP A 1 500 ? -4.883 12.267 20.089 1.00 58.38 500 ASP A CA 1
ATOM 4049 C C . ASP A 1 500 ? -5.925 13.157 19.425 1.00 58.38 500 ASP A C 1
ATOM 4051 O O . ASP A 1 500 ? -6.503 14.020 20.079 1.00 58.38 500 ASP A O 1
ATOM 4055 N N . ASN A 1 501 ? -6.176 12.969 18.129 1.00 65.94 501 ASN A N 1
ATOM 4056 C CA . ASN A 1 501 ? -7.199 13.691 17.362 1.00 65.94 501 ASN A CA 1
ATOM 4057 C C . ASN A 1 501 ? -8.629 13.344 17.817 1.00 65.94 501 ASN A C 1
ATOM 4059 O O . ASN A 1 501 ? -9.589 13.569 17.081 1.00 65.94 501 ASN A O 1
ATOM 4063 N N . SER A 1 502 ? -8.759 12.772 19.013 1.00 73.50 502 SER A N 1
ATOM 4064 C CA . SER A 1 502 ? -9.972 12.252 19.590 1.00 73.50 502 SER A CA 1
ATOM 4065 C C . SER A 1 502 ? -10.448 13.115 20.751 1.00 73.50 502 SER A C 1
ATOM 4067 O O . SER A 1 502 ? -9.719 13.372 21.706 1.00 73.50 502 SER A O 1
ATOM 4069 N N . CYS A 1 503 ? -11.726 13.476 20.720 1.00 74.88 503 CYS A N 1
ATOM 4070 C CA . CYS A 1 503 ? -12.448 14.053 21.848 1.00 74.88 503 CYS A CA 1
ATOM 4071 C C . CYS A 1 503 ? -12.810 13.021 22.925 1.00 74.88 503 CYS A C 1
ATOM 4073 O O . CYS A 1 503 ? -13.346 13.377 23.976 1.00 74.88 503 CYS A O 1
ATOM 4075 N N . GLY A 1 504 ? -12.535 11.739 22.674 1.00 73.31 504 GLY A N 1
ATOM 4076 C CA . GLY A 1 504 ? -12.829 10.656 23.594 1.00 73.31 504 GLY A CA 1
ATOM 4077 C C . GLY A 1 504 ? -14.289 10.260 23.678 1.00 73.31 504 GLY A C 1
ATOM 4078 O O . GLY A 1 504 ? -15.154 10.831 23.018 1.00 73.31 504 GLY A O 1
ATOM 4079 N N . ALA A 1 505 ? -14.566 9.258 24.512 1.00 72.31 505 ALA A N 1
ATOM 4080 C CA . ALA A 1 505 ? -15.913 8.756 24.718 1.00 72.31 505 ALA A CA 1
ATOM 4081 C C . ALA A 1 505 ? -16.841 9.872 25.209 1.00 72.31 505 ALA A C 1
ATOM 4083 O O . ALA A 1 505 ? -16.521 10.599 26.151 1.00 72.31 505 ALA A O 1
ATOM 4084 N N . ILE A 1 506 ? -18.021 9.971 24.599 1.00 70.31 506 ILE A N 1
ATOM 4085 C CA . ILE A 1 506 ? -19.080 10.843 25.095 1.00 70.31 506 ILE A CA 1
ATOM 4086 C C . ILE A 1 506 ? -19.657 10.196 26.361 1.00 70.31 506 ILE A C 1
ATOM 4088 O O . ILE A 1 506 ? -20.428 9.237 26.286 1.00 70.31 506 ILE A O 1
ATOM 4092 N N . ASN A 1 507 ? -19.269 10.717 27.525 1.00 67.06 507 ASN A N 1
ATOM 4093 C CA . ASN A 1 507 ? -19.748 10.259 28.829 1.00 67.06 507 ASN A CA 1
ATOM 4094 C C . ASN A 1 507 ? -21.149 10.819 29.121 1.00 67.06 507 ASN A C 1
ATOM 4096 O O . ASN A 1 507 ? -21.309 11.721 29.939 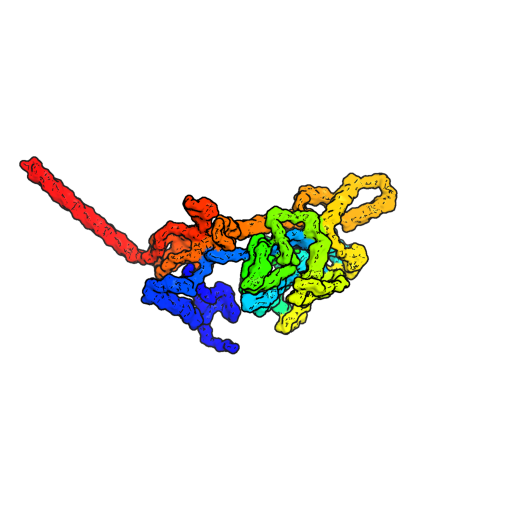1.00 67.06 507 ASN A O 1
ATOM 4100 N N . ILE A 1 508 ? -22.159 10.290 28.432 1.00 66.19 508 ILE A N 1
ATOM 4101 C CA . ILE A 1 508 ? -23.575 10.574 28.687 1.00 66.19 508 ILE A CA 1
ATOM 4102 C C . ILE A 1 508 ? -24.211 9.329 29.313 1.00 66.19 508 ILE A C 1
ATOM 4104 O O . ILE A 1 508 ? -23.939 8.201 28.895 1.00 66.19 508 ILE A O 1
ATOM 4108 N N . GLU A 1 509 ? -25.066 9.507 30.322 1.00 63.75 509 GLU A N 1
ATOM 4109 C CA . GLU A 1 509 ? -25.948 8.416 30.737 1.00 63.75 509 GLU A CA 1
ATOM 4110 C C . GLU A 1 509 ? -26.971 8.208 29.626 1.00 63.75 509 GLU A C 1
ATOM 4112 O O . GLU A 1 509 ? -27.597 9.171 29.196 1.00 63.75 509 GLU A O 1
ATOM 4117 N N . TYR A 1 510 ? -27.123 6.975 29.149 1.00 61.50 510 TYR A N 1
ATOM 4118 C CA . TYR A 1 510 ? -28.044 6.634 28.067 1.00 61.50 510 TYR A CA 1
ATOM 4119 C C . TYR A 1 510 ? -29.417 6.270 28.649 1.00 61.50 510 TYR A C 1
ATOM 4121 O O . TYR A 1 510 ? -29.612 5.106 29.019 1.00 61.50 510 TYR A O 1
ATOM 4129 N N . PRO A 1 511 ? -30.369 7.219 28.775 1.00 61.78 511 PRO A N 1
ATOM 4130 C CA . PRO A 1 511 ? -31.703 6.913 29.260 1.00 61.78 511 PRO A CA 1
ATOM 4131 C C . PRO A 1 511 ? -32.455 6.038 28.256 1.00 61.78 511 PRO A C 1
ATOM 4133 O O . PRO A 1 511 ? -32.175 6.031 27.053 1.00 61.78 511 PRO A O 1
ATOM 4136 N N . GLU A 1 512 ? -33.456 5.315 28.755 1.00 64.75 512 GLU A N 1
ATOM 4137 C CA . GLU A 1 512 ? -34.341 4.519 27.909 1.00 64.75 512 GLU A CA 1
ATOM 4138 C C . GLU A 1 512 ? -34.951 5.391 26.787 1.00 64.75 512 GLU A C 1
ATOM 4140 O O . GLU A 1 512 ? -35.252 6.572 26.984 1.00 64.75 512 GLU A O 1
ATOM 4145 N N . TYR A 1 513 ? -35.153 4.794 25.606 1.00 70.50 513 TYR A N 1
ATOM 4146 C CA . TYR A 1 513 ? -35.750 5.428 24.415 1.00 70.50 513 TYR A CA 1
ATOM 4147 C C . TYR A 1 513 ? -34.885 6.475 23.689 1.00 70.50 513 TYR A C 1
ATOM 4149 O O . TYR A 1 513 ? -35.396 7.150 22.789 1.00 70.50 513 TYR A O 1
ATOM 4157 N N . MET A 1 514 ? -33.598 6.590 24.028 1.00 74.44 514 MET A N 1
ATOM 4158 C CA . MET A 1 514 ? -32.617 7.388 23.286 1.00 74.44 514 MET A CA 1
ATOM 4159 C C . MET A 1 514 ? -31.908 6.562 22.203 1.00 74.44 514 MET A C 1
ATOM 4161 O O . MET A 1 514 ? -31.636 5.375 22.375 1.00 74.44 514 MET A O 1
ATOM 4165 N N . MET A 1 515 ? -31.599 7.203 21.082 1.00 70.62 515 MET A N 1
ATOM 4166 C CA . MET A 1 515 ? -30.867 6.669 19.937 1.00 70.62 515 MET A CA 1
ATOM 4167 C C . MET A 1 515 ? -29.697 7.601 19.605 1.00 70.62 515 MET A C 1
ATOM 4169 O O . MET A 1 515 ? -29.824 8.814 19.736 1.00 70.62 515 MET A O 1
ATOM 4173 N N . LYS A 1 516 ? -28.575 7.048 19.133 1.00 71.38 516 LYS A N 1
ATOM 4174 C CA . LYS A 1 516 ? -27.463 7.819 18.552 1.00 71.38 516 LYS A CA 1
ATOM 4175 C C . LYS A 1 516 ? -27.488 7.691 17.031 1.00 71.38 516 LYS A C 1
ATOM 4177 O O . LYS A 1 516 ? -27.698 6.600 16.505 1.00 71.38 516 LYS A O 1
ATOM 4182 N N . THR A 1 517 ? -27.171 8.780 16.349 1.00 71.31 517 THR A N 1
ATOM 4183 C CA . THR A 1 517 ? -26.955 8.866 14.909 1.00 71.31 517 THR A CA 1
ATOM 4184 C C . THR A 1 517 ? -25.558 9.457 14.657 1.00 71.31 517 THR A C 1
ATOM 4186 O O . THR A 1 517 ? -25.292 10.567 15.120 1.00 71.31 517 THR A O 1
ATOM 4189 N N . PRO A 1 518 ? -24.654 8.748 13.953 1.00 65.56 518 PRO A N 1
ATOM 4190 C CA . PRO A 1 518 ? -24.813 7.393 13.421 1.00 65.56 518 PRO A CA 1
ATOM 4191 C C . PRO A 1 518 ? -24.785 6.341 14.540 1.00 65.56 518 PRO A C 1
ATOM 4193 O O . PRO A 1 518 ? -23.962 6.419 15.451 1.00 65.56 518 PRO A O 1
ATOM 4196 N N . ALA A 1 519 ? -25.643 5.323 14.440 1.00 57.62 519 ALA A N 1
ATOM 4197 C CA . ALA A 1 519 ? -25.740 4.266 15.451 1.00 57.62 519 ALA A CA 1
ATOM 4198 C C . ALA A 1 519 ? -24.474 3.399 15.546 1.00 57.62 519 ALA A C 1
ATOM 4200 O O . ALA A 1 519 ? -24.213 2.843 16.601 1.00 57.62 519 ALA A O 1
ATOM 4201 N N . LEU A 1 520 ? -23.695 3.297 14.464 1.00 54.25 520 LEU A N 1
ATOM 4202 C CA . LEU A 1 520 ? -22.539 2.397 14.345 1.00 54.25 520 LEU A CA 1
ATOM 4203 C C . LEU A 1 520 ? -21.189 3.128 14.297 1.00 54.25 520 LEU A C 1
ATOM 4205 O O . LEU A 1 520 ? -20.146 2.488 14.250 1.00 54.25 520 LEU A O 1
ATOM 4209 N N . ALA A 1 521 ? -21.179 4.464 14.305 1.00 53.59 521 ALA A N 1
ATOM 4210 C CA . ALA A 1 521 ? -19.928 5.208 14.240 1.00 53.59 521 ALA A CA 1
ATOM 4211 C C . ALA A 1 521 ? -19.295 5.310 15.634 1.00 53.59 521 ALA A C 1
ATOM 4213 O O . ALA A 1 521 ? -19.869 5.913 16.553 1.00 53.59 521 ALA A O 1
ATOM 4214 N N . SER A 1 522 ? -18.066 4.811 15.764 1.00 55.06 522 SER A N 1
ATOM 4215 C CA . SER A 1 522 ? -17.152 5.088 16.881 1.00 55.06 522 SER A CA 1
ATOM 4216 C C . SER A 1 522 ? -16.550 6.499 16.795 1.00 55.06 522 SER A C 1
ATOM 4218 O O . SER A 1 522 ? -15.446 6.722 17.273 1.00 55.06 522 SER A O 1
ATOM 4220 N N . GLY A 1 523 ? -17.246 7.428 16.129 1.00 58.78 523 GLY A N 1
ATOM 4221 C CA . GLY A 1 523 ? -16.738 8.736 15.735 1.00 58.78 523 GLY A CA 1
ATOM 4222 C C . GLY A 1 523 ? -16.487 9.645 16.929 1.00 58.78 523 GLY A C 1
ATOM 4223 O O . GLY A 1 523 ? -17.389 10.361 17.367 1.00 58.78 523 GLY A O 1
ATOM 4224 N N . TYR A 1 524 ? -15.280 9.548 17.480 1.00 70.62 524 TYR A N 1
ATOM 4225 C CA . TYR A 1 524 ? -14.758 10.435 18.510 1.00 70.62 524 TYR A CA 1
ATOM 4226 C C . TYR A 1 524 ? -13.671 11.361 17.957 1.00 70.62 524 TYR A C 1
ATOM 4228 O O . TYR A 1 524 ? -13.055 12.074 18.738 1.00 70.62 524 TYR A O 1
ATOM 4236 N N . LEU A 1 525 ? -13.428 11.358 16.642 1.00 72.44 525 LEU A N 1
ATOM 4237 C CA . LEU A 1 525 ? -12.341 12.101 16.014 1.00 72.44 525 LEU A CA 1
ATOM 4238 C C . LEU A 1 525 ? -12.757 13.533 15.666 1.00 72.44 525 LEU A C 1
ATOM 4240 O O . LEU A 1 525 ? -13.939 13.858 15.543 1.00 72.44 525 LEU A O 1
ATOM 4244 N N . GLN A 1 526 ? -11.774 14.413 15.497 1.00 73.69 526 GLN A N 1
ATOM 4245 C CA . GLN A 1 526 ? -11.992 15.799 15.096 1.00 73.69 526 GLN A CA 1
ATOM 4246 C C . GLN A 1 526 ? -12.886 15.888 13.849 1.00 73.69 526 GLN A C 1
ATOM 4248 O O . GLN A 1 526 ? -12.579 15.320 12.806 1.00 73.69 526 GLN A O 1
ATOM 4253 N N . GLY A 1 527 ? -13.959 16.677 13.941 1.00 75.31 527 GLY A N 1
ATOM 4254 C CA . GLY A 1 527 ? -14.921 16.858 12.852 1.00 75.31 527 GLY A CA 1
ATOM 4255 C C . GLY A 1 527 ? -16.123 15.916 12.917 1.00 75.31 527 GLY A C 1
ATOM 4256 O O . GLY A 1 527 ? -17.135 16.221 12.284 1.00 75.31 527 GLY A O 1
ATOM 4257 N N . ASP A 1 528 ? -16.063 14.856 13.728 1.00 76.06 528 ASP A N 1
ATOM 4258 C CA . ASP A 1 528 ? -17.207 13.981 13.953 1.00 76.06 528 ASP A CA 1
ATOM 4259 C C . ASP A 1 528 ? -18.333 14.716 14.681 1.00 76.06 528 ASP A C 1
ATOM 4261 O O . ASP A 1 528 ? -18.123 15.519 15.602 1.00 76.06 528 ASP A O 1
ATOM 4265 N N . VAL A 1 529 ? -19.556 14.400 14.257 1.00 82.00 529 VAL A N 1
ATOM 4266 C CA . VAL A 1 529 ? -20.789 14.889 14.864 1.00 82.00 529 VAL A CA 1
ATOM 4267 C C . VAL A 1 529 ? -21.604 13.691 15.332 1.00 82.00 529 VAL A C 1
ATOM 4269 O O . VAL A 1 529 ? -22.008 12.842 14.537 1.00 82.00 529 VAL A O 1
ATOM 4272 N N . ALA A 1 530 ? -21.852 13.626 16.635 1.00 78.69 530 ALA A N 1
ATOM 4273 C CA . ALA A 1 530 ? -22.735 12.655 17.251 1.00 78.69 530 ALA A CA 1
ATOM 4274 C C . ALA A 1 530 ? -24.067 13.330 17.573 1.00 78.69 530 ALA A C 1
ATOM 4276 O O . ALA A 1 530 ? -24.131 14.251 18.387 1.00 78.69 530 ALA A O 1
ATOM 4277 N N . ARG A 1 531 ? -25.141 12.852 16.948 1.00 82.38 531 ARG A N 1
ATOM 4278 C CA . ARG A 1 531 ? -26.494 13.317 17.234 1.00 82.38 531 ARG A CA 1
ATOM 4279 C C . ARG A 1 531 ? -27.230 12.297 18.089 1.00 82.38 531 ARG A C 1
ATOM 4281 O O . ARG A 1 531 ? -27.214 11.109 17.785 1.00 82.38 531 ARG A O 1
ATOM 4288 N N . PHE A 1 532 ? -27.899 12.754 19.132 1.00 82.06 532 PHE A N 1
ATOM 4289 C CA . PHE A 1 532 ? -28.809 11.951 19.932 1.00 82.06 532 PHE A CA 1
ATOM 4290 C C . PHE A 1 532 ? -30.239 12.295 19.528 1.00 82.06 532 PHE A C 1
ATOM 4292 O O . PHE A 1 532 ? -30.586 13.458 19.394 1.00 82.06 532 PHE A O 1
ATOM 4299 N N . ASP A 1 533 ? -31.077 11.294 19.308 1.00 81.62 533 ASP A N 1
ATOM 4300 C CA . ASP A 1 533 ? -32.502 11.462 19.034 1.00 81.62 533 ASP A CA 1
ATOM 4301 C C . ASP A 1 533 ? -33.299 10.547 19.972 1.00 81.62 533 ASP A C 1
ATOM 4303 O O . ASP A 1 533 ? -32.768 9.618 20.576 1.00 81.62 533 ASP A O 1
ATOM 4307 N N . CYS A 1 534 ? -34.594 10.805 20.116 1.00 84.50 534 CYS A N 1
ATOM 4308 C CA . CYS A 1 534 ? -35.489 9.943 20.884 1.00 84.50 534 CYS A CA 1
ATOM 4309 C C . CYS A 1 534 ? -36.383 9.122 19.953 1.00 84.50 534 CYS A C 1
ATOM 4311 O O . CYS A 1 534 ? -36.655 9.514 18.818 1.00 84.50 534 CYS A O 1
ATOM 4313 N N . TYR A 1 535 ? -36.913 8.011 20.463 1.00 80.31 535 TYR A N 1
ATOM 4314 C CA . TYR A 1 535 ? -37.945 7.233 19.775 1.00 80.31 535 TYR A CA 1
ATOM 4315 C C . TYR A 1 535 ? -39.136 8.126 19.403 1.00 80.31 535 TYR A C 1
ATOM 4317 O O . TYR A 1 535 ? -39.464 9.068 20.125 1.00 80.31 535 TYR A O 1
ATOM 4325 N N . GLN A 1 536 ? -39.861 7.784 18.332 1.00 81.44 536 GLN A N 1
ATOM 4326 C CA . GLN A 1 536 ? -41.015 8.568 17.857 1.00 81.44 536 GLN A CA 1
ATOM 4327 C C . GLN A 1 536 ? -42.105 8.795 18.926 1.00 81.44 536 GLN A C 1
ATOM 4329 O O . GLN A 1 536 ? -42.885 9.738 18.825 1.00 81.44 536 GLN A O 1
ATOM 4334 N N . SER A 1 537 ? -42.165 7.963 19.968 1.00 81.94 537 SER A N 1
ATOM 4335 C CA . SER A 1 537 ? -43.083 8.095 21.108 1.00 81.94 537 SER A CA 1
ATOM 4336 C C . SER A 1 537 ? -42.666 9.155 22.143 1.00 81.94 537 SER A C 1
ATOM 4338 O O . SER A 1 537 ? -43.436 9.457 23.063 1.00 81.94 537 SER A O 1
ATOM 4340 N N . HIS A 1 538 ? -41.472 9.733 22.007 1.00 86.31 538 HIS A N 1
ATOM 4341 C CA . HIS A 1 538 ? -40.853 10.660 22.951 1.00 86.31 538 HIS A CA 1
ATOM 4342 C C . HIS A 1 538 ? -40.455 11.982 22.262 1.00 86.31 538 HIS A C 1
ATOM 4344 O O . HIS A 1 538 ? -40.415 12.090 21.035 1.00 86.31 538 HIS A O 1
ATOM 4350 N N . TRP A 1 539 ? -40.236 13.022 23.065 1.00 84.94 539 TRP A N 1
ATOM 4351 C CA . TRP A 1 539 ? -39.618 14.287 22.674 1.00 84.94 539 TRP A CA 1
ATOM 4352 C C . TRP A 1 539 ? -38.220 14.363 23.279 1.00 84.94 539 TRP A C 1
ATOM 4354 O O . TRP A 1 539 ? -38.045 14.015 24.450 1.00 84.94 539 TRP A O 1
ATOM 4364 N N . ILE A 1 540 ? -37.261 14.851 22.495 1.00 86.50 540 ILE A N 1
ATOM 4365 C CA . ILE A 1 540 ? -35.912 15.142 22.973 1.00 86.50 540 ILE A CA 1
ATOM 4366 C C . ILE A 1 540 ? -35.868 16.476 23.720 1.00 86.50 540 ILE A C 1
ATOM 4368 O O . ILE A 1 540 ? -36.591 17.420 23.383 1.00 86.50 540 ILE A O 1
ATOM 4372 N N . LYS A 1 541 ? -35.048 16.527 24.766 1.00 86.94 541 LYS A N 1
ATOM 4373 C CA . LYS A 1 541 ? -34.732 17.700 25.584 1.00 86.94 541 LYS A CA 1
ATOM 4374 C C . LYS A 1 541 ? -33.216 17.744 25.802 1.00 86.94 541 LYS A C 1
ATOM 4376 O O . LYS A 1 541 ? -32.590 16.690 25.736 1.00 86.94 541 LYS A O 1
ATOM 4381 N N . GLY A 1 542 ? -32.668 18.924 26.089 1.00 85.25 542 GLY A N 1
ATOM 4382 C CA . GLY A 1 542 ? -31.221 19.149 26.212 1.00 85.25 542 GLY A CA 1
ATOM 4383 C C . GLY A 1 542 ? -30.525 19.341 24.862 1.00 85.25 542 GLY A C 1
ATOM 4384 O O . GLY A 1 542 ? -31.187 19.442 23.820 1.00 85.25 542 GLY A O 1
ATOM 4385 N N . ASP A 1 543 ? -29.194 19.382 24.890 1.00 84.62 543 ASP A N 1
ATOM 4386 C CA . ASP A 1 543 ? -28.375 19.503 23.688 1.00 84.62 543 ASP A CA 1
ATOM 4387 C C . ASP A 1 543 ? -28.192 18.131 23.049 1.00 84.62 543 ASP A C 1
ATOM 4389 O O . ASP A 1 543 ? -27.738 17.169 23.661 1.00 84.62 543 ASP A O 1
ATOM 4393 N N . HIS A 1 544 ? -28.603 18.027 21.793 1.00 82.19 544 HIS A N 1
ATOM 4394 C CA . HIS A 1 544 ? -28.723 16.753 21.096 1.00 82.19 544 HIS A CA 1
ATOM 4395 C C . HIS A 1 544 ? -27.672 16.569 20.004 1.00 82.19 544 HIS A C 1
ATOM 4397 O O . HIS A 1 544 ? -27.608 15.504 19.400 1.00 82.19 544 HIS A O 1
ATOM 4403 N N . GLU A 1 545 ? -26.845 17.580 19.749 1.00 87.31 545 GLU A N 1
ATOM 4404 C CA . GLU A 1 545 ? -25.774 17.535 18.762 1.00 87.31 545 GLU A CA 1
ATOM 4405 C C . GLU A 1 545 ? -24.438 17.817 19.446 1.00 87.31 545 GLU A C 1
ATOM 4407 O O . GLU A 1 545 ? -24.203 18.906 19.977 1.00 87.31 545 GLU A O 1
ATOM 4412 N N . TYR A 1 546 ? -23.562 16.816 19.422 1.00 83.44 546 TYR A N 1
ATOM 4413 C CA . TYR A 1 546 ? -22.212 16.913 19.940 1.00 83.44 546 TYR A CA 1
ATOM 4414 C C . TYR A 1 546 ? -21.220 16.931 18.788 1.00 83.44 546 TYR A C 1
ATOM 4416 O O . TYR A 1 546 ? -21.234 16.033 17.950 1.00 83.44 546 TYR A O 1
ATOM 4424 N N . LYS A 1 547 ? -20.353 17.943 18.743 1.00 86.94 547 LYS A N 1
ATOM 4425 C CA . LYS A 1 547 ? -19.326 18.094 17.707 1.00 86.94 547 LYS A CA 1
ATOM 4426 C C . LYS A 1 547 ? -17.942 18.064 18.336 1.00 86.94 547 LYS A C 1
ATOM 4428 O O . LYS A 1 547 ? -17.672 18.837 19.256 1.00 86.94 547 LYS A O 1
ATOM 4433 N N . CYS A 1 548 ? -17.078 17.193 17.822 1.00 83.31 548 CYS A N 1
ATOM 4434 C CA . CYS A 1 548 ? -15.696 17.097 18.263 1.00 83.31 548 CYS A CA 1
ATOM 4435 C C . CYS A 1 548 ? -14.853 18.189 17.593 1.00 83.31 548 CYS A C 1
ATOM 4437 O O . CYS A 1 548 ? -14.786 18.275 16.361 1.00 83.31 548 CYS A O 1
ATOM 4439 N N . GLY A 1 549 ? -14.227 19.050 18.398 1.00 80.62 549 GLY A N 1
ATOM 4440 C CA . GLY A 1 549 ? -13.491 20.212 17.912 1.00 80.62 549 GLY A CA 1
ATOM 4441 C C . GLY A 1 549 ? -12.217 20.498 18.697 1.00 80.62 549 GLY A C 1
ATOM 4442 O O . GLY A 1 549 ? -12.002 19.991 19.797 1.00 80.62 549 GLY A O 1
ATOM 4443 N N . ILE A 1 550 ? -11.367 21.335 18.104 1.00 78.00 550 ILE A N 1
ATOM 4444 C CA . ILE A 1 550 ? -10.154 21.830 18.748 1.00 78.00 550 ILE A CA 1
ATOM 4445 C C . ILE A 1 550 ? -10.507 22.923 19.762 1.00 78.00 550 ILE A C 1
ATOM 4447 O O . ILE A 1 550 ? -11.208 23.886 19.447 1.00 78.00 550 ILE A O 1
ATOM 4451 N N . VAL A 1 551 ? -9.992 22.782 20.978 1.00 76.19 551 VAL A N 1
ATOM 4452 C CA . VAL A 1 551 ? -10.071 23.777 22.046 1.00 76.19 551 VAL A CA 1
ATOM 4453 C C . VAL A 1 551 ? -8.650 24.200 22.390 1.00 76.19 551 VAL A C 1
ATOM 4455 O O . VAL A 1 551 ? -7.833 23.396 22.840 1.00 76.19 551 VAL A O 1
ATOM 4458 N N . VAL A 1 552 ? -8.344 25.472 22.148 1.00 73.19 552 VAL A N 1
ATOM 4459 C CA . VAL A 1 552 ? -7.051 26.072 22.493 1.00 73.19 552 VAL A CA 1
ATOM 4460 C C . VAL A 1 552 ? -7.116 26.565 23.934 1.00 73.19 552 VAL A C 1
ATOM 4462 O O . VAL A 1 552 ? -8.087 27.219 24.323 1.00 73.19 552 VAL A O 1
ATOM 4465 N N . ASP A 1 553 ? -6.101 26.246 24.737 1.00 69.44 553 ASP A N 1
ATOM 4466 C CA . ASP A 1 553 ? -6.016 26.754 26.105 1.00 69.44 553 ASP A CA 1
ATOM 4467 C C . ASP A 1 553 ? -5.761 28.269 26.080 1.00 69.44 553 ASP A C 1
ATOM 4469 O O . ASP A 1 553 ? -4.793 28.745 25.483 1.00 69.44 553 ASP A O 1
ATOM 4473 N N . TYR A 1 554 ? -6.620 29.032 26.761 1.00 69.38 554 TYR A N 1
ATOM 4474 C CA . TYR A 1 554 ? -6.515 30.488 26.866 1.00 69.38 554 TYR A CA 1
ATOM 4475 C C . TYR A 1 554 ? -5.164 30.939 27.447 1.00 69.38 554 TYR A C 1
ATOM 4477 O O . TYR A 1 554 ? -4.624 31.965 27.040 1.00 69.38 554 TYR A O 1
ATOM 4485 N N . ASN A 1 555 ? -4.587 30.157 28.367 1.00 72.94 555 ASN A N 1
ATOM 4486 C CA . ASN A 1 555 ? -3.322 30.489 29.028 1.00 72.94 555 ASN A CA 1
ATOM 4487 C C . ASN A 1 555 ? -2.086 29.969 28.275 1.00 72.94 555 ASN A C 1
ATOM 4489 O O . ASN A 1 555 ? -0.965 30.380 28.576 1.00 72.94 555 ASN A O 1
ATOM 4493 N N . ARG A 1 556 ? -2.262 29.050 27.317 1.00 68.81 556 ARG A N 1
ATOM 4494 C CA . ARG A 1 556 ? -1.182 28.451 26.520 1.00 68.81 556 ARG A CA 1
ATOM 4495 C C . ARG A 1 556 ? -1.630 28.326 25.059 1.00 68.81 556 ARG A C 1
ATOM 4497 O O . ARG A 1 556 ? -2.051 27.246 24.657 1.00 68.81 556 ARG A O 1
ATOM 4504 N N . PRO A 1 557 ? -1.459 29.377 24.236 1.00 64.00 557 PRO A N 1
ATOM 4505 C CA . PRO A 1 557 ? -1.930 29.395 22.845 1.00 64.00 557 PRO A CA 1
ATOM 4506 C C . PRO A 1 557 ? -1.356 28.276 21.961 1.00 64.00 557 PRO A C 1
ATOM 4508 O O . PRO A 1 557 ? -1.958 27.903 20.961 1.00 64.00 557 PRO A O 1
ATOM 4511 N N . ASN A 1 558 ? -0.197 27.726 22.340 1.00 61.59 558 ASN A N 1
ATOM 4512 C CA . ASN A 1 558 ? 0.468 26.628 21.632 1.00 61.59 558 ASN A CA 1
ATOM 4513 C C . ASN A 1 558 ? 0.028 25.232 22.117 1.00 61.59 558 ASN A C 1
ATOM 4515 O O . ASN A 1 558 ? 0.504 24.228 21.595 1.00 61.59 558 ASN A O 1
ATOM 4519 N N . SER A 1 559 ? -0.843 25.159 23.125 1.00 60.41 559 SER A N 1
ATOM 4520 C CA . SER A 1 559 ? -1.396 23.922 23.671 1.00 60.41 559 SER A CA 1
ATOM 4521 C C . SER A 1 559 ? -2.871 23.843 23.304 1.00 60.41 559 SER A C 1
ATOM 4523 O O . SER A 1 559 ? -3.684 24.652 23.751 1.00 60.41 559 SER A O 1
ATOM 4525 N N . TYR A 1 560 ? -3.223 22.848 22.503 1.00 64.88 560 TYR A N 1
ATOM 4526 C CA . TYR A 1 560 ? -4.599 22.572 22.118 1.00 64.88 560 TYR A CA 1
ATOM 4527 C C . TYR A 1 560 ? -4.974 21.149 22.520 1.00 64.88 560 TYR A C 1
ATOM 4529 O O . TYR A 1 560 ? -4.119 20.273 22.637 1.00 64.88 560 TYR A O 1
ATOM 4537 N N . ARG A 1 561 ? -6.263 20.935 22.754 1.00 71.19 561 ARG A N 1
ATOM 4538 C CA . ARG A 1 561 ? -6.850 19.628 23.049 1.00 71.19 561 ARG A CA 1
ATOM 4539 C C . ARG A 1 561 ? -8.123 19.449 22.240 1.00 71.19 561 ARG A C 1
ATOM 4541 O O . ARG A 1 561 ? -8.737 20.435 21.833 1.00 71.19 561 ARG A O 1
ATOM 4548 N N . TYR A 1 562 ? -8.522 18.206 22.032 1.00 76.94 562 TYR A N 1
ATOM 4549 C CA . TYR A 1 562 ? -9.790 17.886 21.397 1.00 76.94 562 TYR A CA 1
ATOM 4550 C C . TYR A 1 562 ? -10.830 17.631 22.478 1.00 76.94 562 TYR A C 1
ATOM 4552 O O . TYR A 1 562 ? -10.623 16.817 23.374 1.00 76.94 562 TYR A O 1
ATOM 4560 N N . GLU A 1 563 ? -11.933 18.369 22.425 1.00 79.12 563 GLU A N 1
ATOM 4561 C CA . GLU A 1 563 ? -13.046 18.202 23.355 1.00 79.12 563 GLU A CA 1
ATOM 4562 C C . GLU A 1 563 ? -14.375 18.292 22.608 1.00 79.12 563 GLU A C 1
ATOM 4564 O O . GLU A 1 563 ? -14.513 18.988 21.597 1.00 79.12 563 GLU A O 1
ATOM 4569 N N . TRP A 1 564 ? -15.370 17.585 23.138 1.00 82.62 564 TRP A N 1
ATOM 4570 C CA . TRP A 1 564 ? -16.756 17.783 22.742 1.00 82.62 564 TRP A CA 1
ATOM 4571 C C . TRP A 1 564 ? -17.217 19.190 23.132 1.00 82.62 564 TRP A C 1
ATOM 4573 O O . TRP A 1 564 ? -16.806 19.740 24.159 1.00 82.62 564 TRP A O 1
ATOM 4583 N N . ASN A 1 565 ? -18.102 19.771 22.325 1.00 85.75 565 ASN A N 1
ATOM 4584 C CA . ASN A 1 565 ? -18.831 20.976 22.708 1.00 85.75 565 ASN A CA 1
ATOM 4585 C C . ASN A 1 565 ? -19.521 20.799 24.073 1.00 85.75 565 ASN A C 1
ATOM 4587 O O . ASN A 1 565 ? -20.024 19.732 24.425 1.00 85.75 565 ASN A O 1
ATOM 4591 N N . LYS A 1 566 ? -19.540 21.881 24.853 1.00 81.44 566 LYS A N 1
ATOM 4592 C CA . LYS A 1 566 ? -20.207 21.915 26.158 1.00 81.44 566 LYS A CA 1
ATOM 4593 C C . LYS A 1 566 ? -21.705 22.129 25.951 1.00 81.44 566 LYS A C 1
ATOM 4595 O O . LYS A 1 566 ? -22.077 23.009 25.179 1.00 81.44 566 LYS A O 1
ATOM 4600 N N . GLY A 1 567 ? -22.525 21.364 26.663 1.00 79.19 567 GLY A N 1
ATOM 4601 C CA . GLY A 1 567 ? -23.982 21.434 26.576 1.00 79.19 567 GLY A CA 1
ATOM 4602 C C . GLY A 1 567 ? -24.687 20.689 27.709 1.00 79.19 567 GLY A C 1
ATOM 4603 O O . GLY A 1 567 ? -24.040 20.004 28.507 1.00 79.19 567 GLY A O 1
ATOM 4604 N N . GLU A 1 568 ? -26.009 20.833 27.784 1.00 80.25 568 GLU A N 1
ATOM 4605 C CA . GLU A 1 568 ? -26.858 20.061 28.697 1.00 80.25 568 GLU A CA 1
ATOM 4606 C C . GLU A 1 568 ? -27.048 18.628 28.196 1.00 80.25 568 GLU A C 1
ATOM 4608 O O . GLU A 1 568 ? -27.261 18.394 27.008 1.00 80.25 568 GLU A O 1
ATOM 4613 N N . GLN A 1 569 ? -27.033 17.663 29.118 1.00 79.12 569 GLN A N 1
ATOM 4614 C CA . GLN A 1 569 ? -27.219 16.254 28.787 1.00 79.12 569 GLN A CA 1
ATOM 4615 C C . GLN A 1 569 ? -28.583 16.013 28.110 1.00 79.12 569 GLN A C 1
ATOM 4617 O O . GLN A 1 569 ? -29.616 16.402 28.672 1.00 79.12 569 GLN A O 1
ATOM 4622 N N . PRO A 1 570 ? -28.627 15.339 26.944 1.00 83.75 570 PRO A N 1
ATOM 4623 C CA . PRO A 1 570 ? -29.880 15.033 26.285 1.00 83.75 570 PRO A CA 1
ATOM 4624 C C . PRO A 1 570 ? -30.660 13.992 27.085 1.00 83.75 570 PRO A C 1
ATOM 4626 O O . PRO A 1 570 ? -30.088 13.097 27.705 1.00 83.75 570 PRO A O 1
ATOM 4629 N N . TRP A 1 571 ? -31.986 14.070 27.047 1.00 84.31 571 TRP A N 1
ATOM 4630 C CA . TRP A 1 571 ? -32.862 13.057 27.636 1.00 84.31 571 TRP A CA 1
ATOM 4631 C C . TRP A 1 571 ? -34.217 13.004 26.928 1.00 84.31 571 TRP A C 1
ATOM 4633 O O . TRP A 1 571 ? -34.643 13.949 26.257 1.00 84.31 571 TRP A O 1
ATOM 4643 N N . CYS A 1 572 ? -34.907 11.871 27.072 1.00 84.69 572 CYS A N 1
ATOM 4644 C CA . CYS A 1 572 ? -36.167 11.604 26.387 1.00 84.69 572 CYS A CA 1
ATOM 4645 C C . CYS A 1 572 ? -37.363 11.717 27.337 1.00 84.69 572 CYS A C 1
ATOM 4647 O O . CYS A 1 572 ? -37.427 11.054 28.372 1.00 84.69 572 CYS A O 1
ATOM 4649 N N . ARG A 1 573 ? -38.369 12.514 26.955 1.00 85.62 573 ARG A N 1
ATOM 4650 C CA . ARG A 1 573 ? -39.655 12.609 27.667 1.00 85.62 573 ARG A CA 1
ATOM 4651 C C . ARG A 1 573 ? -40.786 12.027 26.837 1.00 85.62 573 ARG A C 1
ATOM 4653 O O . ARG A 1 573 ? -40.939 12.378 25.673 1.00 85.62 573 ARG A O 1
ATOM 4660 N N . SER A 1 574 ? -41.640 11.202 27.440 1.00 88.44 574 SER A N 1
ATOM 4661 C CA . SER A 1 574 ? -42.837 10.689 26.760 1.00 88.44 574 SER A CA 1
ATOM 4662 C C . SER A 1 574 ? -43.727 11.831 26.262 1.00 88.44 574 SER A C 1
ATOM 4664 O O . SER A 1 574 ? -44.018 12.772 27.009 1.00 88.44 574 SER A O 1
ATOM 4666 N N . ARG A 1 575 ? -44.221 11.716 25.022 1.00 87.25 575 ARG A N 1
ATOM 4667 C CA . ARG A 1 575 ? -45.149 12.695 24.431 1.00 87.25 575 ARG A CA 1
ATOM 4668 C C . ARG A 1 575 ? -46.430 12.859 25.249 1.00 87.25 575 ARG A C 1
ATOM 4670 O O . ARG A 1 575 ? -46.936 13.970 25.363 1.00 87.25 575 ARG A O 1
ATOM 4677 N N . VAL A 1 576 ? -46.920 11.782 25.868 1.00 86.94 576 VAL A N 1
ATOM 4678 C CA . VAL A 1 576 ? -48.123 11.808 26.719 1.00 86.94 576 VAL A CA 1
ATOM 4679 C C . VAL A 1 576 ? -47.884 12.666 27.960 1.00 86.94 576 VAL A C 1
ATOM 4681 O O . VAL A 1 576 ? -48.671 13.564 28.253 1.00 86.94 576 VAL A O 1
ATOM 4684 N N . LYS A 1 577 ? -46.758 12.440 28.650 1.00 84.88 577 LYS A N 1
ATOM 4685 C CA . LYS A 1 577 ? -46.373 13.238 29.823 1.00 84.88 577 LYS A CA 1
ATOM 4686 C C . LYS A 1 577 ? -46.146 14.704 29.450 1.00 84.88 577 LYS A C 1
ATOM 4688 O O . LYS A 1 577 ? -46.579 15.584 30.182 1.00 84.88 577 LYS A O 1
ATOM 4693 N N . GLU A 1 578 ? -45.509 14.977 28.313 1.00 86.69 578 GLU A N 1
ATOM 4694 C CA . GLU A 1 578 ? -45.284 16.350 27.847 1.00 86.69 578 GLU A CA 1
ATOM 4695 C C . GLU A 1 578 ? -46.599 17.078 27.537 1.00 86.69 578 GLU A C 1
ATOM 4697 O O . GLU A 1 578 ? -46.780 18.224 27.943 1.00 86.69 578 GLU A O 1
ATOM 4702 N N . ASN A 1 579 ? -47.541 16.410 26.868 1.00 87.06 579 ASN A N 1
ATOM 4703 C CA . ASN A 1 579 ? -48.860 16.980 26.604 1.00 87.06 579 ASN A CA 1
ATOM 4704 C C . ASN A 1 579 ? -49.602 17.280 27.911 1.00 87.06 579 ASN A C 1
ATOM 4706 O O . ASN A 1 579 ? -50.193 18.348 28.045 1.00 87.06 579 ASN A O 1
ATOM 4710 N N . TYR A 1 580 ? -49.518 16.381 28.892 1.00 89.50 580 TYR A N 1
ATOM 4711 C CA . TYR A 1 580 ? -50.104 16.596 30.212 1.00 89.50 580 TYR A CA 1
ATOM 4712 C C . TYR A 1 580 ? -49.487 17.803 30.937 1.00 89.50 580 TYR A C 1
ATOM 4714 O O . TYR A 1 580 ? -50.217 18.650 31.446 1.00 89.50 580 TYR A O 1
ATOM 4722 N N . PHE A 1 581 ? -48.157 17.952 30.913 1.00 87.00 581 PHE A N 1
ATOM 4723 C CA . PHE A 1 581 ? -47.485 19.125 31.483 1.00 87.00 581 PHE A CA 1
ATOM 4724 C C . PHE A 1 581 ? -47.871 20.430 30.786 1.00 87.00 581 PHE A C 1
ATOM 4726 O O . PHE A 1 581 ? -48.077 21.433 31.464 1.00 87.00 581 PHE A O 1
ATOM 4733 N N . LYS A 1 582 ? -48.013 20.425 29.454 1.00 86.75 582 LYS A N 1
ATOM 4734 C CA . LYS A 1 582 ? -48.490 21.597 28.705 1.00 86.75 582 LYS A CA 1
ATOM 4735 C C . LYS A 1 582 ? -49.899 21.999 29.139 1.00 86.75 582 LYS A C 1
ATOM 4737 O O . LYS A 1 582 ? -50.136 23.175 29.393 1.00 86.75 582 LYS A O 1
ATOM 4742 N N . TRP A 1 583 ? -50.804 21.033 29.291 1.00 87.94 583 TRP A N 1
ATOM 4743 C CA . TRP A 1 583 ? -52.158 21.287 29.788 1.00 87.94 583 TRP A CA 1
ATOM 4744 C C . TRP A 1 583 ? -52.162 21.844 31.211 1.00 87.94 583 TRP A C 1
ATOM 4746 O O . TRP A 1 583 ? -52.814 22.852 31.467 1.00 87.94 583 TRP A O 1
ATOM 4756 N N . ILE A 1 584 ? -51.388 21.244 32.116 1.00 89.88 584 ILE A N 1
ATOM 4757 C CA . ILE A 1 584 ? -51.238 21.733 33.490 1.00 89.88 584 ILE A CA 1
ATOM 4758 C C . ILE A 1 584 ? -50.698 23.167 33.514 1.00 89.88 584 ILE A C 1
ATOM 4760 O O . ILE A 1 584 ? -51.241 24.006 34.229 1.00 89.88 584 ILE A O 1
ATOM 4764 N N . ALA A 1 585 ? -49.669 23.473 32.720 1.00 88.62 585 ALA A N 1
ATOM 4765 C CA . ALA A 1 585 ? -49.089 24.811 32.654 1.00 88.62 585 ALA A CA 1
ATOM 4766 C C . ALA A 1 585 ? -50.095 25.854 32.140 1.00 88.62 585 ALA A C 1
ATOM 4768 O O . ALA A 1 585 ? -50.156 26.955 32.683 1.00 88.62 585 ALA A O 1
ATOM 4769 N N . ILE A 1 586 ? -50.923 25.501 31.150 1.00 90.12 586 ILE A N 1
ATOM 4770 C CA . ILE A 1 586 ? -51.998 26.371 30.649 1.00 90.12 586 ILE A CA 1
ATOM 4771 C C . ILE A 1 586 ? -53.041 26.629 31.742 1.00 90.12 586 ILE A C 1
ATOM 4773 O O . ILE A 1 586 ? -53.417 27.777 31.972 1.00 90.12 586 ILE A O 1
ATOM 4777 N N . VAL A 1 587 ? -53.481 25.583 32.447 1.00 89.69 587 VAL A N 1
ATOM 4778 C CA . VAL A 1 587 ? -54.481 25.707 33.518 1.00 89.69 587 VAL A CA 1
ATOM 4779 C C . VAL A 1 587 ? -53.949 26.558 34.673 1.00 89.69 587 VAL A C 1
ATOM 4781 O O . VAL A 1 587 ? -54.618 27.503 35.086 1.00 89.69 587 VAL A O 1
ATOM 4784 N N . PHE A 1 588 ? -52.736 26.289 35.165 1.00 88.88 588 PHE A N 1
ATOM 4785 C CA . PHE A 1 588 ? -52.133 27.092 36.234 1.00 88.88 588 PHE A CA 1
ATOM 4786 C C . PHE A 1 588 ? -51.815 28.520 35.793 1.00 88.88 588 PHE A C 1
ATOM 4788 O O . PHE A 1 588 ? -51.984 29.438 36.592 1.00 88.88 588 PHE A O 1
ATOM 4795 N N . GLY A 1 589 ? -51.416 28.732 34.536 1.00 89.31 589 GLY A N 1
ATOM 4796 C CA . GLY A 1 589 ? -51.240 30.070 33.973 1.00 89.31 589 GLY A CA 1
ATOM 4797 C C . GLY A 1 589 ? -52.547 30.863 33.982 1.00 89.31 589 GLY A C 1
ATOM 4798 O O . GLY A 1 589 ? -52.576 31.998 34.451 1.00 89.31 589 GLY A O 1
ATOM 4799 N N . PHE A 1 590 ? -53.650 30.242 33.557 1.00 89.44 590 PHE A N 1
ATOM 4800 C CA . PHE A 1 590 ? -54.972 30.870 33.568 1.00 89.44 590 PHE A CA 1
ATOM 4801 C C . PHE A 1 590 ? -55.461 31.181 34.990 1.00 89.44 590 PHE A C 1
ATOM 4803 O O . PHE A 1 590 ? -55.910 32.295 35.262 1.00 89.44 590 PHE A O 1
ATOM 4810 N N . VAL A 1 591 ? -55.313 30.234 35.922 1.00 88.94 591 VAL A N 1
ATOM 4811 C CA . VAL A 1 591 ? -55.644 30.442 37.342 1.00 88.94 591 VAL A CA 1
ATOM 4812 C C . VAL A 1 591 ? -54.779 31.551 37.950 1.00 88.94 591 VAL A C 1
ATOM 4814 O O . VAL A 1 591 ? -55.302 32.419 38.647 1.00 88.94 591 VAL A O 1
ATOM 4817 N N . GLY A 1 592 ? -53.480 31.582 37.643 1.00 88.38 592 GLY A N 1
ATOM 4818 C CA . GLY A 1 592 ? -52.568 32.641 38.072 1.00 88.38 592 GLY A CA 1
ATOM 4819 C C . GLY A 1 592 ? -52.999 34.021 37.572 1.00 88.38 592 GLY A C 1
ATOM 4820 O O . GLY A 1 592 ? -53.075 34.961 38.362 1.00 88.38 592 GLY A O 1
ATOM 4821 N N . CYS A 1 593 ? -53.371 34.142 36.293 1.00 85.81 593 CYS A N 1
ATOM 4822 C CA . CYS A 1 593 ? -53.897 35.387 35.731 1.00 85.81 593 CYS A CA 1
ATOM 4823 C C . CYS A 1 593 ? -55.195 35.843 36.415 1.00 85.81 593 CYS A C 1
ATOM 4825 O O . CYS A 1 593 ? -55.348 37.035 36.680 1.00 85.81 593 CYS A O 1
ATOM 4827 N N . LEU A 1 594 ? -56.110 34.923 36.741 1.00 83.69 594 LEU A N 1
ATOM 4828 C CA . LEU A 1 594 ? -57.345 35.255 37.461 1.00 83.69 594 LEU A CA 1
ATOM 4829 C C . LEU A 1 594 ? -57.077 35.744 38.888 1.00 83.69 594 LEU A C 1
ATOM 4831 O O . LEU A 1 594 ? -57.703 36.704 39.333 1.00 83.69 594 LEU A O 1
ATOM 4835 N N . ILE A 1 595 ? -56.129 35.124 39.594 1.00 85.00 595 ILE A N 1
ATOM 4836 C CA . ILE A 1 595 ? -55.737 35.551 40.943 1.00 85.00 595 ILE A CA 1
ATOM 4837 C C . ILE A 1 595 ? -55.113 36.949 40.900 1.00 85.00 595 ILE A C 1
ATOM 4839 O O . ILE A 1 595 ? -55.492 37.802 41.700 1.00 85.00 595 ILE A O 1
ATOM 4843 N N . VAL A 1 596 ? -54.210 37.214 39.949 1.00 84.31 596 VAL A N 1
ATOM 4844 C CA . VAL A 1 596 ? -53.591 38.540 39.780 1.00 84.31 596 VAL A CA 1
ATOM 4845 C C . VAL A 1 596 ? -54.639 39.593 39.433 1.00 84.31 596 VAL A C 1
ATOM 4847 O O . VAL A 1 596 ? -54.623 40.672 40.018 1.00 84.31 596 VAL A O 1
ATOM 4850 N N . ARG A 1 597 ? -55.586 39.277 38.541 1.00 82.25 597 ARG A N 1
ATOM 4851 C CA . ARG A 1 597 ? -56.690 40.178 38.192 1.00 82.25 597 ARG A CA 1
ATOM 4852 C C . ARG A 1 597 ? -57.559 40.509 39.407 1.00 82.25 597 ARG A C 1
ATOM 4854 O O . ARG A 1 597 ? -57.769 41.684 39.677 1.00 82.25 597 ARG A O 1
ATOM 4861 N N . ASN A 1 598 ? -58.000 39.502 40.162 1.00 80.12 598 ASN A N 1
ATOM 4862 C CA . ASN A 1 598 ? -58.804 39.710 41.372 1.00 80.12 598 ASN A CA 1
ATOM 4863 C C . ASN A 1 598 ? -58.043 40.504 42.443 1.00 80.12 598 ASN A C 1
ATOM 4865 O O . ASN A 1 598 ? -58.634 41.302 43.165 1.00 80.12 598 ASN A O 1
ATOM 4869 N N . PHE A 1 599 ? -56.728 40.305 42.551 1.00 78.56 599 PHE A N 1
ATOM 4870 C CA . PHE A 1 599 ? -55.890 41.088 43.456 1.00 78.56 599 PHE A CA 1
ATOM 4871 C C . PHE A 1 599 ? -55.791 42.553 43.008 1.00 78.56 599 PHE A C 1
ATOM 4873 O O . PHE A 1 599 ? -55.859 43.449 43.844 1.00 78.56 599 PHE A O 1
ATOM 4880 N N . PHE A 1 600 ? -55.683 42.807 41.700 1.00 75.31 600 PHE A N 1
ATOM 4881 C CA . PHE A 1 600 ? -55.643 44.156 41.130 1.00 75.31 600 PHE A CA 1
ATOM 4882 C C . PHE A 1 600 ? -56.989 44.887 41.248 1.00 75.31 600 PHE A C 1
ATOM 4884 O O . PHE A 1 600 ? -57.009 46.072 41.570 1.00 75.31 600 PHE A O 1
ATOM 4891 N N . GLU A 1 601 ? -58.107 44.183 41.043 1.00 74.81 601 GLU A N 1
ATOM 4892 C CA . GLU A 1 601 ? -59.460 44.719 41.252 1.00 74.81 601 GLU A CA 1
ATOM 4893 C C . GLU A 1 601 ? -59.665 45.115 42.728 1.00 74.81 601 GLU A C 1
ATOM 4895 O O . GLU A 1 601 ? -60.022 46.259 43.000 1.00 74.81 601 GLU A O 1
ATOM 4900 N N . ARG A 1 602 ? -59.282 44.258 43.689 1.00 70.81 602 ARG A N 1
ATOM 4901 C CA . ARG A 1 602 ? -59.298 44.605 45.127 1.00 70.81 602 ARG A CA 1
ATOM 4902 C C . ARG A 1 602 ? -58.363 45.752 45.504 1.00 70.81 602 ARG A C 1
ATOM 4904 O O . ARG A 1 602 ? -58.664 46.516 46.417 1.00 70.81 602 ARG A O 1
ATOM 4911 N N . PHE A 1 603 ? -57.205 45.858 44.857 1.00 69.38 603 PHE A N 1
ATOM 4912 C CA . PHE A 1 603 ? -56.260 46.944 45.121 1.00 69.38 603 PHE A CA 1
ATOM 4913 C C . PHE A 1 603 ? -56.789 48.289 44.605 1.00 69.38 603 PHE A C 1
ATOM 4915 O O . PHE A 1 603 ? -56.549 49.320 45.231 1.00 69.38 603 PHE A O 1
ATOM 4922 N N . ASN A 1 604 ? -57.530 48.282 43.493 1.00 66.62 604 ASN A N 1
ATOM 4923 C CA . ASN A 1 604 ? -58.221 49.466 42.988 1.00 66.62 604 ASN A CA 1
ATOM 4924 C C . ASN A 1 604 ? -59.404 49.865 43.884 1.00 66.62 604 ASN A C 1
ATOM 4926 O O . ASN A 1 604 ? -59.509 51.046 44.202 1.00 66.62 604 ASN A O 1
ATOM 4930 N N . GLU A 1 605 ? -60.205 48.917 44.386 1.00 66.75 605 GLU A N 1
ATOM 4931 C CA . GLU A 1 605 ? -61.261 49.200 45.381 1.00 66.75 605 GLU A CA 1
ATOM 4932 C C . GLU A 1 605 ? -60.686 49.842 46.660 1.00 66.75 605 GLU A C 1
ATOM 4934 O O . GLU A 1 605 ? -61.162 50.884 47.105 1.00 66.75 605 GLU A O 1
ATOM 4939 N N . TYR A 1 606 ? -59.578 49.313 47.196 1.00 61.22 606 TYR A N 1
ATOM 4940 C CA . TYR A 1 606 ? -58.880 49.905 48.351 1.00 61.22 606 TYR A CA 1
ATOM 4941 C C . TYR A 1 606 ? -58.288 51.298 48.080 1.00 61.22 606 TYR A C 1
ATOM 4943 O O . TYR A 1 606 ? -58.013 52.059 49.015 1.00 61.22 606 TYR A O 1
ATOM 4951 N N . ARG A 1 607 ? -58.010 51.623 46.813 1.00 59.38 607 ARG A N 1
ATOM 4952 C CA . ARG A 1 607 ? -57.511 52.939 46.404 1.00 59.38 607 ARG A CA 1
ATOM 4953 C C . ARG A 1 607 ? -58.649 53.952 46.323 1.00 59.38 607 ARG A C 1
ATOM 4955 O O . ARG A 1 607 ? -58.435 55.095 46.713 1.00 59.38 607 ARG A O 1
ATOM 4962 N N . GLU A 1 608 ? -59.824 53.535 45.860 1.00 59.28 608 GLU A N 1
ATOM 4963 C CA . GLU A 1 608 ? -61.023 54.376 45.804 1.00 59.28 608 GLU A CA 1
ATOM 4964 C C . GLU A 1 608 ? -61.589 54.663 47.207 1.00 59.28 608 GLU A C 1
ATOM 4966 O O . GLU A 1 608 ? -61.873 55.821 47.498 1.00 59.28 608 GLU A O 1
ATOM 4971 N N . GLU A 1 609 ? -61.599 53.689 48.129 1.00 59.12 609 GLU A N 1
ATOM 4972 C CA . GLU A 1 609 ? -62.013 53.903 49.536 1.00 59.12 609 GLU A CA 1
ATOM 4973 C C . GLU A 1 609 ? -61.102 54.858 50.333 1.00 59.12 609 GLU A C 1
ATOM 4975 O O . GLU A 1 609 ? -61.510 55.388 51.362 1.00 59.12 609 GLU A O 1
ATOM 4980 N N . LYS A 1 610 ? -59.858 55.089 49.894 1.00 56.12 610 LYS A N 1
ATOM 4981 C CA . LYS A 1 610 ? -58.942 56.071 50.513 1.00 56.12 610 LYS A CA 1
ATOM 4982 C C . LYS A 1 610 ? -59.020 57.470 49.891 1.00 56.12 610 LYS A C 1
ATOM 4984 O O . LYS A 1 610 ? -58.352 58.377 50.388 1.00 56.12 610 LYS A O 1
ATOM 4989 N N . LEU A 1 611 ? -59.750 57.624 48.786 1.00 53.66 611 LEU A N 1
ATOM 4990 C CA . LEU A 1 611 ? -59.916 58.877 48.039 1.00 53.66 611 LEU A CA 1
ATOM 4991 C C . LEU A 1 611 ? -61.322 59.490 48.194 1.00 53.66 611 LEU A C 1
ATOM 4993 O O . LEU A 1 611 ? -61.513 60.630 47.770 1.00 53.66 611 LEU A O 1
ATOM 4997 N N . SER A 1 612 ? -62.261 58.774 48.822 1.00 45.62 612 SER A N 1
ATOM 4998 C CA . SER A 1 612 ? -63.507 59.295 49.413 1.00 45.62 612 SER A CA 1
ATOM 4999 C C . SER A 1 612 ? -63.328 59.579 50.898 1.00 45.62 612 SER A C 1
ATOM 5001 O O . SER A 1 612 ? -63.857 60.608 51.370 1.00 45.62 612 SER A O 1
#

pLDDT: mean 78.3, std 14.35, range [24.8, 96.75]

Sequence (612 aa):
MQTPYQPVIKTQKEYFYNPGYPLRAYEFGTAPYMGQFEVPGLSVFHHDYMPYFYCCKFADFRCQLFYWRRPSSACQEYQPPATGQASGAGTFYTIDNDKFIFNEPGVFNFLYIPQTIRTPEVRIQIRMERYPNRKVDFGLLGRYIPQSDLVQPTNATVITGIALEATGTDRVHVVTRKDTRRFRYRTDILVGNILRYFDTIRLQRFRGVLIYVNNVIRGQPEIYVVLEEAQIGVKIRESYALDIDRLSMYQESMGMLDIQLSVPPQYGVRPDGDKTREQQYRLLYNLPRVSGLMRPFPEQTSGALNLGLTLNDVNSASYRQQIINNFQVLGSGESTAQINTAGVLNQEMPSDNMFTTSTEEDKQFDVFPEANSRANPVFKTAPIYETGPFRFVPQTGADILQILNTCRDLQNNQPTNLQPYQAITSLQYGIQHCPDDPAQILNDCGDNIPCLFDYTLMNSKILAQEEEDEWNTFLVERTDAIRQCRLIINELHLNKVCSDNSCGAINIEYPEYMMKTPALASGYLQGDVARFDCYQSHWIKGDHEYKCGIVVDYNRPNSYRYEWNKGEQPWCRSRVKENYFKWIAIVFGFVGCLIVRNFFERFNEYREEKLS